Protein AF-A0A937UNE7-F1 (afdb_monomer)

Foldseek 3Di:
DQDDQDQEEELDPDPLQVVLCVVLQFRYHYDHADDDLDDDLPDQPQVSFQVQQQNSQVRVLVVDPDLWHKYKGKGKWKDAPSDTFAQDPDLVSLLVLVQRQAVGKIKIKMKMWIATSNVRDIDIDMWIKIWHWHDDDPVRSVVLSVVVQQGPDGSRHAADPVGDPGTPDMGTAPSSRSTDRSVCVCVRDPCSSHCQCVVADSVLCVVQVLAEDDLSCQQDQQSVLVSAPHSPAAEEEEECCDQWCQQVVVCVVCVRYAYEYEDADRVSSSNNSVVNVVSVRRRHHYYHHQVVCCLVGHAAFQRHQEYEYEAWDCLPPPVCNVVTCQDLVNLVSRLRRHHAFGKYKYKHLDVVVVQVNLVSNVVDPFKDWPQDRSDWDQDDPPDDQIPVNVVCVVVVTGMTMTMMTGHHDDPDDPDDDD

Secondary structure (DSSP, 8-state):
--PPTTSEEEE---HHHHHHHHHTTB--EEE---------TTS-HHHHHHHHHHHHHHHHHTT---SS-EEEEEEEEEEETTEEE-B-SSHHHHHHHHHHHHHS-EEEEEEEEEEETTT--EEEEEEEEEEEEPPPPHHHHHHHHHTTTTTT-BTT----TT--TTEEEEES-HHHHHT--HHHHHHHS-GGGBTTTTTS-HHHHHHTTTTEE-GGGTSSTTHHHHTSS-TTS-EEEEE--TTS-HHHHHHHH-TTSEEEEEE--HHHHHHHHHHHHHHT--SEEEEES-HHHHHHHT--TT-EEEEEEES-----SGGGGGGSS--HHHHHHHHHHEEEEEEEEEEES-HHHHHHHHHHHHT-TTEEETT-TT--BS--TT----HHHHHHHHTTPPPEEEEEEEPPPPPPPTT---

Structure (mmCIF, N/CA/C/O backbone):
data_AF-A0A937UNE7-F1
#
_entry.id   AF-A0A937UNE7-F1
#
loop_
_atom_site.group_PDB
_atom_site.id
_atom_site.type_symbol
_atom_site.label_atom_id
_atom_site.label_alt_id
_atom_site.label_comp_id
_atom_site.label_asym_id
_atom_site.label_entity_id
_atom_site.label_seq_id
_atom_site.pdbx_PDB_ins_code
_atom_site.Cartn_x
_atom_site.Cartn_y
_atom_site.Cartn_z
_atom_site.occupancy
_atom_site.B_iso_or_equiv
_atom_site.auth_seq_id
_atom_site.auth_comp_id
_atom_site.auth_asym_id
_atom_site.auth_atom_id
_atom_site.pdbx_PDB_model_num
ATOM 1 N N . MET A 1 1 ? 12.039 -2.369 8.389 1.00 29.81 1 MET A N 1
ATOM 2 C CA . MET A 1 1 ? 13.045 -1.443 7.839 1.00 29.81 1 MET A CA 1
ATOM 3 C C . MET A 1 1 ? 12.295 -0.178 7.434 1.00 29.81 1 MET A C 1
ATOM 5 O O . MET A 1 1 ? 11.198 -0.324 6.913 1.00 29.81 1 MET A O 1
ATOM 9 N N . ILE A 1 2 ? 12.752 1.031 7.782 1.00 35.56 2 ILE A N 1
ATOM 10 C CA . ILE A 1 2 ? 12.117 2.282 7.312 1.00 35.56 2 ILE A CA 1
ATOM 11 C C . ILE A 1 2 ? 12.977 2.788 6.168 1.00 35.56 2 ILE A C 1
ATOM 13 O O . ILE A 1 2 ? 14.070 3.269 6.439 1.00 35.56 2 ILE A O 1
ATOM 17 N N . PHE A 1 3 ? 12.465 2.709 4.945 1.00 43.41 3 PHE A N 1
ATOM 18 C CA . PHE A 1 3 ? 13.257 2.972 3.756 1.00 43.41 3 PHE A CA 1
ATOM 19 C C . PHE A 1 3 ? 13.303 4.475 3.369 1.00 43.41 3 PHE A C 1
ATOM 21 O O . PHE A 1 3 ? 12.269 5.136 3.236 1.00 43.41 3 PHE A O 1
ATOM 28 N N . ARG A 1 4 ? 14.505 5.054 3.257 1.00 42.38 4 ARG A N 1
ATOM 29 C CA . ARG A 1 4 ? 14.857 6.430 2.851 1.00 42.38 4 ARG A CA 1
ATOM 30 C C . ARG A 1 4 ? 15.192 6.482 1.347 1.00 42.38 4 ARG A C 1
ATOM 32 O O . ARG A 1 4 ? 15.432 5.461 0.719 1.00 42.38 4 ARG A O 1
ATOM 39 N N . LYS A 1 5 ? 15.302 7.692 0.776 1.00 42.69 5 LYS A N 1
ATOM 40 C CA . LYS A 1 5 ? 16.164 7.901 -0.409 1.00 42.69 5 LYS A CA 1
ATOM 41 C C . LYS A 1 5 ? 17.582 7.475 0.008 1.00 42.69 5 LYS A C 1
ATOM 43 O O . LYS A 1 5 ? 18.062 8.040 0.994 1.00 42.69 5 LYS A O 1
ATOM 48 N N . GLY A 1 6 ? 18.130 6.448 -0.639 1.00 54.03 6 GLY A N 1
ATOM 49 C CA . GLY A 1 6 ? 19.313 5.696 -0.189 1.00 54.03 6 GLY A CA 1
ATOM 50 C C . GLY A 1 6 ? 19.045 4.225 0.123 1.00 54.03 6 GLY A C 1
ATOM 51 O O . GLY A 1 6 ? 19.946 3.406 -0.013 1.00 54.03 6 GLY A O 1
ATOM 52 N N . ASP A 1 7 ? 17.801 3.860 0.439 1.00 75.50 7 ASP A N 1
ATOM 53 C CA . ASP A 1 7 ? 17.484 2.488 0.838 1.00 75.50 7 ASP A CA 1
ATOM 54 C C . ASP A 1 7 ? 16.852 1.677 -0.305 1.00 75.50 7 ASP A C 1
ATOM 56 O O . ASP A 1 7 ? 16.619 0.483 -0.159 1.00 75.50 7 ASP A O 1
ATOM 60 N N . LEU A 1 8 ? 16.581 2.317 -1.447 1.00 87.69 8 LEU A N 1
ATOM 61 C CA . LEU A 1 8 ? 16.450 1.668 -2.749 1.00 87.69 8 LEU A CA 1
ATOM 62 C C . LEU A 1 8 ? 17.533 2.250 -3.652 1.00 87.69 8 LEU A C 1
ATOM 64 O O . LEU A 1 8 ? 17.604 3.468 -3.826 1.00 87.69 8 LEU A O 1
ATOM 68 N N . THR A 1 9 ? 18.353 1.385 -4.233 1.00 93.94 9 THR A N 1
ATOM 69 C CA . THR A 1 9 ? 19.357 1.757 -5.228 1.00 93.94 9 THR A CA 1
ATOM 70 C C . THR A 1 9 ? 19.049 1.054 -6.539 1.00 93.94 9 THR A C 1
ATOM 72 O O . THR A 1 9 ? 18.993 -0.171 -6.591 1.00 93.94 9 THR A O 1
ATOM 75 N N . LEU A 1 10 ? 18.870 1.815 -7.615 1.00 96.56 10 LEU A N 1
ATOM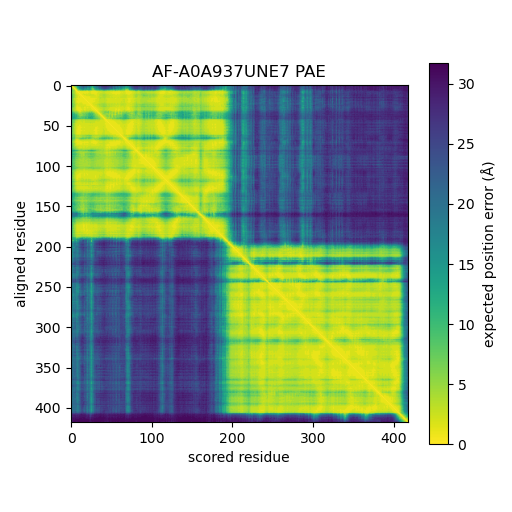 76 C CA . LEU A 1 10 ? 18.790 1.279 -8.967 1.00 96.56 10 LEU A CA 1
ATOM 77 C C . LEU A 1 10 ? 20.212 1.088 -9.511 1.00 96.56 10 LEU A C 1
ATOM 79 O O . LEU A 1 10 ? 20.910 2.061 -9.805 1.00 96.56 10 LEU A O 1
ATOM 83 N N . ALA A 1 11 ? 20.617 -0.169 -9.681 1.00 96.81 11 ALA A N 1
ATOM 84 C CA . ALA A 1 11 ? 21.884 -0.573 -10.281 1.00 96.81 11 ALA A CA 1
ATOM 85 C C . ALA A 1 11 ? 21.808 -0.503 -11.818 1.00 96.81 11 ALA A C 1
ATOM 87 O O . ALA A 1 11 ? 21.831 -1.520 -12.516 1.00 96.81 11 ALA A O 1
ATOM 88 N N . SER A 1 12 ? 21.644 0.701 -12.377 1.00 94.94 12 SER A N 1
ATOM 89 C CA . SER A 1 12 ? 21.518 0.884 -13.825 1.00 94.94 12 SER A CA 1
ATOM 90 C C . SER A 1 12 ? 21.911 2.279 -14.309 1.00 94.94 12 SER A C 1
ATOM 92 O O . SER A 1 12 ? 21.528 3.282 -13.718 1.00 94.94 12 SER A O 1
ATOM 94 N N . ALA A 1 13 ? 22.569 2.342 -15.470 1.00 91.12 13 ALA A N 1
ATOM 95 C CA . ALA A 1 13 ? 22.762 3.584 -16.223 1.00 91.12 13 ALA A CA 1
ATOM 96 C C . ALA A 1 13 ? 21.573 3.942 -17.142 1.00 91.12 13 ALA A C 1
ATOM 98 O O . ALA A 1 13 ? 21.578 5.001 -17.764 1.00 91.12 13 ALA A O 1
ATOM 99 N N . SER A 1 14 ? 20.560 3.072 -17.272 1.00 89.31 14 SER A N 1
ATOM 100 C CA . SER A 1 14 ? 19.467 3.271 -18.233 1.00 89.31 14 SER A CA 1
ATOM 101 C C . SER A 1 14 ? 18.519 4.399 -17.795 1.00 89.31 14 SER A C 1
ATOM 103 O O . SER A 1 14 ? 17.845 4.255 -16.768 1.00 89.31 14 SER A O 1
ATOM 105 N N . PRO A 1 15 ? 18.369 5.483 -18.585 1.00 89.00 15 PRO A N 1
ATOM 106 C CA . PRO A 1 15 ? 17.424 6.555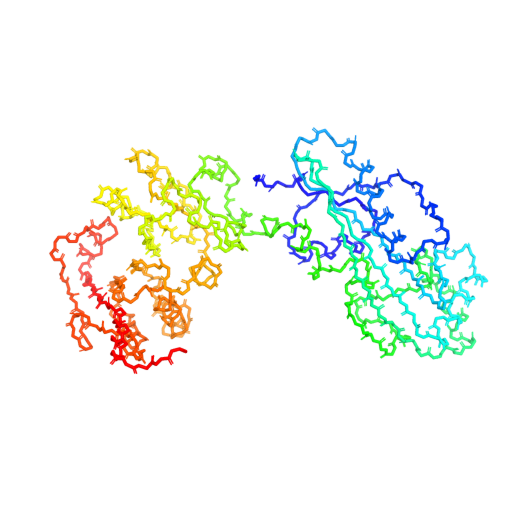 -18.267 1.00 89.00 15 PRO A CA 1
ATOM 107 C C . PRO A 1 15 ? 15.968 6.072 -18.306 1.00 89.00 15 PRO A C 1
ATOM 109 O O . PRO A 1 15 ? 15.147 6.540 -17.526 1.00 89.00 15 PRO A O 1
ATOM 112 N N . ARG A 1 16 ? 15.656 5.079 -19.152 1.00 87.88 16 ARG A N 1
ATOM 113 C CA . ARG A 1 16 ? 14.308 4.498 -19.271 1.00 87.88 16 ARG A CA 1
ATOM 114 C C . ARG A 1 16 ? 13.875 3.775 -17.997 1.00 87.88 16 ARG A C 1
ATOM 116 O O . ARG A 1 16 ? 12.760 3.960 -17.530 1.00 87.88 16 ARG A O 1
ATOM 123 N N . ARG A 1 17 ? 14.777 2.989 -17.401 1.00 93.56 17 ARG A N 1
ATOM 124 C CA . ARG A 1 17 ? 14.492 2.266 -16.149 1.00 93.56 17 ARG A CA 1
ATOM 125 C C . ARG A 1 17 ? 14.305 3.224 -14.979 1.00 93.56 17 ARG A C 1
ATOM 127 O O . ARG A 1 17 ? 13.440 2.995 -14.145 1.00 93.56 17 ARG A O 1
ATOM 134 N N . ARG A 1 18 ? 15.088 4.309 -14.946 1.00 92.81 18 ARG A N 1
ATOM 135 C CA . ARG A 1 18 ? 14.906 5.391 -13.974 1.00 92.81 18 ARG A CA 1
ATOM 136 C C . ARG A 1 18 ? 13.514 6.014 -14.103 1.00 92.81 18 ARG A C 1
ATOM 138 O O . ARG A 1 18 ? 12.806 6.057 -13.107 1.00 92.81 18 ARG A O 1
ATOM 145 N N . ALA A 1 19 ? 13.125 6.436 -15.307 1.00 86.25 19 ALA A N 1
ATOM 146 C CA . ALA A 1 19 ? 11.829 7.071 -15.546 1.00 86.25 19 ALA A CA 1
ATOM 147 C C . ALA A 1 19 ? 10.655 6.170 -15.121 1.00 86.25 19 ALA A C 1
ATOM 149 O O . ALA A 1 19 ? 9.819 6.590 -14.328 1.00 86.25 19 ALA A O 1
ATOM 150 N N . LEU A 1 20 ? 10.661 4.897 -15.535 1.00 88.12 20 LEU A N 1
ATOM 151 C CA . LEU A 1 20 ? 9.627 3.931 -15.145 1.00 88.12 20 LEU A CA 1
ATOM 152 C C . LEU A 1 20 ? 9.537 3.746 -13.623 1.00 88.12 20 LEU A C 1
ATOM 154 O O . LEU A 1 20 ? 8.448 3.684 -13.059 1.00 88.12 20 LEU A O 1
ATOM 158 N N . LEU A 1 21 ? 10.677 3.669 -12.933 1.00 87.56 21 LEU A N 1
ATOM 159 C CA . LEU A 1 21 ? 10.701 3.496 -11.481 1.00 87.56 21 LEU A CA 1
ATOM 160 C C . LEU A 1 21 ? 10.240 4.772 -10.740 1.00 87.56 21 LEU A C 1
ATOM 162 O O . LEU A 1 21 ? 9.597 4.674 -9.694 1.00 87.56 21 LEU A O 1
ATOM 166 N N . GLU A 1 22 ? 10.511 5.960 -11.289 1.00 82.62 22 GLU A N 1
ATOM 167 C CA . GLU A 1 22 ? 9.988 7.245 -10.793 1.00 82.62 22 GLU A CA 1
ATOM 168 C C . GLU A 1 22 ? 8.464 7.345 -10.978 1.00 82.62 22 GLU A C 1
ATOM 170 O O . GLU A 1 22 ? 7.757 7.697 -10.032 1.00 82.62 22 GLU A O 1
ATOM 175 N N . GLU A 1 23 ? 7.937 6.961 -12.145 1.00 77.94 23 GLU A N 1
ATOM 176 C CA . GLU A 1 23 ? 6.494 6.912 -12.437 1.00 77.94 23 GLU A CA 1
ATOM 177 C C . GLU A 1 23 ? 5.734 5.963 -11.503 1.00 77.94 23 GLU A C 1
ATOM 179 O O . GLU A 1 23 ? 4.596 6.231 -11.112 1.00 77.94 23 GLU A O 1
ATOM 184 N N . MET A 1 24 ? 6.380 4.874 -11.075 1.00 75.69 24 MET A N 1
ATOM 185 C CA . MET A 1 24 ? 5.836 3.958 -10.070 1.00 75.69 24 MET A CA 1
ATOM 186 C C . MET A 1 24 ? 5.730 4.564 -8.656 1.00 75.69 24 MET A C 1
ATOM 188 O O . MET A 1 24 ? 5.138 3.925 -7.773 1.00 75.69 24 MET A O 1
ATOM 192 N N . GLY A 1 25 ? 6.280 5.764 -8.435 1.00 67.19 25 GLY A N 1
ATOM 193 C CA . GLY A 1 25 ? 6.242 6.502 -7.171 1.00 67.19 25 GLY A CA 1
ATOM 194 C C . GLY A 1 25 ? 7.371 6.155 -6.197 1.00 67.19 25 GLY A C 1
ATOM 195 O O . GLY A 1 25 ? 7.243 6.427 -4.998 1.00 67.19 25 GLY A O 1
ATOM 196 N N . TYR A 1 26 ? 8.451 5.529 -6.673 1.00 74.44 26 TYR A N 1
ATOM 197 C CA . TYR A 1 26 ? 9.604 5.184 -5.843 1.00 74.44 26 TYR A CA 1
ATOM 198 C C . TYR A 1 26 ? 10.587 6.352 -5.706 1.00 74.44 26 TYR A C 1
ATOM 200 O O . TYR A 1 26 ? 10.819 7.119 -6.637 1.00 74.44 26 TYR A O 1
ATOM 208 N N . THR A 1 27 ? 11.241 6.441 -4.545 1.00 76.81 27 THR A N 1
ATOM 209 C CA . THR A 1 27 ? 12.416 7.302 -4.344 1.00 76.81 27 THR A CA 1
ATOM 210 C C . THR A 1 27 ? 13.654 6.442 -4.162 1.00 76.81 27 THR A C 1
ATOM 212 O O . THR A 1 27 ? 13.691 5.631 -3.239 1.00 76.81 27 THR A O 1
ATOM 215 N N . PHE A 1 28 ? 14.668 6.642 -4.998 1.00 86.44 28 PHE A N 1
ATOM 216 C CA . PHE A 1 28 ? 15.859 5.798 -5.036 1.00 86.44 28 PHE A CA 1
ATOM 217 C C . PHE A 1 28 ? 17.103 6.599 -5.422 1.00 86.44 28 PHE A C 1
ATOM 219 O O . PHE A 1 28 ? 17.001 7.709 -5.953 1.00 86.44 28 PHE A O 1
ATOM 226 N N . ASP A 1 29 ? 18.266 6.021 -5.145 1.00 91.00 29 ASP A N 1
ATOM 227 C CA . ASP A 1 29 ? 19.538 6.470 -5.704 1.00 91.00 29 ASP A CA 1
ATOM 228 C C . ASP A 1 29 ? 19.901 5.621 -6.921 1.00 91.00 29 ASP A C 1
ATOM 230 O O . ASP A 1 29 ? 19.389 4.518 -7.111 1.00 91.00 29 ASP A O 1
ATOM 234 N N . VAL A 1 30 ? 20.755 6.153 -7.790 1.00 93.62 30 VAL A N 1
ATOM 235 C CA . VAL A 1 30 ? 21.166 5.462 -9.013 1.00 93.62 30 VAL A CA 1
ATOM 236 C C . VAL A 1 30 ? 22.667 5.292 -8.996 1.00 93.62 30 VAL A C 1
ATOM 238 O O . VAL A 1 30 ? 23.399 6.275 -8.892 1.00 93.62 30 VAL A O 1
ATOM 241 N N . VAL A 1 31 ? 23.105 4.047 -9.135 1.00 94.75 31 VAL A N 1
ATOM 242 C CA . VAL A 1 31 ? 24.518 3.687 -9.217 1.00 94.75 31 VAL A CA 1
ATOM 243 C C . VAL A 1 31 ? 24.718 2.866 -10.478 1.00 94.75 31 VAL A C 1
ATOM 245 O O . VAL A 1 31 ? 24.023 1.879 -10.713 1.00 94.75 31 VAL A O 1
ATOM 248 N N . THR A 1 32 ? 25.662 3.284 -11.313 1.00 94.44 32 THR A N 1
ATOM 249 C CA . THR A 1 32 ? 26.016 2.529 -12.513 1.00 94.44 32 THR A CA 1
ATOM 250 C C . THR A 1 32 ? 26.863 1.317 -12.111 1.00 94.44 32 THR A C 1
ATOM 252 O O . THR A 1 32 ? 27.913 1.510 -11.498 1.00 94.44 32 THR A O 1
ATOM 255 N N . PRO A 1 33 ? 26.436 0.081 -12.426 1.00 91.75 33 PRO A N 1
ATOM 256 C CA . PRO A 1 33 ? 27.239 -1.108 -12.172 1.00 91.75 33 PRO A CA 1
ATOM 257 C C . PRO A 1 33 ? 28.405 -1.185 -13.163 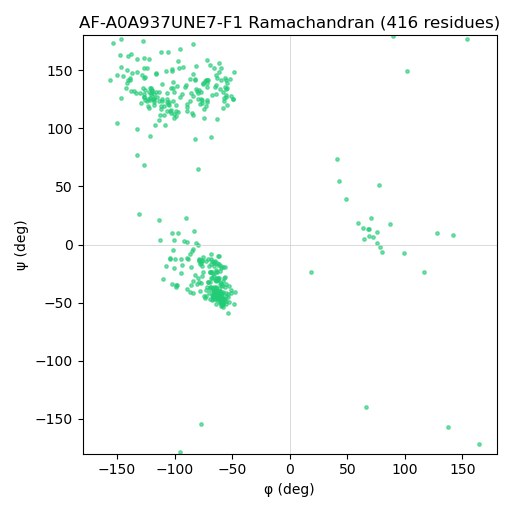1.00 91.75 33 PRO A C 1
ATOM 259 O O . PRO A 1 33 ? 28.232 -0.907 -14.349 1.00 91.75 33 PRO A O 1
ATOM 262 N N . GLU A 1 34 ? 29.567 -1.629 -12.694 1.00 88.12 34 GLU A N 1
ATOM 263 C CA . GLU A 1 34 ? 30.685 -2.033 -13.553 1.00 88.12 34 GLU A CA 1
ATOM 264 C C . GLU A 1 34 ? 30.797 -3.556 -13.473 1.00 88.12 34 GLU A C 1
ATOM 266 O O . GLU A 1 34 ? 31.245 -4.098 -12.460 1.00 88.12 34 GLU A O 1
ATOM 271 N N . VAL A 1 35 ? 30.318 -4.245 -14.508 1.00 87.25 35 VAL A N 1
ATOM 272 C CA . VAL A 1 35 ? 30.278 -5.711 -14.572 1.00 87.25 35 VAL A CA 1
ATOM 273 C C . VAL A 1 35 ? 30.604 -6.200 -15.973 1.00 87.25 35 VAL A C 1
ATOM 275 O O . VAL A 1 35 ? 30.290 -5.528 -16.952 1.00 87.25 35 VAL A O 1
ATOM 278 N N . GLU A 1 36 ? 31.192 -7.391 -16.060 1.00 81.25 36 GLU A N 1
ATOM 279 C CA . GLU A 1 36 ? 31.337 -8.110 -17.324 1.00 81.25 36 GLU A CA 1
ATOM 280 C C . GLU A 1 36 ? 29.973 -8.637 -17.786 1.00 81.25 36 GLU A C 1
ATOM 282 O O . GLU A 1 36 ? 29.281 -9.368 -17.060 1.00 81.25 36 GLU A O 1
ATOM 287 N N . GLU A 1 37 ? 29.593 -8.254 -19.005 1.00 80.38 37 GLU A N 1
ATOM 288 C CA . GLU A 1 37 ? 28.325 -8.649 -19.628 1.00 80.38 37 GLU A CA 1
ATOM 289 C C . GLU A 1 37 ? 28.437 -9.959 -20.431 1.00 80.38 37 GLU A C 1
ATOM 291 O O . GLU A 1 37 ? 27.443 -10.424 -20.982 1.00 80.38 37 GLU A O 1
ATOM 296 N N . ASP A 1 38 ? 29.609 -10.603 -20.442 1.00 80.75 38 ASP A N 1
ATOM 297 C CA . ASP A 1 38 ? 29.804 -11.885 -21.119 1.00 80.75 38 ASP A CA 1
ATOM 298 C C . ASP A 1 38 ? 29.111 -13.024 -20.363 1.00 80.75 38 ASP A C 1
ATOM 300 O O . ASP A 1 38 ? 29.368 -13.299 -19.181 1.00 80.75 38 ASP A O 1
ATOM 304 N N . VAL A 1 39 ? 28.220 -13.717 -21.068 1.00 80.56 39 VAL A N 1
ATOM 305 C CA . VAL A 1 39 ? 27.474 -14.870 -20.564 1.00 80.56 39 VAL A CA 1
ATOM 306 C C . VAL A 1 39 ? 27.661 -16.040 -21.520 1.00 80.56 39 VAL A C 1
ATOM 308 O O . VAL A 1 39 ? 27.725 -15.858 -22.733 1.00 80.56 39 VAL A O 1
ATOM 311 N N . ALA A 1 40 ? 27.753 -17.256 -20.975 1.00 79.75 40 ALA A N 1
ATOM 312 C CA . ALA A 1 40 ? 27.827 -18.466 -21.783 1.00 79.75 40 ALA A CA 1
ATOM 313 C C . ALA A 1 40 ? 26.602 -18.561 -22.707 1.00 79.75 40 ALA A C 1
ATOM 315 O O . ALA A 1 40 ? 25.464 -18.578 -22.234 1.00 79.75 40 ALA A O 1
ATOM 316 N N . ALA A 1 41 ? 26.848 -18.658 -24.015 1.00 76.31 41 ALA A N 1
ATOM 317 C CA . ALA A 1 41 ? 25.802 -18.682 -25.040 1.00 76.31 41 ALA A CA 1
ATOM 318 C C . ALA A 1 41 ? 24.846 -19.886 -24.918 1.00 76.31 41 ALA A C 1
ATOM 320 O O . ALA A 1 41 ? 23.756 -19.871 -25.479 1.00 76.31 41 ALA A O 1
ATOM 321 N N . GLU A 1 42 ? 25.253 -20.919 -24.180 1.00 82.38 42 GLU A N 1
ATOM 322 C CA . GLU A 1 42 ? 24.498 -22.153 -23.938 1.00 82.38 42 GLU A CA 1
ATOM 323 C C . GLU A 1 42 ? 23.358 -21.977 -22.924 1.00 82.38 42 GLU A C 1
ATOM 325 O O . GLU A 1 42 ? 22.450 -22.807 -22.871 1.00 82.38 42 GLU A O 1
ATOM 330 N N . LEU A 1 43 ? 23.389 -20.914 -22.111 1.00 86.69 43 LEU A N 1
ATOM 331 C CA . LEU A 1 43 ? 22.323 -20.641 -21.151 1.00 86.69 43 LEU A CA 1
ATOM 332 C C . LEU A 1 43 ? 21.050 -20.176 -21.874 1.00 86.69 43 LEU A C 1
ATOM 334 O O . LEU A 1 43 ? 21.137 -19.373 -22.806 1.00 86.69 43 LEU A O 1
ATOM 338 N N . PRO A 1 44 ? 19.850 -20.591 -21.433 1.00 91.75 44 PRO A N 1
ATOM 339 C CA . PRO A 1 44 ? 18.603 -20.044 -21.955 1.00 91.75 44 PRO A CA 1
ATOM 340 C C . PRO A 1 44 ? 18.560 -18.508 -21.827 1.00 91.75 44 PRO A C 1
ATOM 342 O O . PRO A 1 44 ? 18.963 -17.983 -20.787 1.00 91.75 44 PRO A O 1
ATOM 345 N N . PRO A 1 45 ? 18.019 -17.759 -22.810 1.00 92.69 45 PRO A N 1
ATOM 346 C CA . PRO A 1 45 ? 18.007 -16.290 -22.779 1.00 92.69 45 PRO A CA 1
ATOM 347 C C . PRO A 1 45 ? 17.420 -15.670 -21.499 1.00 92.69 45 PRO A C 1
ATOM 349 O O . PRO A 1 45 ? 17.920 -14.659 -21.012 1.00 92.69 45 PRO A O 1
ATOM 352 N N . ALA A 1 46 ? 16.395 -16.291 -20.909 1.00 93.25 46 ALA A N 1
ATOM 353 C CA . ALA A 1 46 ? 15.835 -15.853 -19.631 1.00 93.25 46 ALA A CA 1
ATOM 354 C C . ALA A 1 46 ? 16.824 -15.990 -18.466 1.00 93.25 46 ALA A C 1
ATOM 356 O O . ALA A 1 46 ? 16.932 -15.086 -17.638 1.00 93.25 46 ALA A O 1
ATOM 357 N N . GLU A 1 47 ? 17.585 -17.083 -18.423 1.00 93.31 47 GLU A N 1
ATOM 358 C CA . GLU A 1 47 ? 18.630 -17.286 -17.418 1.00 93.31 47 GLU A CA 1
ATOM 359 C C . GLU A 1 47 ? 19.799 -16.322 -17.628 1.00 93.31 47 GLU A C 1
ATOM 361 O O . GLU A 1 47 ? 20.328 -15.793 -16.651 1.00 93.31 47 GLU A O 1
ATOM 366 N N . GLN A 1 48 ? 20.150 -16.017 -18.884 1.00 93.56 48 GLN A N 1
ATOM 367 C CA . GLN A 1 48 ? 21.153 -14.996 -19.199 1.00 93.56 48 GLN A CA 1
ATOM 368 C C . GLN A 1 48 ? 20.732 -13.618 -18.667 1.00 93.56 48 GLN A C 1
ATOM 370 O O . GLN A 1 48 ? 21.503 -12.970 -17.957 1.00 93.56 48 GLN A O 1
ATOM 375 N N . ALA A 1 49 ? 19.493 -13.193 -18.942 1.00 94.25 49 ALA A N 1
ATOM 376 C CA . ALA A 1 49 ? 18.974 -11.905 -18.481 1.00 94.25 49 ALA A CA 1
ATOM 377 C C . ALA A 1 49 ? 18.952 -11.818 -16.944 1.00 94.25 49 ALA A C 1
ATOM 379 O O . ALA A 1 49 ? 19.353 -10.809 -16.361 1.00 94.25 49 ALA A O 1
ATOM 380 N N . VAL A 1 50 ? 18.529 -12.891 -16.265 1.00 95.88 50 VAL A N 1
ATOM 381 C CA . VAL A 1 50 ? 18.541 -12.968 -14.794 1.00 95.88 50 VAL A CA 1
ATOM 382 C C . VAL A 1 50 ? 19.963 -12.901 -14.244 1.00 95.88 50 VAL A C 1
ATOM 384 O O . VAL A 1 50 ? 20.217 -12.157 -13.295 1.00 95.88 50 VAL A O 1
ATOM 387 N N . LEU A 1 51 ? 20.904 -13.636 -14.839 1.00 95.12 51 LEU A N 1
ATOM 388 C CA . LEU A 1 51 ? 22.301 -13.644 -14.413 1.00 95.12 51 LEU A CA 1
ATOM 389 C C . LEU A 1 51 ? 22.935 -12.254 -14.540 1.00 95.12 51 LEU A C 1
ATOM 391 O O . LEU A 1 51 ? 23.606 -11.802 -13.613 1.00 95.12 51 LEU A O 1
ATOM 395 N N . LEU A 1 52 ? 22.692 -11.552 -15.647 1.00 94.88 52 LEU A N 1
ATOM 396 C CA . LEU A 1 52 ? 23.190 -10.191 -15.857 1.00 94.88 52 LEU A CA 1
ATOM 397 C C . LEU A 1 52 ? 22.561 -9.192 -14.885 1.00 94.88 52 LEU A C 1
ATOM 399 O O . LEU A 1 52 ? 23.278 -8.398 -14.271 1.00 94.88 52 LEU A O 1
ATOM 403 N N . ALA A 1 53 ? 21.244 -9.261 -14.677 1.00 96.75 53 ALA A N 1
ATOM 404 C CA . ALA A 1 53 ? 20.558 -8.436 -13.686 1.00 96.75 53 ALA A CA 1
ATOM 405 C C . ALA A 1 53 ? 21.128 -8.662 -12.277 1.00 96.75 53 ALA A C 1
ATOM 407 O O . ALA A 1 53 ? 21.346 -7.705 -11.528 1.00 96.75 53 ALA A O 1
ATOM 408 N N . ARG A 1 54 ? 21.425 -9.923 -11.942 1.00 96.75 54 ARG A N 1
ATOM 409 C CA . ARG A 1 54 ? 22.036 -10.318 -10.675 1.00 96.75 54 ARG A CA 1
ATOM 410 C C . ARG A 1 54 ? 23.442 -9.760 -10.508 1.00 96.75 54 ARG A C 1
ATOM 412 O O . ARG A 1 54 ? 23.685 -9.090 -9.508 1.00 96.75 54 ARG A O 1
ATOM 419 N N . ARG A 1 55 ? 24.323 -9.949 -11.496 1.00 96.44 55 ARG A N 1
ATOM 420 C CA . ARG A 1 55 ? 25.681 -9.380 -11.482 1.00 96.44 55 ARG A CA 1
ATOM 421 C C . ARG A 1 55 ? 25.641 -7.871 -11.253 1.00 96.44 55 ARG A C 1
ATOM 423 O O . ARG A 1 55 ? 26.371 -7.365 -10.408 1.00 96.44 55 ARG A O 1
ATOM 430 N N . LYS A 1 56 ? 24.750 -7.157 -11.955 1.00 96.88 56 LYS A N 1
ATOM 431 C CA . LYS A 1 56 ? 24.571 -5.700 -11.811 1.00 96.88 56 LYS A CA 1
ATOM 432 C C . LYS A 1 56 ? 24.185 -5.309 -10.383 1.00 96.88 56 LYS A C 1
ATOM 434 O O . LYS A 1 56 ? 24.805 -4.411 -9.814 1.00 96.88 56 LYS A O 1
ATOM 439 N N . ALA A 1 57 ? 23.198 -5.987 -9.800 1.00 96.81 57 ALA A N 1
ATOM 440 C CA . ALA A 1 57 ? 22.755 -5.709 -8.436 1.00 96.81 57 ALA A CA 1
ATOM 441 C C . ALA A 1 57 ? 23.842 -6.023 -7.392 1.00 96.81 57 ALA A C 1
ATOM 443 O O . ALA A 1 57 ? 24.133 -5.184 -6.544 1.00 96.81 57 ALA A O 1
ATOM 444 N N . GLU A 1 58 ? 24.489 -7.190 -7.477 1.00 95.19 58 GLU A N 1
ATOM 445 C CA . GLU A 1 58 ? 25.538 -7.623 -6.539 1.00 95.19 58 GLU A CA 1
ATOM 446 C C . GLU A 1 58 ? 26.794 -6.736 -6.619 1.00 95.19 58 GLU A C 1
ATOM 448 O 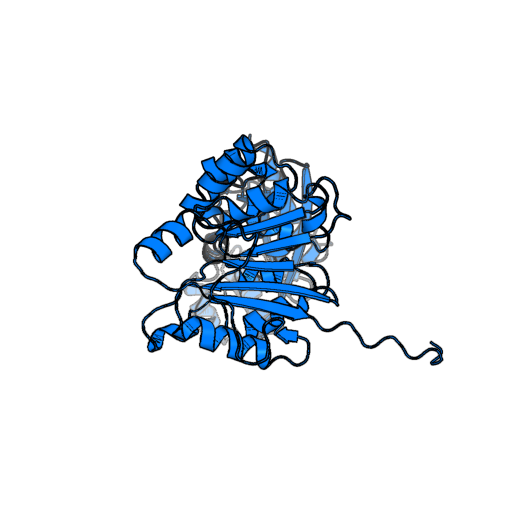O . GLU A 1 58 ? 27.384 -6.383 -5.593 1.00 95.19 58 GLU A O 1
ATOM 453 N N . ALA A 1 59 ? 27.178 -6.298 -7.822 1.00 95.50 59 ALA A N 1
ATOM 454 C CA . ALA A 1 59 ? 28.318 -5.405 -8.008 1.00 95.50 59 ALA A CA 1
ATOM 455 C C . ALA A 1 59 ? 28.102 -4.038 -7.352 1.00 95.50 59 ALA A C 1
ATOM 457 O O . ALA A 1 59 ? 29.038 -3.480 -6.786 1.00 95.50 59 ALA A O 1
ATOM 458 N N . VAL A 1 60 ? 26.877 -3.508 -7.387 1.00 95.19 60 VAL A N 1
ATOM 459 C CA . VAL A 1 60 ? 26.539 -2.281 -6.655 1.00 95.19 60 VAL A CA 1
ATOM 460 C C . VAL A 1 60 ? 26.439 -2.562 -5.158 1.00 95.19 60 VAL A C 1
ATOM 462 O O . VAL A 1 60 ? 27.049 -1.838 -4.379 1.00 95.19 60 VAL A O 1
ATOM 465 N N . ALA A 1 61 ? 25.753 -3.634 -4.752 1.00 93.12 61 ALA A N 1
ATOM 466 C CA . ALA A 1 61 ? 25.581 -3.998 -3.345 1.00 93.12 61 ALA A CA 1
ATOM 467 C C . ALA A 1 61 ? 26.916 -4.136 -2.597 1.00 93.12 61 ALA A C 1
ATOM 469 O O . ALA A 1 61 ? 27.051 -3.619 -1.495 1.00 93.12 61 ALA A O 1
ATOM 470 N N . SER A 1 62 ? 27.928 -4.749 -3.218 1.00 90.81 62 SER A N 1
ATOM 471 C CA . SER A 1 62 ? 29.261 -4.926 -2.613 1.00 90.81 62 SER A CA 1
ATOM 472 C C . SER A 1 62 ? 30.057 -3.630 -2.400 1.00 90.81 62 SER A C 1
ATOM 474 O O . SER A 1 62 ? 31.054 -3.642 -1.681 1.00 90.81 62 SER A O 1
ATOM 476 N N . ARG A 1 63 ? 29.642 -2.516 -3.017 1.00 89.06 63 ARG A N 1
ATOM 477 C CA . ARG A 1 63 ? 30.311 -1.205 -2.929 1.00 89.06 63 ARG A CA 1
ATOM 478 C C . ARG A 1 63 ? 29.589 -0.226 -2.007 1.00 89.06 63 ARG A C 1
ATOM 480 O O . ARG A 1 63 ? 30.132 0.836 -1.716 1.00 89.06 63 ARG A O 1
ATOM 487 N N . LEU A 1 64 ? 28.356 -0.535 -1.608 1.00 86.69 64 LEU A N 1
ATOM 488 C CA . LEU A 1 64 ? 27.575 0.326 -0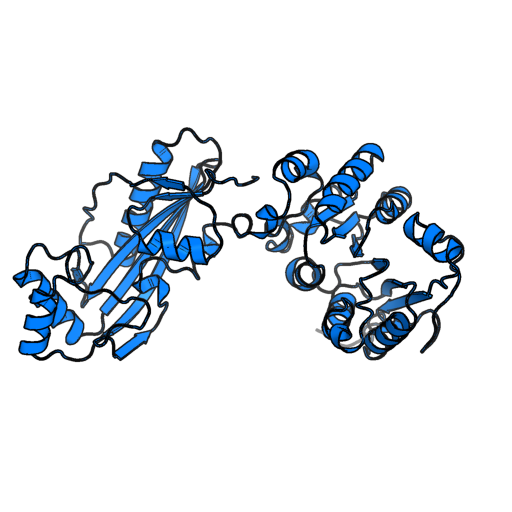.731 1.00 86.69 64 LEU A CA 1
ATOM 489 C C . LEU A 1 64 ? 27.994 0.103 0.724 1.00 86.69 64 LEU A C 1
ATOM 491 O O . LEU A 1 64 ? 28.067 -1.025 1.194 1.00 86.69 64 LEU A O 1
ATOM 495 N N . GLU A 1 65 ? 28.206 1.195 1.457 1.00 80.25 65 GLU A N 1
ATOM 496 C CA . GLU A 1 65 ? 28.468 1.167 2.906 1.00 80.25 65 GLU A CA 1
ATOM 497 C C . GLU A 1 65 ? 27.174 1.043 3.739 1.00 80.25 65 GLU A C 1
ATOM 499 O O . GLU A 1 65 ? 27.207 1.077 4.967 1.00 80.25 65 GLU A O 1
ATOM 504 N N . ALA A 1 66 ? 26.012 0.950 3.085 1.00 75.00 66 ALA A N 1
ATOM 505 C CA . ALA A 1 66 ? 24.719 0.886 3.752 1.00 75.00 66 ALA A CA 1
ATOM 506 C C . ALA A 1 66 ? 24.464 -0.510 4.347 1.00 75.00 66 ALA A C 1
ATOM 508 O O . ALA A 1 66 ? 24.454 -1.505 3.630 1.00 75.00 66 ALA A O 1
ATOM 509 N N . GLU A 1 67 ? 24.183 -0.567 5.652 1.00 70.31 67 GLU A N 1
ATOM 510 C CA . GLU A 1 67 ? 23.838 -1.808 6.372 1.00 70.31 67 GLU A CA 1
ATOM 511 C C . GLU A 1 67 ? 22.396 -2.285 6.106 1.00 70.31 67 GLU A C 1
ATOM 513 O O . GLU A 1 67 ? 22.025 -3.402 6.452 1.00 70.31 67 GLU A O 1
ATOM 518 N N . GLU A 1 68 ? 21.556 -1.432 5.514 1.00 76.75 68 GLU A N 1
ATOM 519 C CA . GLU A 1 68 ? 20.139 -1.679 5.257 1.00 76.75 68 GLU A CA 1
ATOM 520 C C . GLU A 1 68 ? 19.745 -1.081 3.887 1.00 76.75 68 GLU A C 1
ATOM 522 O O . GLU A 1 68 ? 20.087 0.062 3.592 1.00 76.75 68 GLU A O 1
ATOM 527 N N . GLY A 1 69 ? 19.002 -1.818 3.050 1.00 81.25 69 GLY A N 1
ATOM 528 C CA . GLY A 1 69 ? 18.421 -1.323 1.794 1.00 81.25 69 GLY A CA 1
ATOM 529 C C . GLY A 1 69 ? 18.181 -2.430 0.765 1.00 81.25 69 GLY A C 1
ATOM 530 O O . GLY A 1 69 ? 18.528 -3.583 1.001 1.00 81.25 69 GLY A O 1
ATOM 531 N N . ILE A 1 70 ? 17.598 -2.074 -0.379 1.00 89.81 70 ILE A N 1
ATOM 532 C CA . ILE A 1 70 ? 17.425 -2.938 -1.549 1.00 89.81 70 ILE A CA 1
ATOM 533 C C . ILE A 1 70 ? 18.228 -2.374 -2.722 1.00 89.81 70 ILE A C 1
ATOM 535 O O . ILE A 1 70 ? 18.100 -1.197 -3.066 1.00 89.81 70 ILE A O 1
ATOM 539 N N . VAL A 1 71 ? 19.008 -3.221 -3.391 1.00 95.19 71 VAL A N 1
ATOM 540 C CA . VAL A 1 71 ? 19.629 -2.900 -4.683 1.00 95.19 71 VAL A CA 1
ATOM 541 C C . VAL A 1 71 ? 18.874 -3.622 -5.790 1.00 95.19 71 VAL A C 1
ATOM 543 O O . VAL A 1 71 ? 18.878 -4.849 -5.839 1.00 95.19 71 VAL A O 1
ATOM 546 N N . LEU A 1 72 ? 18.234 -2.862 -6.679 1.00 97.19 72 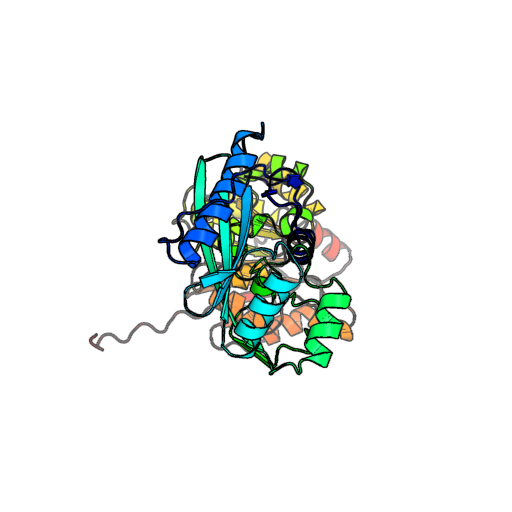LEU A N 1
ATOM 547 C CA . LEU A 1 72 ? 17.496 -3.371 -7.832 1.00 97.19 72 LEU A CA 1
ATOM 548 C C . LEU A 1 72 ? 18.378 -3.325 -9.085 1.00 97.19 72 LEU A C 1
ATOM 550 O O . LEU A 1 72 ? 18.716 -2.249 -9.580 1.00 97.19 72 LEU A O 1
ATOM 554 N N . GLY A 1 73 ? 18.721 -4.492 -9.619 1.00 97.31 73 GLY A N 1
ATOM 555 C CA . GLY A 1 73 ? 19.336 -4.670 -10.930 1.00 97.31 73 GLY A CA 1
ATOM 556 C C . GLY A 1 73 ? 18.320 -5.153 -11.960 1.00 97.31 73 GLY A C 1
ATOM 557 O O . GLY A 1 73 ? 17.374 -5.873 -11.640 1.00 97.31 73 GLY A O 1
ATOM 558 N N . ALA A 1 74 ? 18.532 -4.761 -13.212 1.00 96.75 74 ALA A N 1
ATOM 559 C CA . ALA A 1 74 ? 17.734 -5.215 -14.342 1.00 96.75 74 ALA A CA 1
ATOM 560 C C . ALA A 1 74 ? 18.612 -5.362 -15.584 1.00 96.75 74 ALA A C 1
ATOM 562 O O . ALA A 1 74 ? 19.516 -4.546 -15.811 1.00 96.75 74 ALA A O 1
ATOM 563 N N . ASP A 1 75 ? 18.309 -6.352 -16.413 1.00 94.62 75 ASP A N 1
ATOM 564 C CA . ASP A 1 75 ? 18.947 -6.545 -17.709 1.00 94.62 75 ASP A CA 1
ATOM 565 C C . ASP A 1 75 ? 17.936 -6.991 -18.759 1.00 94.62 75 ASP A C 1
ATOM 567 O O . ASP A 1 75 ? 17.022 -7.734 -18.429 1.00 94.62 75 ASP A O 1
ATOM 571 N N . THR A 1 76 ? 18.062 -6.496 -19.991 1.00 93.19 76 THR A N 1
ATOM 572 C CA . THR A 1 76 ? 17.053 -6.692 -21.039 1.00 93.19 76 THR A CA 1
ATOM 573 C C . THR A 1 76 ? 17.732 -7.212 -22.292 1.00 93.19 76 THR A C 1
ATOM 575 O O . THR A 1 76 ? 18.598 -6.536 -22.847 1.00 93.19 76 THR A O 1
ATOM 578 N N . LEU A 1 77 ? 17.291 -8.380 -22.744 1.00 92.56 77 LEU A N 1
ATOM 579 C CA . LEU A 1 77 ? 17.793 -9.077 -23.918 1.00 92.56 77 LEU A CA 1
ATOM 580 C C . LEU A 1 77 ? 16.694 -9.194 -24.973 1.00 92.56 77 LEU A C 1
ATOM 582 O O . LEU A 1 77 ? 15.514 -9.341 -24.651 1.00 92.56 77 LEU A O 1
ATOM 586 N N . VAL A 1 78 ? 17.098 -9.168 -26.239 1.00 94.19 78 VAL A N 1
ATOM 587 C CA . VAL A 1 78 ? 16.235 -9.517 -27.371 1.00 94.19 78 VAL A CA 1
ATOM 588 C C . VAL A 1 78 ? 16.680 -10.880 -27.878 1.00 94.19 78 VAL A C 1
ATOM 590 O O . VAL A 1 78 ? 17.871 -11.087 -28.089 1.00 94.19 78 VAL A O 1
ATOM 593 N N . ALA A 1 79 ? 15.753 -11.815 -28.058 1.00 93.88 79 ALA A N 1
ATOM 594 C CA . ALA A 1 79 ? 16.046 -13.145 -28.573 1.00 93.88 79 ALA A CA 1
ATOM 595 C C . ALA A 1 79 ? 15.097 -13.515 -29.716 1.00 93.88 79 ALA A C 1
ATOM 597 O O . ALA A 1 79 ? 13.879 -13.407 -29.582 1.00 93.88 79 ALA A O 1
ATOM 598 N N . CYS A 1 80 ? 15.656 -13.990 -30.825 1.00 93.94 80 CYS A N 1
ATOM 599 C CA . CYS A 1 80 ? 14.908 -14.470 -31.984 1.00 93.94 80 CYS A CA 1
ATOM 600 C C . CYS A 1 80 ? 15.520 -15.787 -32.456 1.00 93.94 80 CYS A C 1
ATOM 602 O O . CYS A 1 80 ? 16.742 -15.882 -32.561 1.00 93.94 80 CYS A O 1
ATOM 604 N N . ASP A 1 81 ? 14.693 -16.807 -32.692 1.00 87.56 81 ASP A N 1
ATOM 605 C CA . ASP A 1 81 ? 15.122 -18.141 -33.146 1.00 87.56 81 ASP A CA 1
ATOM 606 C C . ASP A 1 81 ? 16.286 -18.747 -32.338 1.00 87.56 81 ASP A C 1
ATOM 608 O O . ASP A 1 81 ? 17.210 -19.354 -32.873 1.00 87.56 81 ASP A O 1
ATOM 612 N N . GLY A 1 82 ? 16.263 -18.553 -31.015 1.00 79.56 82 GLY A N 1
ATOM 613 C CA . GLY A 1 82 ? 17.296 -19.054 -30.101 1.00 79.56 82 GLY A CA 1
ATOM 614 C C . GLY A 1 82 ? 18.591 -18.232 -30.068 1.00 79.56 82 GLY A C 1
ATOM 615 O O . GLY A 1 82 ? 19.462 -18.528 -29.254 1.00 79.56 82 GLY A O 1
ATOM 616 N N . ARG A 1 83 ? 18.718 -17.176 -30.883 1.00 86.50 83 ARG A N 1
ATOM 617 C CA . ARG A 1 83 ? 19.851 -16.240 -30.859 1.00 86.50 83 ARG A CA 1
ATOM 618 C C . ARG A 1 83 ? 19.531 -15.019 -30.004 1.00 86.50 83 ARG A C 1
ATOM 620 O O . ARG A 1 83 ? 18.547 -14.329 -30.260 1.00 86.50 83 ARG A O 1
ATOM 627 N N . VAL A 1 84 ? 20.401 -14.716 -29.041 1.00 90.25 84 VAL A N 1
ATOM 628 C CA . VAL A 1 84 ? 20.379 -13.454 -28.287 1.00 90.25 84 VAL A CA 1
ATOM 629 C C . VAL A 1 84 ? 21.050 -12.353 -29.111 1.00 90.25 84 VAL A C 1
ATOM 631 O O . VAL A 1 84 ? 22.139 -12.540 -29.648 1.00 90.25 84 VAL A O 1
ATOM 634 N N . MET A 1 85 ? 20.389 -11.205 -29.210 1.00 89.56 85 MET A N 1
ATOM 635 C CA . MET A 1 85 ? 20.851 -10.013 -29.911 1.00 89.56 85 MET A CA 1
ATOM 636 C C . MET A 1 85 ? 21.205 -8.933 -28.897 1.00 89.56 85 MET A C 1
ATOM 638 O O . MET A 1 85 ? 20.335 -8.370 -28.226 1.00 89.56 85 MET A O 1
ATOM 642 N N . GLY A 1 86 ? 22.500 -8.644 -28.800 1.00 84.69 86 GLY A N 1
ATOM 643 C CA . GLY A 1 86 ? 23.018 -7.528 -28.022 1.00 84.69 86 GLY A CA 1
ATOM 644 C C . GLY A 1 86 ? 22.830 -6.189 -28.737 1.00 84.69 86 GLY A C 1
ATOM 645 O O . GLY A 1 86 ? 21.936 -6.004 -29.569 1.00 84.69 86 GLY A O 1
ATOM 646 N N . LYS A 1 87 ? 23.695 -5.233 -28.405 1.00 86.69 87 LYS A N 1
ATOM 647 C CA . LYS A 1 87 ? 23.824 -3.982 -29.157 1.00 86.69 87 LYS A CA 1
ATOM 648 C C . LYS A 1 87 ? 24.617 -4.262 -30.430 1.00 86.69 87 LYS A C 1
ATOM 650 O O . LYS A 1 87 ? 25.681 -4.863 -30.339 1.00 86.69 87 LYS A O 1
ATOM 655 N N . ALA A 1 88 ? 24.120 -3.804 -31.574 1.00 87.94 88 ALA A N 1
ATOM 656 C CA . ALA A 1 88 ? 24.864 -3.916 -32.823 1.00 87.94 88 ALA A CA 1
ATOM 657 C C . ALA A 1 88 ? 26.167 -3.096 -32.756 1.00 87.94 88 ALA A C 1
ATOM 659 O O . ALA A 1 88 ? 26.163 -1.960 -32.269 1.00 87.94 88 ALA A O 1
ATOM 660 N N . ALA A 1 89 ? 27.267 -3.663 -33.243 1.00 89.62 89 ALA A N 1
ATOM 661 C CA . ALA A 1 89 ? 28.579 -3.028 -33.316 1.00 89.62 89 ALA A CA 1
ATOM 662 C C . ALA A 1 89 ? 28.669 -2.026 -34.477 1.00 89.62 89 ALA A C 1
ATOM 664 O O . ALA A 1 89 ? 29.341 -0.998 -34.368 1.00 89.62 89 ALA A O 1
ATOM 665 N N . ASP A 1 90 ? 27.966 -2.306 -35.575 1.00 93.06 90 ASP A N 1
ATOM 666 C CA . ASP A 1 90 ? 27.950 -1.487 -36.780 1.00 93.06 90 ASP A CA 1
ATOM 667 C C . ASP A 1 90 ? 26.588 -1.520 -37.501 1.00 93.06 90 ASP A C 1
ATOM 669 O O . ASP A 1 90 ? 25.634 -2.184 -37.089 1.00 93.06 90 ASP A O 1
ATOM 673 N N . GLU A 1 91 ? 26.482 -0.743 -38.581 1.00 93.94 91 GLU A N 1
ATOM 674 C CA . GLU A 1 91 ? 25.260 -0.638 -39.385 1.00 93.94 91 GLU A CA 1
ATOM 675 C C . GLU A 1 91 ? 24.899 -1.944 -40.107 1.00 93.94 91 GLU A C 1
ATOM 677 O O . GLU A 1 91 ? 23.720 -2.181 -40.382 1.00 93.94 91 GLU A O 1
ATOM 682 N N . ALA A 1 92 ? 25.884 -2.792 -40.419 1.00 94.25 92 ALA A N 1
ATOM 683 C CA . ALA A 1 92 ? 25.642 -4.062 -41.090 1.00 94.25 92 ALA A CA 1
ATOM 684 C C . ALA A 1 92 ? 24.996 -5.063 -40.124 1.00 94.25 92 ALA A C 1
ATOM 686 O O . ALA A 1 92 ? 23.991 -5.683 -40.475 1.00 94.25 92 ALA A O 1
ATOM 687 N N . GLU A 1 93 ? 25.495 -5.148 -38.892 1.00 93.12 93 GLU A N 1
ATOM 688 C CA . GLU A 1 93 ? 24.898 -5.976 -37.843 1.00 93.12 93 GLU A CA 1
ATOM 689 C C . GLU A 1 93 ? 23.515 -5.452 -37.427 1.00 93.12 93 GLU A C 1
ATOM 691 O O . GLU A 1 93 ? 22.572 -6.231 -37.276 1.00 93.12 93 GLU A O 1
ATOM 696 N N . ALA A 1 94 ? 23.336 -4.129 -37.333 1.00 92.12 94 ALA A N 1
ATOM 697 C CA . ALA A 1 94 ? 22.022 -3.540 -37.066 1.00 92.12 94 ALA A CA 1
ATOM 698 C C . ALA A 1 94 ? 20.998 -3.933 -38.144 1.00 92.12 94 ALA A C 1
ATOM 700 O O . ALA A 1 94 ? 19.864 -4.300 -37.830 1.00 92.12 94 ALA A O 1
ATOM 701 N N . ARG A 1 95 ? 21.408 -3.908 -39.420 1.00 93.56 95 ARG A N 1
ATOM 702 C CA . ARG A 1 95 ? 20.580 -4.356 -40.547 1.00 93.56 95 ARG A CA 1
ATOM 703 C C . ARG A 1 95 ? 20.223 -5.833 -40.451 1.00 93.56 95 ARG A C 1
ATOM 705 O O . ARG A 1 95 ? 19.082 -6.200 -40.725 1.00 93.56 95 ARG A O 1
ATOM 712 N N . GLU A 1 96 ? 21.190 -6.673 -40.097 1.00 93.50 96 GLU A N 1
ATOM 713 C CA . GLU A 1 96 ? 20.984 -8.108 -39.913 1.00 93.50 96 GLU A CA 1
ATOM 714 C C . GLU A 1 96 ? 19.946 -8.381 -38.816 1.00 93.50 96 GLU A C 1
ATOM 716 O O . GLU A 1 96 ? 18.992 -9.124 -39.056 1.00 93.50 96 GLU A O 1
ATOM 721 N N . PHE A 1 97 ? 20.076 -7.726 -37.655 1.00 93.25 97 PHE A N 1
ATOM 722 C CA . PHE A 1 97 ? 19.114 -7.848 -36.556 1.00 93.25 97 PHE A CA 1
ATOM 723 C C . PHE A 1 97 ? 17.714 -7.438 -37.002 1.00 93.25 97 PHE A C 1
ATOM 725 O O . PHE A 1 97 ? 16.775 -8.219 -36.880 1.00 93.25 97 PHE A O 1
ATOM 732 N N . LEU A 1 98 ? 17.567 -6.250 -37.590 1.00 91.06 98 LEU A N 1
ATOM 733 C CA . LEU A 1 98 ? 16.264 -5.732 -38.010 1.00 91.06 98 LEU A CA 1
ATOM 734 C C . LEU A 1 98 ? 15.589 -6.618 -39.068 1.00 91.06 98 LEU A C 1
ATOM 736 O O . LEU A 1 98 ? 14.379 -6.827 -39.006 1.00 91.06 98 LEU A O 1
ATOM 740 N N . ARG A 1 99 ? 16.342 -7.198 -40.012 1.00 92.25 99 ARG A N 1
ATOM 741 C CA . ARG A 1 99 ? 15.780 -8.152 -40.988 1.00 92.25 99 ARG A CA 1
ATOM 742 C C . ARG A 1 99 ? 15.249 -9.415 -40.322 1.00 92.25 99 ARG A C 1
ATOM 744 O O . ARG A 1 99 ? 14.193 -9.913 -40.706 1.00 92.25 99 ARG A O 1
ATOM 751 N N . LEU A 1 100 ? 15.961 -9.923 -39.322 1.00 92.56 100 LEU A N 1
ATOM 752 C CA . LEU A 1 100 ? 15.535 -11.107 -38.588 1.00 92.56 100 LEU A CA 1
ATOM 753 C C . LEU A 1 100 ? 14.270 -10.825 -37.757 1.00 92.56 100 LEU A C 1
ATOM 755 O O . LEU A 1 100 ? 13.292 -11.560 -37.883 1.00 92.56 100 LEU A O 1
ATOM 759 N N . LEU A 1 101 ? 14.255 -9.716 -37.010 1.00 92.81 101 LEU A N 1
ATOM 760 C CA . LEU A 1 101 ? 13.150 -9.300 -36.129 1.00 92.81 101 LEU A CA 1
ATOM 761 C C . LEU A 1 101 ? 11.865 -8.898 -36.875 1.00 92.81 101 LEU A C 1
ATOM 763 O O . LEU A 1 101 ? 10.775 -8.956 -36.319 1.00 92.81 101 LEU A O 1
ATOM 767 N N . THR A 1 102 ? 11.973 -8.489 -38.139 1.00 91.38 102 THR A N 1
ATOM 768 C CA . THR A 1 102 ? 10.809 -8.159 -38.987 1.00 91.38 102 THR A CA 1
ATOM 769 C C . THR A 1 102 ? 10.248 -9.358 -39.739 1.00 91.38 102 THR A C 1
ATOM 771 O O . THR A 1 102 ? 9.149 -9.288 -40.283 1.00 91.38 102 THR A O 1
ATOM 774 N N . SER A 1 103 ? 10.992 -10.465 -39.763 1.00 90.44 103 SER A N 1
ATOM 775 C CA . SER A 1 103 ? 10.579 -11.705 -40.423 1.00 90.44 103 SER A CA 1
ATOM 776 C C . SER A 1 103 ? 10.035 -12.742 -39.440 1.00 90.44 103 SER A C 1
ATOM 778 O O . SER A 1 103 ? 9.337 -13.666 -39.851 1.00 90.44 103 SER A O 1
ATOM 780 N N . HIS A 1 104 ? 10.357 -12.608 -38.152 1.00 93.25 104 HIS A N 1
ATOM 781 C CA . HIS A 1 104 ? 10.026 -13.582 -37.120 1.00 93.25 104 HIS A CA 1
ATOM 782 C C . HIS A 1 104 ? 9.520 -12.885 -35.865 1.00 93.25 104 HIS A C 1
ATOM 784 O O . HIS A 1 104 ? 9.964 -11.800 -35.504 1.00 93.25 104 HIS A O 1
ATOM 790 N N . ARG A 1 105 ? 8.612 -13.558 -35.161 1.00 94.69 105 ARG A N 1
ATOM 791 C CA . ARG A 1 105 ? 8.215 -13.160 -33.814 1.00 94.69 105 ARG A CA 1
ATOM 792 C C . ARG A 1 105 ? 9.394 -13.368 -32.866 1.00 94.69 105 ARG A C 1
ATOM 794 O O . ARG A 1 105 ? 9.924 -14.475 -32.780 1.00 94.69 105 ARG A O 1
ATOM 801 N N . HIS A 1 106 ? 9.743 -12.348 -32.094 1.00 95.56 106 HIS A N 1
ATOM 802 C CA . HIS A 1 106 ? 10.869 -12.400 -31.160 1.00 95.56 106 HIS A CA 1
ATOM 803 C C . HIS A 1 106 ? 10.452 -12.111 -29.723 1.00 95.56 106 HIS A C 1
ATOM 805 O O . HIS A 1 106 ? 9.402 -11.528 -29.451 1.00 95.56 106 HIS A O 1
ATOM 811 N N . ALA A 1 107 ? 11.289 -12.546 -28.788 1.00 95.69 107 ALA A N 1
ATOM 812 C CA . ALA A 1 107 ? 11.105 -12.342 -27.363 1.00 95.69 107 ALA A CA 1
ATOM 813 C C . ALA A 1 107 ? 11.974 -11.179 -26.876 1.00 95.69 107 ALA A C 1
ATOM 815 O O . ALA A 1 107 ? 13.178 -11.135 -27.127 1.00 95.69 107 ALA A O 1
ATOM 816 N N . VAL A 1 108 ? 11.372 -10.268 -26.121 1.00 95.19 108 VAL A N 1
ATOM 817 C CA . VAL A 1 108 ? 12.077 -9.292 -25.292 1.00 95.19 108 VAL A CA 1
ATOM 818 C C . VAL A 1 108 ? 11.965 -9.746 -23.848 1.00 95.19 108 VAL A C 1
ATOM 820 O O . VAL A 1 108 ? 10.866 -9.912 -23.313 1.00 95.19 108 VAL A O 1
ATOM 823 N N . ILE A 1 109 ? 13.111 -9.992 -23.231 1.00 95.88 109 ILE A N 1
ATOM 824 C CA . ILE A 1 109 ? 13.207 -10.657 -21.939 1.00 95.88 109 ILE A CA 1
ATOM 825 C C . ILE A 1 109 ? 13.950 -9.732 -20.990 1.00 95.88 109 ILE A C 1
ATOM 827 O O . ILE A 1 109 ? 15.107 -9.404 -21.247 1.00 95.88 109 ILE A O 1
ATOM 831 N N . THR A 1 110 ? 13.309 -9.325 -19.894 1.00 96.38 110 THR A N 1
ATOM 832 C CA . THR A 1 110 ? 13.986 -8.570 -18.834 1.00 96.38 110 THR A CA 1
ATOM 833 C C . THR A 1 110 ? 14.149 -9.437 -17.600 1.00 96.38 110 THR A C 1
ATOM 835 O O . THR A 1 110 ? 13.165 -9.861 -16.997 1.00 96.38 110 THR A O 1
ATOM 838 N N . GLY A 1 111 ? 15.397 -9.670 -17.204 1.00 96.88 111 GLY A N 1
ATOM 839 C CA . GLY A 1 111 ? 15.742 -10.218 -15.902 1.00 96.88 111 GLY A CA 1
ATOM 840 C C . GLY A 1 111 ? 15.758 -9.115 -14.852 1.00 96.88 111 GLY A C 1
ATOM 841 O O . GLY A 1 111 ? 16.192 -7.993 -15.118 1.00 96.88 111 GLY A O 1
ATOM 842 N N . LEU A 1 112 ? 15.300 -9.440 -13.649 1.00 97.88 112 LEU A N 1
ATOM 843 C CA . LEU A 1 112 ? 15.314 -8.572 -12.482 1.00 97.88 112 LEU A CA 1
ATOM 844 C C . LEU A 1 112 ? 16.015 -9.264 -11.317 1.00 97.88 112 LEU A C 1
ATOM 846 O O . LEU A 1 112 ? 15.874 -10.471 -11.116 1.00 97.88 112 LEU A O 1
ATOM 850 N N . CYS A 1 113 ? 16.739 -8.477 -10.527 1.00 97.62 113 CYS A N 1
ATOM 851 C CA . CYS A 1 113 ? 17.369 -8.920 -9.293 1.00 97.62 113 CYS A CA 1
ATOM 852 C C . CYS A 1 113 ? 17.195 -7.865 -8.201 1.00 97.62 113 CYS A C 1
ATOM 854 O O . CYS A 1 113 ? 17.494 -6.696 -8.433 1.00 97.62 113 CYS A O 1
ATOM 856 N N . ALA A 1 114 ? 16.768 -8.278 -7.012 1.00 95.50 114 ALA A N 1
ATOM 857 C CA . ALA A 1 114 ? 16.824 -7.477 -5.800 1.00 95.50 114 ALA A CA 1
ATOM 858 C C . ALA A 1 114 ? 17.767 -8.129 -4.787 1.00 95.50 114 ALA A C 1
ATOM 860 O O . ALA A 1 114 ? 17.607 -9.302 -4.448 1.00 95.50 114 ALA A O 1
ATOM 861 N N . VAL A 1 115 ? 18.731 -7.351 -4.297 1.00 92.94 115 VAL A N 1
ATOM 862 C CA . VAL A 1 115 ? 19.615 -7.733 -3.190 1.00 92.94 115 VAL A CA 1
ATOM 863 C C . VAL A 1 115 ? 19.188 -6.965 -1.948 1.00 92.94 115 VAL A C 1
ATOM 865 O O . VAL A 1 115 ? 19.194 -5.734 -1.965 1.00 92.94 115 VAL A O 1
ATOM 868 N N . ASP A 1 116 ? 18.829 -7.678 -0.884 1.00 84.00 116 ASP A N 1
ATOM 869 C CA . ASP A 1 116 ? 18.585 -7.095 0.436 1.00 84.00 116 ASP A CA 1
ATOM 870 C C . ASP A 1 116 ? 19.910 -6.969 1.191 1.00 84.00 116 ASP A C 1
ATOM 872 O O . ASP A 1 116 ? 20.530 -7.968 1.546 1.00 84.00 116 ASP A O 1
ATOM 876 N N . LEU A 1 117 ? 20.348 -5.734 1.435 1.00 82.94 117 LEU A N 1
ATOM 877 C CA . LEU A 1 117 ? 21.613 -5.436 2.110 1.00 82.94 117 LEU A CA 1
ATOM 878 C C . LEU A 1 117 ? 21.609 -5.858 3.586 1.00 82.94 117 LEU A C 1
ATOM 880 O O . LEU A 1 117 ? 22.661 -6.195 4.120 1.00 82.94 117 LEU A O 1
ATOM 884 N N . GLY A 1 118 ? 20.442 -5.872 4.238 1.00 75.06 118 GLY A N 1
ATOM 885 C CA . GLY A 1 118 ? 20.334 -6.221 5.655 1.00 75.06 118 GLY A CA 1
ATOM 886 C C . GLY A 1 118 ? 20.386 -7.727 5.908 1.00 75.06 118 GLY A C 1
ATOM 887 O O . GLY A 1 118 ? 20.875 -8.166 6.949 1.00 75.06 118 GLY A O 1
ATOM 888 N N . THR A 1 119 ? 19.881 -8.532 4.970 1.00 73.19 119 THR A N 1
ATOM 889 C CA . THR A 1 119 ? 19.844 -10.002 5.096 1.00 73.19 119 THR A CA 1
ATOM 890 C C . THR A 1 119 ? 20.844 -10.722 4.193 1.00 73.19 119 THR A C 1
ATOM 892 O O . THR A 1 119 ? 21.130 -11.898 4.418 1.00 73.19 119 THR A O 1
ATOM 895 N N . GLY A 1 120 ? 21.356 -10.050 3.161 1.00 79.00 120 GLY A N 1
ATOM 896 C CA . GLY A 1 120 ? 22.143 -10.646 2.082 1.00 79.00 120 GLY A CA 1
ATOM 897 C C . GLY A 1 120 ? 21.321 -11.506 1.116 1.00 79.00 120 GLY A C 1
ATOM 898 O O . GLY A 1 120 ? 21.899 -12.182 0.264 1.00 79.00 120 GLY A O 1
ATOM 899 N N . GLN A 1 121 ? 19.989 -11.538 1.247 1.00 80.75 121 GLN A N 1
ATOM 900 C CA . GLN A 1 121 ? 19.140 -12.348 0.377 1.00 80.75 121 GLN A CA 1
ATOM 901 C C . GLN A 1 121 ? 19.082 -11.774 -1.038 1.00 80.75 121 GLN A C 1
ATOM 903 O O . GLN A 1 121 ? 19.023 -10.561 -1.244 1.00 80.75 121 GLN A O 1
ATOM 908 N N . VAL A 1 122 ? 19.071 -12.678 -2.017 1.00 89.50 122 VAL A N 1
ATOM 909 C CA . VAL A 1 122 ? 19.002 -12.357 -3.442 1.00 89.50 122 VAL A CA 1
ATOM 910 C C . VAL A 1 122 ? 17.718 -12.942 -4.009 1.00 89.50 122 VAL A C 1
ATOM 912 O O . VAL A 1 122 ? 17.513 -14.157 -3.981 1.00 89.50 122 VAL A O 1
ATOM 915 N N . HIS A 1 123 ? 16.870 -12.077 -4.551 1.00 89.38 123 HIS A N 1
ATOM 916 C CA . HIS A 1 123 ? 15.623 -12.448 -5.206 1.00 89.38 123 HIS A CA 1
ATOM 917 C C . HIS A 1 123 ? 15.713 -12.117 -6.687 1.00 89.38 123 HIS A C 1
ATOM 919 O O . HIS A 1 123 ? 16.103 -11.014 -7.057 1.00 89.38 123 HIS A O 1
ATOM 925 N N . THR A 1 124 ? 15.344 -13.067 -7.542 1.00 93.62 124 THR A N 1
ATOM 926 C CA . THR A 1 124 ? 15.386 -12.883 -8.994 1.00 93.62 124 THR A CA 1
ATOM 927 C C . THR A 1 124 ? 14.092 -13.340 -9.636 1.00 93.62 124 THR A C 1
ATOM 929 O O . THR A 1 124 ? 13.434 -14.256 -9.147 1.00 93.62 124 THR A O 1
ATOM 932 N N . LEU A 1 125 ? 13.734 -12.688 -10.735 1.00 93.56 125 LEU A N 1
ATOM 933 C CA . LEU A 1 125 ? 12.641 -13.085 -11.615 1.00 93.56 125 LEU A CA 1
ATOM 934 C C . LEU A 1 125 ? 12.917 -12.560 -13.022 1.00 93.56 125 LEU A C 1
ATOM 936 O O . LEU A 1 125 ? 13.865 -11.805 -13.236 1.00 93.56 125 LEU A O 1
ATOM 940 N N . HIS A 1 126 ? 12.092 -12.943 -13.985 1.00 96.31 126 HIS A N 1
ATOM 941 C CA . HIS A 1 126 ? 12.124 -12.358 -15.317 1.00 96.31 126 HIS A CA 1
ATOM 942 C C . HIS A 1 126 ? 10.709 -12.175 -15.850 1.00 96.31 126 HIS A C 1
ATOM 944 O O . HIS A 1 126 ? 9.770 -12.811 -15.371 1.00 96.31 126 HIS A O 1
ATOM 950 N N . ASP A 1 127 ? 10.580 -11.330 -16.864 1.00 95.56 127 ASP A N 1
ATOM 951 C CA . ASP A 1 127 ? 9.368 -11.221 -17.664 1.00 95.56 127 ASP A CA 1
ATOM 952 C C . ASP A 1 127 ? 9.714 -11.342 -19.146 1.00 95.56 127 ASP A C 1
ATOM 954 O O . ASP A 1 127 ? 10.790 -10.928 -19.585 1.00 95.56 127 ASP A O 1
ATOM 958 N N . THR A 1 128 ? 8.809 -11.947 -19.913 1.00 95.81 128 THR A N 1
ATOM 959 C CA . THR A 1 128 ? 8.973 -12.141 -21.356 1.00 95.81 128 THR A CA 1
ATOM 960 C C . THR A 1 128 ? 7.812 -11.491 -22.076 1.00 95.81 128 THR A C 1
ATOM 962 O O . THR A 1 128 ? 6.651 -11.704 -21.737 1.00 95.81 128 THR A O 1
ATOM 965 N N . THR A 1 129 ? 8.120 -10.698 -23.091 1.00 93.94 129 THR A N 1
ATOM 966 C CA . THR A 1 129 ? 7.127 -10.084 -23.965 1.00 93.94 129 THR A CA 1
ATOM 967 C C . THR A 1 129 ? 7.468 -10.415 -25.394 1.00 93.94 129 THR A C 1
ATOM 969 O O . THR A 1 129 ? 8.592 -10.200 -25.839 1.00 93.94 129 THR A O 1
ATOM 972 N N . TRP A 1 130 ? 6.494 -10.955 -26.107 1.00 95.69 130 TRP A N 1
ATOM 973 C CA . TRP A 1 130 ? 6.663 -11.294 -27.503 1.00 95.69 130 TRP A CA 1
ATOM 974 C C . TRP A 1 130 ? 6.249 -10.126 -28.387 1.00 95.69 130 TRP A C 1
ATOM 976 O O . TRP A 1 130 ? 5.193 -9.523 -28.182 1.00 95.69 130 TRP A O 1
ATOM 986 N N . VAL A 1 131 ? 7.071 -9.844 -29.387 1.00 94.50 131 VAL A N 1
ATOM 987 C CA . VAL A 1 131 ? 6.899 -8.730 -30.315 1.00 94.50 131 VAL A CA 1
ATOM 988 C C . VAL A 1 131 ? 6.780 -9.288 -31.727 1.00 94.50 131 VAL A C 1
ATOM 990 O O . VAL A 1 131 ? 7.543 -10.168 -32.123 1.00 94.50 131 VAL A O 1
ATOM 993 N N . GLU A 1 132 ? 5.810 -8.778 -32.477 1.00 94.44 132 GLU A N 1
ATOM 994 C CA . GLU A 1 132 ? 5.700 -8.987 -33.919 1.00 94.44 132 GLU A CA 1
ATOM 995 C C . GLU A 1 132 ? 5.806 -7.632 -34.600 1.00 94.44 132 GLU A C 1
ATOM 997 O O . GLU A 1 132 ? 5.069 -6.692 -34.277 1.00 94.44 132 GLU A O 1
ATOM 1002 N N . MET A 1 133 ? 6.760 -7.533 -35.517 1.00 92.44 133 MET A N 1
ATOM 1003 C CA . MET A 1 133 ? 6.976 -6.347 -36.328 1.00 92.44 133 MET A CA 1
ATOM 1004 C C . MET A 1 133 ? 6.415 -6.567 -37.725 1.00 92.44 133 MET A C 1
ATOM 1006 O O . MET A 1 133 ? 6.411 -7.691 -38.227 1.00 92.44 133 MET A O 1
ATOM 1010 N N . ARG A 1 134 ? 5.987 -5.484 -38.372 1.00 90.94 134 ARG A N 1
ATOM 1011 C CA . ARG A 1 134 ? 5.682 -5.537 -39.799 1.00 90.94 134 ARG A CA 1
ATOM 1012 C C . ARG A 1 134 ? 6.971 -5.722 -40.599 1.00 90.94 134 ARG A C 1
ATOM 1014 O O . ARG A 1 134 ? 8.024 -5.230 -40.178 1.00 90.94 134 ARG A O 1
ATOM 1021 N N . PRO A 1 135 ? 6.892 -6.300 -41.803 1.00 87.62 135 PRO A N 1
ATOM 1022 C CA . PRO A 1 135 ? 7.985 -6.227 -42.760 1.00 87.62 135 PRO A CA 1
ATOM 1023 C C . PRO A 1 135 ? 8.368 -4.764 -43.044 1.00 87.62 135 PRO A C 1
ATOM 1025 O O . PRO A 1 135 ? 7.495 -3.919 -43.279 1.00 87.62 135 PRO A O 1
ATOM 1028 N N . LEU A 1 136 ? 9.671 -4.472 -43.035 1.00 86.44 136 LEU A N 1
ATOM 1029 C CA . LEU A 1 136 ? 10.221 -3.214 -43.546 1.00 86.44 136 LEU A CA 1
ATOM 1030 C C . LEU A 1 136 ? 10.739 -3.421 -44.969 1.00 86.44 136 LEU A C 1
ATOM 1032 O O . LEU A 1 136 ? 11.426 -4.408 -45.246 1.00 86.44 136 LEU A O 1
ATOM 1036 N N . ALA A 1 137 ? 10.446 -2.472 -45.856 1.00 89.62 137 ALA A N 1
ATOM 1037 C CA . ALA A 1 137 ? 11.112 -2.400 -47.151 1.00 89.62 137 ALA A CA 1
ATOM 1038 C C . ALA A 1 137 ? 12.577 -1.938 -46.992 1.00 89.62 137 ALA A C 1
ATOM 1040 O O . ALA A 1 137 ? 12.950 -1.348 -45.974 1.00 89.62 137 ALA A O 1
ATOM 1041 N N . ASP A 1 138 ? 13.430 -2.223 -47.982 1.00 89.94 138 ASP A N 1
ATOM 1042 C CA . ASP A 1 138 ? 14.868 -1.913 -47.898 1.00 89.94 138 ASP A CA 1
ATOM 1043 C C . ASP A 1 138 ? 15.137 -0.404 -47.727 1.00 89.94 138 ASP A C 1
ATOM 1045 O O . ASP A 1 138 ? 16.049 -0.027 -46.994 1.00 89.94 138 ASP A O 1
ATOM 1049 N N . ASP A 1 139 ? 14.315 0.458 -48.328 1.00 91.88 139 ASP A N 1
ATOM 1050 C CA . ASP A 1 139 ? 14.398 1.916 -48.195 1.00 91.88 139 ASP A CA 1
ATOM 1051 C C . ASP A 1 139 ? 14.005 2.411 -46.792 1.00 91.88 139 ASP A C 1
ATOM 1053 O O . ASP A 1 139 ? 14.654 3.304 -46.243 1.00 91.88 139 ASP A O 1
ATOM 1057 N N . GLU A 1 140 ? 12.988 1.806 -46.172 1.00 90.31 140 GLU A N 1
ATOM 1058 C CA . GLU A 1 140 ? 12.609 2.087 -44.780 1.00 90.31 140 GLU A CA 1
ATOM 1059 C C . GLU A 1 140 ? 13.708 1.654 -43.802 1.00 90.31 140 GLU A C 1
ATOM 1061 O O . GLU A 1 140 ? 14.022 2.365 -42.843 1.00 90.31 140 GLU A O 1
ATOM 1066 N N . LEU A 1 141 ? 14.325 0.499 -44.066 1.00 88.94 141 LEU A N 1
ATOM 1067 C CA . LEU A 1 141 ? 15.429 -0.030 -43.274 1.00 88.94 141 LEU A CA 1
ATOM 1068 C C . LEU A 1 141 ? 16.676 0.860 -43.383 1.00 88.94 141 LEU A C 1
ATOM 1070 O O . LEU A 1 141 ? 17.296 1.173 -42.364 1.00 88.94 141 LEU A O 1
ATOM 1074 N N . ASP A 1 142 ? 17.010 1.317 -44.593 1.00 90.25 142 ASP A N 1
ATOM 1075 C CA . ASP A 1 142 ? 18.084 2.284 -44.847 1.00 90.25 142 ASP A CA 1
ATOM 1076 C C . ASP A 1 142 ? 17.851 3.592 -44.086 1.00 90.25 142 ASP A C 1
ATOM 1078 O O . ASP A 1 142 ? 18.744 4.082 -43.388 1.00 90.25 142 ASP A O 1
ATOM 1082 N N . ALA A 1 143 ? 16.633 4.133 -44.174 1.00 89.62 143 ALA A N 1
ATOM 1083 C CA . ALA A 1 143 ? 16.255 5.362 -43.489 1.00 89.62 143 ALA A CA 1
ATOM 1084 C C . ALA A 1 143 ? 16.345 5.217 -41.961 1.00 89.62 143 ALA A C 1
ATOM 1086 O O . ALA A 1 143 ? 16.860 6.107 -41.275 1.00 89.62 143 ALA A O 1
ATOM 1087 N N . TYR A 1 144 ? 15.893 4.085 -41.413 1.00 88.75 144 TYR A N 1
ATOM 1088 C CA . TYR A 1 144 ? 15.971 3.820 -39.981 1.00 88.75 144 TYR A CA 1
ATOM 1089 C C . TYR A 1 144 ? 17.421 3.667 -39.497 1.00 88.75 144 TYR A C 1
ATOM 1091 O O . TYR A 1 144 ? 17.789 4.264 -38.481 1.00 88.75 144 TYR A O 1
ATOM 1099 N N . ILE A 1 145 ? 18.278 2.951 -40.231 1.00 89.50 145 ILE A N 1
ATOM 1100 C CA . ILE A 1 145 ? 19.705 2.820 -39.894 1.00 89.50 145 ILE A CA 1
ATOM 1101 C C . ILE A 1 145 ? 20.396 4.192 -39.915 1.00 89.50 145 ILE A C 1
ATOM 1103 O O . ILE A 1 145 ? 21.099 4.540 -38.960 1.00 89.50 145 ILE A O 1
ATOM 1107 N N . ALA A 1 146 ? 20.118 5.006 -40.939 1.00 89.62 146 ALA A N 1
ATOM 1108 C CA . ALA A 1 146 ? 20.645 6.363 -41.070 1.00 89.62 146 ALA A CA 1
ATOM 1109 C C . ALA A 1 146 ? 20.181 7.303 -39.942 1.00 89.62 146 ALA A C 1
ATOM 1111 O O . ALA A 1 146 ? 20.920 8.208 -39.552 1.00 89.62 146 ALA A O 1
ATOM 1112 N N . SER A 1 147 ? 18.997 7.071 -39.359 1.00 87.06 147 SER A N 1
ATOM 1113 C CA . SER A 1 147 ? 18.495 7.846 -38.213 1.00 87.06 147 SER A CA 1
ATOM 1114 C C . SER A 1 147 ? 19.330 7.674 -36.942 1.00 87.06 147 SER A C 1
ATOM 1116 O O . SER A 1 147 ? 19.173 8.442 -35.994 1.00 87.06 147 SER A O 1
ATOM 1118 N N . THR A 1 148 ? 20.211 6.665 -36.897 1.00 83.44 148 THR A N 1
ATOM 1119 C CA . THR A 1 148 ? 21.029 6.288 -35.732 1.00 83.44 148 THR A CA 1
ATOM 1120 C C . THR A 1 148 ? 20.225 5.787 -34.529 1.00 83.44 148 THR A C 1
ATOM 1122 O O . THR A 1 148 ? 20.795 5.468 -33.486 1.00 83.44 148 THR A O 1
ATOM 1125 N N . GLY A 1 149 ? 18.905 5.644 -34.692 1.00 79.88 149 GLY A N 1
ATOM 1126 C CA . GLY A 1 149 ? 17.972 5.203 -33.664 1.00 79.88 149 GLY A CA 1
ATOM 1127 C C . GLY A 1 149 ? 18.218 3.786 -33.150 1.00 79.88 149 GLY A C 1
ATOM 1128 O O . GLY A 1 149 ? 17.630 3.430 -32.140 1.00 79.88 149 GLY A O 1
ATOM 1129 N N . TRP A 1 150 ? 19.091 3.002 -33.778 1.00 84.94 150 TRP A N 1
ATOM 1130 C CA . TRP A 1 150 ? 19.478 1.655 -33.357 1.00 84.94 150 TRP A CA 1
ATOM 1131 C C . TRP A 1 150 ? 20.611 1.614 -32.323 1.00 84.94 150 TRP A C 1
ATOM 1133 O O . TRP A 1 150 ? 20.786 0.601 -31.643 1.00 84.94 150 TRP A O 1
ATOM 1143 N N . ARG A 1 151 ? 21.391 2.696 -32.194 1.00 84.38 151 ARG A N 1
ATOM 1144 C CA . ARG A 1 151 ? 22.567 2.720 -31.317 1.00 84.38 151 ARG A CA 1
ATOM 1145 C C . ARG A 1 151 ? 22.171 2.523 -29.855 1.00 84.38 151 ARG A C 1
ATOM 1147 O O . ARG A 1 151 ? 21.123 2.987 -29.406 1.00 84.38 151 ARG A O 1
ATOM 1154 N N . ASP A 1 152 ? 23.026 1.809 -29.125 1.00 78.62 152 ASP A N 1
ATOM 1155 C CA . ASP A 1 152 ? 22.869 1.492 -27.700 1.00 78.62 152 ASP A CA 1
ATOM 1156 C C . ASP A 1 152 ? 21.599 0.714 -27.310 1.00 78.62 152 ASP A C 1
ATOM 1158 O O . ASP A 1 152 ? 21.241 0.656 -26.128 1.00 78.62 152 ASP A O 1
ATOM 1162 N N . LYS A 1 153 ? 20.935 0.063 -28.272 1.00 81.62 153 LYS A N 1
ATOM 1163 C CA . LYS A 1 153 ? 19.711 -0.716 -28.050 1.00 81.62 153 LYS A CA 1
ATOM 1164 C C . LYS A 1 153 ? 19.907 -2.179 -28.435 1.00 81.62 153 LYS A C 1
ATOM 1166 O O . LYS A 1 153 ? 20.406 -2.482 -29.517 1.00 81.62 153 LYS A O 1
ATOM 1171 N N . ALA A 1 154 ? 19.490 -3.077 -27.545 1.00 84.50 154 ALA A N 1
ATOM 1172 C CA . ALA A 1 154 ? 19.453 -4.505 -27.833 1.00 84.50 154 ALA A CA 1
ATOM 1173 C C . ALA A 1 154 ? 18.510 -4.776 -29.016 1.00 84.50 154 ALA A C 1
ATOM 1175 O O . ALA A 1 154 ? 17.424 -4.197 -29.080 1.00 84.50 154 ALA A O 1
ATOM 1176 N N . GLY A 1 155 ? 18.944 -5.597 -29.973 1.00 85.94 155 GLY A N 1
ATOM 1177 C CA . GLY A 1 155 ? 18.172 -5.874 -31.190 1.00 85.94 155 GLY A CA 1
ATOM 1178 C C . GLY A 1 155 ? 18.025 -4.680 -32.146 1.00 85.94 155 GLY A C 1
ATOM 1179 O O . GLY A 1 155 ? 17.206 -4.741 -33.054 1.00 85.94 155 GLY A O 1
ATOM 1180 N N . ALA A 1 156 ? 18.792 -3.596 -31.965 1.00 85.19 156 ALA A N 1
ATOM 1181 C CA . ALA A 1 156 ? 18.808 -2.424 -32.850 1.00 85.19 156 ALA A CA 1
ATOM 1182 C C . ALA A 1 156 ? 17.482 -1.624 -32.946 1.00 85.19 156 ALA A C 1
ATOM 1184 O O . ALA A 1 156 ? 17.353 -0.746 -33.803 1.00 85.19 156 ALA A O 1
ATOM 1185 N N . TYR A 1 157 ? 16.513 -1.829 -32.045 1.00 85.38 157 TYR A N 1
ATOM 1186 C CA . TYR A 1 157 ? 15.269 -1.043 -32.010 1.00 85.38 157 TYR A CA 1
ATOM 1187 C C . TYR A 1 157 ? 14.832 -0.644 -30.594 1.00 85.38 157 TYR A C 1
ATOM 1189 O O . TYR A 1 157 ? 15.355 -1.143 -29.598 1.00 85.38 157 TYR A O 1
ATOM 1197 N N . ALA A 1 158 ? 13.914 0.323 -30.474 1.00 74.56 158 ALA A N 1
ATOM 1198 C CA . ALA A 1 158 ? 13.322 0.663 -29.182 1.00 74.56 158 ALA A CA 1
ATOM 1199 C C . ALA A 1 158 ? 11.868 1.103 -29.300 1.00 74.56 158 ALA A C 1
ATOM 1201 O O . ALA A 1 158 ? 11.563 2.107 -29.933 1.00 74.56 158 ALA A O 1
ATOM 1202 N N . LEU A 1 159 ? 11.026 0.428 -28.527 1.00 70.69 159 LEU A N 1
ATOM 1203 C CA . LEU A 1 159 ? 9.665 0.845 -28.237 1.00 70.69 159 LEU A CA 1
ATOM 1204 C C . LEU A 1 159 ? 9.689 1.981 -27.189 1.00 70.69 159 LEU A C 1
ATOM 1206 O O . LEU A 1 159 ? 10.308 1.829 -26.131 1.00 70.69 159 LEU A O 1
ATOM 1210 N N . GLN A 1 160 ? 9.075 3.130 -27.488 1.00 65.19 160 GLN A N 1
ATOM 1211 C CA . GLN A 1 160 ? 8.976 4.305 -26.598 1.00 65.19 160 GLN A CA 1
ATOM 1212 C C . GLN A 1 160 ? 7.513 4.766 -26.440 1.00 65.19 160 GLN A C 1
ATOM 1214 O O . GLN A 1 160 ? 6.612 4.210 -27.072 1.00 65.19 160 GLN A O 1
ATOM 1219 N N . GLU A 1 161 ? 7.256 5.758 -25.575 1.00 48.59 161 GLU A N 1
ATOM 1220 C CA . GLU A 1 161 ? 5.925 6.368 -25.430 1.00 48.59 161 GLU A CA 1
ATOM 1221 C C . GLU A 1 161 ? 5.412 6.890 -26.783 1.00 48.59 161 GLU A C 1
ATOM 1223 O O . GLU A 1 161 ? 6.100 7.641 -27.470 1.00 48.59 161 GLU A O 1
ATOM 1228 N N . GLY A 1 162 ? 4.201 6.473 -27.166 1.00 48.88 162 GLY A N 1
ATOM 1229 C CA . GLY A 1 162 ? 3.627 6.723 -28.495 1.00 48.88 162 GLY A CA 1
ATOM 1230 C C . GLY A 1 162 ? 3.738 5.543 -29.472 1.00 48.88 162 GLY A C 1
ATOM 1231 O O . GLY A 1 162 ? 3.099 5.582 -30.521 1.00 48.88 162 GLY A O 1
ATOM 1232 N N . GLY A 1 163 ? 4.461 4.479 -29.100 1.00 60.97 163 GLY A N 1
ATOM 1233 C CA . GLY A 1 163 ? 4.637 3.264 -29.898 1.00 60.97 163 GLY A CA 1
ATOM 1234 C C . GLY A 1 163 ? 5.846 3.315 -30.835 1.00 60.97 163 GLY A C 1
ATOM 1235 O O . GLY A 1 163 ? 6.583 4.296 -30.883 1.00 60.97 163 GLY A O 1
ATOM 1236 N N . ASP A 1 164 ? 6.052 2.227 -31.570 1.00 72.19 164 ASP A N 1
ATOM 1237 C CA . ASP A 1 164 ? 7.025 2.122 -32.658 1.00 72.19 164 ASP A CA 1
ATOM 1238 C C . ASP A 1 164 ? 6.219 1.831 -33.938 1.00 72.19 164 ASP A C 1
ATOM 1240 O O . ASP A 1 164 ? 5.418 0.891 -33.925 1.00 72.19 164 ASP A O 1
ATOM 1244 N N . PRO A 1 165 ? 6.369 2.621 -35.022 1.00 75.69 165 PRO A N 1
ATOM 1245 C CA . PRO A 1 165 ? 5.600 2.442 -36.260 1.00 75.69 165 PRO A CA 1
ATOM 1246 C C . PRO A 1 165 ? 5.831 1.085 -36.943 1.00 75.69 165 PRO A C 1
ATOM 1248 O O . PRO A 1 165 ? 5.133 0.754 -37.906 1.00 75.69 165 PRO A O 1
ATOM 1251 N N . TYR A 1 166 ? 6.817 0.317 -36.482 1.00 84.00 166 TYR A N 1
ATOM 1252 C CA . TYR A 1 166 ? 7.156 -0.992 -37.014 1.00 84.00 166 TYR A CA 1
ATOM 1253 C C . TYR A 1 166 ? 6.602 -2.152 -36.182 1.00 84.00 166 TYR A C 1
ATOM 1255 O O . TYR A 1 166 ? 6.609 -3.278 -36.667 1.00 84.00 166 TYR A O 1
ATOM 1263 N N . VAL A 1 167 ? 6.111 -1.918 -34.960 1.00 87.19 167 VAL A N 1
ATOM 1264 C CA . VAL A 1 167 ? 5.543 -2.972 -34.103 1.00 87.19 167 VAL A CA 1
ATOM 1265 C C . VAL A 1 167 ? 4.048 -3.125 -34.385 1.00 87.19 167 VAL A C 1
ATOM 1267 O O . VAL A 1 167 ? 3.264 -2.221 -34.109 1.00 87.19 167 VAL A O 1
ATOM 1270 N N . GLU A 1 168 ? 3.641 -4.285 -34.906 1.00 88.56 168 GLU A N 1
ATOM 1271 C CA . GLU A 1 168 ? 2.232 -4.602 -35.190 1.00 88.56 168 GLU A CA 1
ATOM 1272 C C . GLU A 1 168 ? 1.518 -5.192 -33.980 1.00 88.56 168 GLU A C 1
ATOM 1274 O O . GLU A 1 168 ? 0.355 -4.872 -33.719 1.00 88.56 168 GLU A O 1
ATOM 1279 N N . ARG A 1 169 ? 2.201 -6.072 -33.239 1.00 89.88 169 ARG A N 1
ATOM 1280 C CA . ARG A 1 169 ? 1.601 -6.781 -32.110 1.00 89.88 169 ARG A CA 1
ATOM 1281 C C . ARG A 1 169 ? 2.572 -6.923 -30.953 1.00 89.88 169 ARG A C 1
ATOM 1283 O O . ARG A 1 169 ? 3.746 -7.245 -31.122 1.00 89.88 169 ARG A O 1
ATOM 1290 N N . LEU A 1 170 ? 2.026 -6.723 -29.760 1.00 90.38 170 LEU A N 1
ATOM 1291 C CA . LEU A 1 170 ? 2.705 -6.903 -28.489 1.00 90.38 170 LEU A CA 1
ATOM 1292 C C . LEU A 1 170 ? 1.898 -7.889 -27.639 1.00 90.38 170 LEU A C 1
ATOM 1294 O O . LEU A 1 170 ? 0.716 -7.660 -27.391 1.00 90.38 170 LEU A O 1
ATOM 1298 N N . ASP A 1 171 ? 2.530 -8.975 -27.205 1.00 90.25 171 ASP A N 1
ATOM 1299 C CA . ASP A 1 171 ? 1.940 -9.985 -26.321 1.00 90.25 171 ASP A CA 1
ATOM 1300 C C . ASP A 1 171 ? 2.791 -10.091 -25.049 1.00 90.25 171 ASP A C 1
ATOM 1302 O O . ASP A 1 171 ? 3.829 -10.760 -25.020 1.00 90.25 171 ASP A O 1
ATOM 1306 N N . GLY A 1 172 ? 2.392 -9.325 -24.031 1.00 89.12 172 GLY A N 1
ATOM 1307 C CA . GLY A 1 172 ? 3.100 -9.166 -22.762 1.00 89.12 172 GLY A CA 1
ATOM 1308 C C . GLY A 1 172 ? 3.133 -7.710 -22.282 1.00 89.12 172 GLY A C 1
ATOM 1309 O O . GLY A 1 172 ? 2.277 -6.902 -22.645 1.00 89.12 172 GLY A O 1
ATOM 1310 N N . SER A 1 173 ? 4.115 -7.379 -21.444 1.00 87.69 173 SER A N 1
ATOM 1311 C CA . SER A 1 173 ? 4.261 -6.063 -20.819 1.00 87.69 173 SER A CA 1
ATOM 1312 C C . SER A 1 173 ? 4.989 -5.064 -21.728 1.00 87.69 173 SER A C 1
ATOM 1314 O O . SER A 1 173 ? 6.104 -5.286 -22.198 1.00 87.69 173 SER A O 1
ATOM 1316 N N . PHE A 1 174 ? 4.381 -3.895 -21.933 1.00 87.19 174 PHE A N 1
ATOM 1317 C CA . PHE A 1 174 ? 5.033 -2.772 -22.613 1.00 87.19 174 PHE A CA 1
ATOM 1318 C C . PHE A 1 174 ? 6.263 -2.281 -21.842 1.00 87.19 174 PHE A C 1
ATOM 1320 O O . PHE A 1 174 ? 7.320 -2.044 -22.429 1.00 87.19 174 PHE A O 1
ATOM 1327 N N . THR A 1 175 ? 6.151 -2.168 -20.518 1.00 87.69 175 THR A N 1
ATOM 1328 C CA . THR A 1 175 ? 7.238 -1.665 -19.672 1.00 87.69 175 THR A CA 1
ATOM 1329 C C . THR A 1 175 ? 8.410 -2.649 -19.620 1.00 87.69 175 THR A C 1
ATOM 1331 O O . THR A 1 175 ? 9.567 -2.221 -19.584 1.00 87.69 175 THR A O 1
ATOM 1334 N N . ASN A 1 176 ? 8.143 -3.955 -19.770 1.00 91.19 176 ASN A N 1
ATOM 1335 C CA . ASN A 1 176 ? 9.174 -4.966 -20.005 1.00 91.19 176 ASN A CA 1
ATOM 1336 C C . ASN A 1 176 ? 10.009 -4.661 -21.258 1.00 91.19 176 ASN A C 1
ATOM 1338 O O . ASN A 1 176 ? 11.236 -4.657 -21.181 1.00 91.19 176 ASN A O 1
ATOM 1342 N N . VAL A 1 177 ? 9.370 -4.342 -22.392 1.00 89.94 177 VAL A N 1
ATOM 1343 C CA . VAL A 1 177 ? 10.087 -4.009 -23.639 1.00 89.94 177 VAL A CA 1
ATOM 1344 C C . VAL A 1 177 ? 10.883 -2.712 -23.517 1.00 89.94 177 VAL A C 1
ATOM 1346 O O . VAL A 1 177 ? 11.995 -2.605 -24.036 1.00 89.94 177 VAL A O 1
ATOM 1349 N N . VAL A 1 178 ? 10.350 -1.727 -22.791 1.00 87.62 178 VAL A N 1
ATOM 1350 C CA . VAL A 1 178 ? 11.073 -0.482 -22.482 1.00 87.62 178 VAL A CA 1
ATOM 1351 C C . VAL A 1 178 ? 12.315 -0.758 -21.616 1.00 87.62 178 VAL A C 1
ATOM 1353 O O . VAL A 1 178 ? 13.323 -0.049 -21.731 1.00 87.62 178 VAL A O 1
ATOM 1356 N N . GLY A 1 179 ? 12.267 -1.812 -20.795 1.00 89.50 179 GLY A N 1
ATOM 1357 C CA . GLY A 1 179 ? 13.411 -2.397 -20.097 1.00 89.50 179 GLY A CA 1
ATOM 1358 C C . GLY A 1 179 ? 13.235 -2.575 -18.588 1.00 89.50 179 GLY A C 1
ATOM 1359 O O . GLY A 1 179 ? 14.230 -2.819 -17.903 1.00 89.50 179 GLY A O 1
ATOM 1360 N N . LEU A 1 180 ? 12.026 -2.396 -18.047 1.00 93.50 180 LEU A N 1
ATOM 1361 C CA . LEU A 1 180 ? 11.701 -2.657 -16.643 1.00 93.50 180 LEU A CA 1
ATOM 1362 C C . LEU A 1 180 ? 10.222 -3.076 -16.520 1.00 93.50 180 LEU A C 1
ATOM 1364 O O . LEU A 1 180 ? 9.367 -2.197 -16.593 1.00 93.50 180 LEU A O 1
ATOM 1368 N N . PRO A 1 181 ? 9.899 -4.368 -16.312 1.00 91.38 181 PRO A N 1
ATOM 1369 C CA . PRO A 1 181 ? 8.521 -4.832 -16.133 1.00 91.38 181 PRO A CA 1
ATOM 1370 C C . PRO A 1 181 ? 7.959 -4.324 -14.800 1.00 91.38 181 PRO A C 1
ATOM 1372 O O . PRO A 1 181 ? 8.148 -4.939 -13.746 1.00 91.38 181 PRO A O 1
ATOM 1375 N N . THR A 1 182 ? 7.300 -3.167 -14.822 1.00 86.50 182 THR A N 1
ATOM 1376 C CA . THR A 1 182 ? 6.836 -2.462 -13.614 1.00 86.50 182 THR A CA 1
ATOM 1377 C C . THR A 1 182 ? 5.832 -3.290 -12.817 1.00 86.50 182 THR A C 1
ATOM 1379 O O . THR A 1 182 ? 5.787 -3.204 -11.589 1.00 86.50 182 THR A O 1
ATOM 1382 N N . GLU A 1 183 ? 5.084 -4.158 -13.494 1.00 82.12 183 GLU A N 1
ATOM 1383 C CA . GLU A 1 183 ? 4.130 -5.087 -12.895 1.00 82.12 183 GLU A CA 1
ATOM 1384 C C . GLU A 1 183 ? 4.826 -6.101 -11.974 1.00 82.12 183 GLU A C 1
ATOM 1386 O O . GLU A 1 183 ? 4.252 -6.518 -10.971 1.00 82.12 183 GLU A O 1
ATOM 1391 N N . ARG A 1 184 ? 6.083 -6.443 -12.284 1.00 85.44 184 ARG A N 1
ATOM 1392 C CA . ARG A 1 184 ? 6.899 -7.421 -11.553 1.00 85.44 184 ARG A CA 1
ATOM 1393 C C . ARG A 1 184 ? 7.803 -6.798 -10.499 1.00 85.44 184 ARG A C 1
ATOM 1395 O O . ARG A 1 184 ? 8.164 -7.457 -9.530 1.00 85.44 184 ARG A O 1
ATOM 1402 N N . VAL A 1 185 ? 8.165 -5.522 -10.647 1.00 85.19 185 VAL A N 1
ATOM 1403 C CA . VAL A 1 185 ? 9.035 -4.820 -9.684 1.00 85.19 185 VAL A CA 1
ATOM 1404 C C . VAL A 1 185 ? 8.457 -4.866 -8.265 1.00 85.19 185 VAL A C 1
ATOM 1406 O O . VAL A 1 185 ? 9.213 -5.044 -7.314 1.00 85.19 185 VAL A O 1
ATOM 1409 N N . GLY A 1 186 ? 7.130 -4.781 -8.114 1.00 72.44 186 GLY A N 1
ATOM 1410 C CA . GLY A 1 186 ? 6.461 -4.862 -6.809 1.00 72.44 186 GLY A CA 1
ATOM 1411 C C . GLY A 1 186 ? 6.573 -6.222 -6.104 1.00 72.44 186 GLY A C 1
ATOM 1412 O O . GLY A 1 186 ? 6.311 -6.291 -4.905 1.00 72.44 186 GLY A O 1
ATOM 1413 N N . GLU A 1 187 ? 6.962 -7.284 -6.820 1.00 77.44 187 GLU A N 1
ATOM 1414 C CA . GLU A 1 187 ? 7.238 -8.611 -6.248 1.00 77.44 187 GLU A CA 1
ATOM 1415 C C . GLU A 1 187 ? 8.629 -8.673 -5.593 1.00 77.44 187 GLU A C 1
ATOM 1417 O O . GLU A 1 187 ? 8.832 -9.419 -4.638 1.00 77.44 187 GLU A O 1
ATOM 1422 N N . LEU A 1 188 ? 9.584 -7.873 -6.086 1.00 79.75 188 LEU A N 1
ATOM 1423 C CA . LEU A 1 188 ? 10.964 -7.824 -5.587 1.00 79.75 188 LEU A CA 1
ATOM 1424 C C . LEU A 1 188 ? 11.221 -6.671 -4.619 1.00 79.75 188 LEU A C 1
ATOM 1426 O O . LEU A 1 188 ? 12.034 -6.786 -3.705 1.00 79.75 188 LEU A O 1
ATOM 1430 N N . VAL A 1 189 ? 10.569 -5.535 -4.853 1.00 71.81 189 VAL A N 1
ATOM 1431 C CA . VAL A 1 189 ? 10.742 -4.308 -4.081 1.00 71.81 189 VAL A CA 1
ATOM 1432 C C . VAL A 1 189 ? 9.431 -4.039 -3.342 1.00 71.81 189 VAL A C 1
ATOM 1434 O O . VAL A 1 189 ? 8.451 -3.637 -3.981 1.00 71.81 189 VAL A O 1
ATOM 1437 N N . PRO A 1 190 ? 9.391 -4.253 -2.011 1.00 58.66 190 PRO A N 1
ATOM 1438 C CA . PRO A 1 190 ? 8.184 -4.100 -1.209 1.00 58.66 190 PRO A CA 1
ATOM 1439 C C . PRO A 1 190 ? 7.431 -2.786 -1.451 1.00 58.66 190 PRO A C 1
ATOM 1441 O O . PRO A 1 190 ? 8.004 -1.726 -1.715 1.00 58.66 190 PRO A O 1
ATOM 1444 N N . HIS A 1 191 ? 6.110 -2.834 -1.308 1.00 51.53 191 HIS A N 1
ATOM 1445 C CA . HIS A 1 191 ? 5.249 -1.675 -1.524 1.00 51.53 191 HIS A CA 1
ATOM 1446 C C . HIS A 1 191 ? 5.479 -0.552 -0.497 1.00 51.53 191 HIS A C 1
ATOM 1448 O O . HIS A 1 191 ? 5.100 0.586 -0.768 1.00 51.53 191 HIS A O 1
ATOM 1454 N N . SER A 1 192 ? 6.154 -0.809 0.631 1.00 45.78 192 SER A N 1
ATOM 1455 C CA . SER A 1 192 ? 6.639 0.221 1.566 1.00 45.78 192 SER A CA 1
ATOM 1456 C C . SER A 1 192 ? 7.551 1.276 0.947 1.00 45.78 192 SER A C 1
ATOM 1458 O O . SER A 1 192 ? 7.670 2.365 1.513 1.00 45.78 192 SER A O 1
ATOM 1460 N N . PHE A 1 193 ? 8.146 1.002 -0.216 1.00 48.47 193 PHE A N 1
ATOM 1461 C CA . PHE A 1 193 ? 8.896 1.987 -0.991 1.00 48.47 193 PHE A CA 1
ATOM 1462 C C . PHE A 1 193 ? 7.990 2.940 -1.806 1.00 48.47 193 PHE A C 1
ATOM 1464 O O . PHE A 1 193 ? 8.466 3.974 -2.276 1.00 48.47 193 PHE A O 1
ATOM 1471 N N . ARG A 1 194 ? 6.688 2.645 -1.958 1.00 51.06 194 ARG A N 1
ATOM 1472 C CA . ARG A 1 194 ? 5.711 3.495 -2.664 1.00 51.06 194 ARG A CA 1
ATOM 1473 C C . ARG A 1 194 ? 5.094 4.487 -1.678 1.00 51.06 194 ARG A C 1
ATOM 1475 O O . ARG A 1 194 ? 4.463 4.068 -0.716 1.00 51.06 194 ARG A O 1
ATOM 1482 N N . GLU A 1 195 ? 5.306 5.782 -1.930 1.00 43.41 195 GLU A N 1
ATOM 1483 C CA . GLU A 1 195 ? 4.711 7.053 -1.439 1.00 43.41 195 GLU A CA 1
ATOM 1484 C C . GLU A 1 195 ? 3.882 7.166 -0.122 1.00 43.41 195 GLU A C 1
ATOM 1486 O O . GLU A 1 195 ? 3.794 8.250 0.463 1.00 43.41 195 GLU A O 1
ATOM 1491 N N . TYR A 1 196 ? 3.260 6.112 0.402 1.00 45.91 196 TYR A N 1
ATOM 1492 C CA . TYR A 1 196 ? 2.326 6.157 1.528 1.00 45.91 196 TYR A CA 1
ATOM 1493 C C . TYR A 1 196 ? 3.013 6.428 2.877 1.00 45.91 196 TYR A C 1
ATOM 1495 O O . TYR A 1 196 ? 2.501 7.209 3.683 1.00 45.91 196 TYR A O 1
ATOM 1503 N N . LEU A 1 197 ? 4.223 5.894 3.094 1.00 46.72 197 LEU A N 1
ATOM 1504 C CA . LEU A 1 197 ? 5.080 6.286 4.224 1.00 46.72 197 LEU A CA 1
ATOM 1505 C C . LEU A 1 197 ? 5.751 7.651 4.011 1.00 46.72 197 LEU A C 1
ATOM 1507 O O . LEU A 1 197 ? 6.054 8.331 4.989 1.00 46.72 197 LEU A O 1
ATOM 1511 N N . GLY A 1 198 ? 5.907 8.094 2.758 1.00 44.72 198 GLY A N 1
ATOM 1512 C CA . GLY A 1 198 ? 6.450 9.413 2.410 1.00 44.72 198 GLY A CA 1
ATOM 1513 C C . GLY A 1 198 ? 5.587 10.579 2.902 1.00 44.72 198 GLY A C 1
ATOM 1514 O O . GLY A 1 198 ? 6.097 11.672 3.154 1.00 44.72 198 GLY A O 1
ATOM 1515 N N . LYS A 1 199 ? 4.286 10.342 3.120 1.00 52.28 199 LYS A N 1
ATOM 1516 C CA . LYS A 1 199 ? 3.372 11.336 3.697 1.00 52.28 199 LYS A CA 1
ATOM 1517 C C . LYS A 1 199 ? 3.549 11.497 5.207 1.00 52.28 199 LYS A C 1
ATOM 1519 O O . LYS A 1 199 ? 3.287 12.589 5.695 1.00 52.28 199 LYS A O 1
ATOM 1524 N N . LEU A 1 200 ? 4.014 10.493 5.957 1.00 57.91 200 LEU A N 1
ATOM 1525 C CA . LEU A 1 200 ? 4.380 10.635 7.376 1.00 57.91 200 LEU A CA 1
ATOM 1526 C C . LEU A 1 200 ? 5.797 11.214 7.507 1.00 57.91 200 LEU A C 1
ATOM 1528 O O . LEU A 1 200 ? 6.697 10.868 6.750 1.00 57.91 200 LEU A O 1
ATOM 1532 N N . HIS A 1 201 ? 6.042 12.092 8.486 1.00 60.94 201 HIS A N 1
ATOM 1533 C CA . HIS A 1 201 ? 7.403 12.596 8.703 1.00 60.94 201 HIS A CA 1
ATOM 1534 C C . HIS A 1 201 ? 8.321 11.434 9.123 1.00 60.94 201 HIS A C 1
ATOM 1536 O O . HIS A 1 201 ? 7.992 10.721 10.072 1.00 60.94 201 HIS A O 1
ATOM 1542 N N . ARG A 1 202 ? 9.489 11.25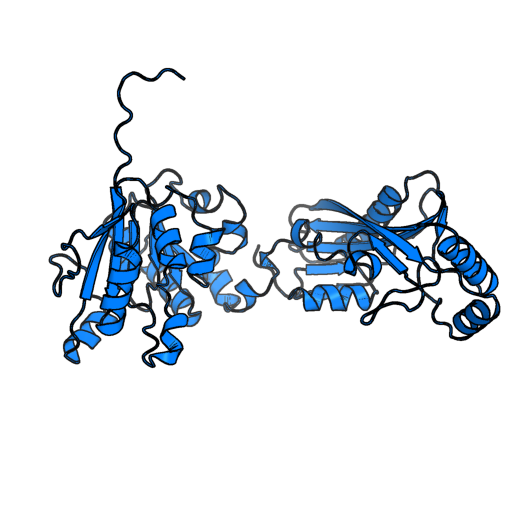7 8.482 1.00 56.19 202 ARG A N 1
ATOM 1543 C CA . ARG A 1 202 ? 10.423 10.142 8.779 1.00 56.19 202 ARG A CA 1
ATOM 1544 C C . ARG A 1 202 ? 10.746 10.017 10.272 1.00 56.19 202 ARG A C 1
ATOM 1546 O O . ARG A 1 202 ? 10.781 8.919 10.816 1.00 56.19 202 ARG A O 1
ATOM 1553 N N . GLY A 1 203 ? 10.902 11.153 10.956 1.00 63.44 203 GLY A N 1
ATOM 1554 C CA . GLY A 1 203 ? 11.120 11.187 12.405 1.00 63.44 203 GLY A CA 1
ATOM 1555 C C . GLY A 1 203 ? 9.947 10.644 13.233 1.00 63.44 203 GLY A C 1
ATOM 1556 O O . GLY A 1 203 ? 10.182 10.069 14.287 1.00 63.44 203 GLY A O 1
ATOM 1557 N N . THR A 1 204 ? 8.701 10.778 12.770 1.00 68.50 204 THR A N 1
ATOM 1558 C CA . THR A 1 204 ? 7.518 10.190 13.425 1.00 68.50 204 THR A CA 1
ATOM 1559 C C . THR A 1 204 ? 7.535 8.674 13.306 1.00 68.50 204 THR A C 1
ATOM 1561 O O . THR A 1 204 ? 7.363 7.988 14.310 1.00 68.50 204 THR A O 1
ATOM 1564 N N . VAL A 1 205 ? 7.801 8.148 12.106 1.00 68.19 205 VAL A N 1
ATOM 1565 C CA . VAL A 1 205 ? 7.863 6.695 11.883 1.00 68.19 205 VAL A CA 1
ATOM 1566 C C . VAL A 1 205 ? 8.989 6.077 12.709 1.00 68.19 205 VAL A C 1
ATOM 1568 O O . VAL A 1 205 ? 8.756 5.114 13.429 1.00 68.19 205 VAL A O 1
ATOM 1571 N N . ALA A 1 206 ? 10.182 6.682 12.701 1.00 67.50 206 ALA A N 1
ATOM 1572 C CA . ALA A 1 206 ? 11.310 6.216 13.508 1.00 67.50 206 ALA A CA 1
ATOM 1573 C C . ALA A 1 206 ? 11.003 6.241 15.015 1.00 67.50 206 ALA A C 1
ATOM 1575 O O . ALA A 1 206 ? 11.307 5.289 15.729 1.00 67.50 206 ALA A O 1
ATOM 1576 N N . ARG A 1 207 ? 10.354 7.307 15.502 1.00 80.19 207 ARG A N 1
ATOM 1577 C CA . ARG A 1 207 ? 10.012 7.461 16.923 1.00 80.19 207 ARG A CA 1
ATOM 1578 C C . ARG A 1 207 ? 8.934 6.487 17.389 1.00 80.19 207 ARG A C 1
ATOM 1580 O O . ARG A 1 207 ? 8.851 6.257 18.590 1.00 80.19 207 ARG A O 1
ATOM 1587 N N . HIS A 1 208 ? 8.087 5.972 16.500 1.00 84.62 208 HIS A N 1
ATOM 1588 C CA . HIS A 1 208 ? 6.891 5.192 16.848 1.00 84.62 208 HIS A CA 1
ATOM 1589 C C . HIS A 1 208 ? 6.775 3.874 16.063 1.00 84.62 208 HIS A C 1
ATOM 1591 O O . HIS A 1 208 ? 5.669 3.370 15.862 1.00 84.62 208 HIS A O 1
ATOM 1597 N N . ARG A 1 209 ? 7.904 3.316 15.610 1.00 77.81 209 ARG A N 1
ATOM 1598 C CA . ARG A 1 209 ? 7.977 2.135 14.730 1.00 77.81 209 ARG A CA 1
ATOM 1599 C C . ARG A 1 209 ? 7.249 0.910 15.287 1.00 77.81 209 ARG A C 1
ATOM 1601 O O . ARG A 1 209 ? 6.711 0.114 14.531 1.00 77.81 209 ARG A O 1
ATOM 1608 N N . GLU A 1 210 ? 7.248 0.740 16.600 1.00 82.81 210 GLU A N 1
ATOM 1609 C CA . GLU A 1 210 ? 6.597 -0.376 17.288 1.00 82.81 210 GLU A CA 1
ATOM 1610 C C . GLU A 1 210 ? 5.070 -0.230 17.395 1.00 82.81 210 GLU A C 1
ATOM 1612 O O . GLU A 1 210 ? 4.378 -1.205 17.676 1.00 82.81 210 GLU A O 1
ATOM 1617 N N . LEU A 1 211 ? 4.547 0.978 17.164 1.00 88.56 211 LEU A N 1
ATOM 1618 C CA . LEU A 1 211 ? 3.114 1.270 17.181 1.00 88.56 211 LEU A CA 1
ATOM 1619 C C . LEU A 1 211 ? 2.522 1.380 15.778 1.00 88.56 211 LEU A C 1
ATOM 1621 O O . LEU A 1 211 ? 1.357 1.037 15.600 1.00 88.56 211 LEU A O 1
ATOM 1625 N N . ILE A 1 212 ? 3.284 1.891 14.809 1.00 86.81 212 ILE A N 1
ATOM 1626 C CA . ILE A 1 212 ? 2.773 2.186 13.470 1.00 86.81 212 ILE A CA 1
ATOM 1627 C C . ILE A 1 212 ? 2.695 0.910 12.624 1.00 86.81 212 ILE A C 1
ATOM 1629 O O . ILE A 1 212 ? 3.671 0.172 12.510 1.00 86.81 212 ILE A O 1
ATOM 1633 N N . LEU A 1 213 ? 1.533 0.697 12.008 1.00 82.31 213 LEU A N 1
ATOM 1634 C CA . LEU A 1 213 ? 1.302 -0.280 10.949 1.00 82.31 213 LEU A CA 1
ATOM 1635 C C . LEU A 1 213 ? 1.566 0.373 9.594 1.00 82.31 213 LEU A C 1
ATOM 1637 O O . LEU A 1 213 ? 1.146 1.505 9.335 1.00 82.31 213 LEU A O 1
ATOM 1641 N N . THR A 1 214 ? 2.243 -0.364 8.732 1.00 67.25 214 THR A N 1
ATOM 1642 C CA . THR A 1 214 ? 2.614 0.007 7.368 1.00 67.25 214 THR A CA 1
ATOM 1643 C C . THR A 1 214 ? 1.855 -0.855 6.365 1.00 67.25 214 THR A C 1
ATOM 1645 O O . THR A 1 214 ? 1.305 -1.879 6.749 1.00 67.25 214 THR A O 1
ATOM 1648 N N . VAL A 1 215 ? 1.833 -0.468 5.083 1.00 54.72 215 VAL A N 1
ATOM 1649 C CA . VAL A 1 215 ? 1.190 -1.267 4.016 1.00 54.72 215 VAL A CA 1
ATOM 1650 C C . VAL A 1 215 ? 1.794 -2.679 3.911 1.00 54.72 215 VAL A C 1
ATOM 1652 O O . VAL A 1 215 ? 1.065 -3.635 3.678 1.00 54.72 215 VAL A O 1
ATOM 1655 N N . ASP A 1 216 ? 3.083 -2.843 4.218 1.00 52.81 216 ASP A N 1
ATOM 1656 C CA . ASP A 1 216 ? 3.747 -4.156 4.262 1.00 52.81 216 ASP A CA 1
ATOM 1657 C C . ASP A 1 216 ? 3.280 -5.046 5.424 1.00 52.81 216 ASP A C 1
ATOM 1659 O O . ASP A 1 216 ? 3.410 -6.272 5.355 1.00 52.81 216 ASP A O 1
ATOM 1663 N N . ASP A 1 217 ? 2.759 -4.445 6.501 1.00 60.16 217 ASP A N 1
ATOM 1664 C CA . ASP A 1 217 ? 2.073 -5.181 7.566 1.00 60.16 217 ASP A CA 1
ATOM 1665 C C . ASP A 1 217 ? 0.660 -5.623 7.121 1.00 60.16 217 ASP A C 1
ATOM 1667 O O . ASP A 1 217 ? 0.031 -6.407 7.828 1.00 60.16 217 ASP A O 1
ATOM 1671 N N . LEU A 1 218 ? 0.152 -5.122 5.981 1.00 55.72 218 LEU A N 1
ATOM 1672 C CA . LEU A 1 218 ? -1.195 -5.400 5.458 1.00 55.72 218 LEU A CA 1
ATOM 1673 C C . LEU A 1 218 ? -1.204 -6.480 4.373 1.00 55.72 218 LEU A C 1
ATOM 1675 O O . LEU A 1 218 ? -2.127 -7.281 4.336 1.00 55.72 218 LEU A O 1
ATOM 1679 N N . ASP A 1 219 ? -0.185 -6.527 3.511 1.00 51.66 219 ASP A N 1
ATOM 1680 C CA . ASP A 1 219 ? -0.148 -7.451 2.361 1.00 51.66 219 ASP A CA 1
ATOM 1681 C C . ASP A 1 219 ? 0.265 -8.893 2.738 1.00 51.66 219 ASP A C 1
ATOM 1683 O O . ASP A 1 219 ? 0.308 -9.787 1.894 1.00 51.66 219 ASP A O 1
ATOM 1687 N N . ARG A 1 220 ? 0.546 -9.156 4.018 1.00 58.00 220 ARG A N 1
ATOM 1688 C CA . ARG A 1 220 ? 0.796 -10.497 4.561 1.00 58.00 220 ARG A CA 1
ATOM 1689 C C . ARG A 1 220 ? -0.420 -10.917 5.387 1.00 58.00 220 ARG A C 1
ATOM 1691 O O . ARG A 1 220 ? -0.691 -10.308 6.416 1.00 58.00 220 ARG A O 1
ATOM 1698 N N . SER A 1 221 ? -1.133 -11.961 4.962 1.00 48.03 221 SER A N 1
ATOM 1699 C CA . SER A 1 221 ? -2.438 -12.375 5.520 1.00 48.03 221 SER A CA 1
ATOM 1700 C C . SER A 1 221 ? -2.447 -12.687 7.028 1.00 48.03 221 SER A C 1
ATOM 1702 O O . SER A 1 221 ? -3.492 -12.605 7.663 1.00 48.03 221 SER A O 1
ATOM 1704 N N . ASP A 1 222 ? -1.283 -12.946 7.635 1.00 54.72 222 ASP A N 1
ATOM 1705 C CA . ASP A 1 222 ? -1.126 -13.154 9.087 1.00 54.72 222 ASP A CA 1
ATOM 1706 C C . ASP A 1 222 ? -0.323 -12.033 9.789 1.00 54.72 222 ASP A C 1
ATOM 1708 O O . ASP A 1 222 ? -0.038 -12.089 10.992 1.00 54.72 222 ASP A O 1
ATOM 1712 N N . ALA A 1 223 ? 0.068 -10.978 9.065 1.00 63.72 223 ALA A N 1
ATOM 1713 C CA . ALA A 1 223 ? 0.955 -9.949 9.598 1.00 63.72 223 ALA A CA 1
ATOM 1714 C C . ALA A 1 223 ? 0.269 -9.039 10.614 1.00 63.72 223 ALA A C 1
ATOM 1716 O O . ALA A 1 223 ? 0.886 -8.744 11.631 1.00 63.72 223 ALA A O 1
ATOM 1717 N N . LEU A 1 224 ? -0.994 -8.644 10.419 1.00 78.94 224 LEU A N 1
ATOM 1718 C CA . LEU A 1 224 ? -1.637 -7.677 11.317 1.00 78.94 224 LEU A CA 1
ATOM 1719 C C . LEU A 1 224 ? -1.659 -8.155 12.775 1.00 78.94 224 LEU A C 1
ATOM 1721 O O . LEU A 1 224 ? -1.207 -7.442 13.674 1.00 78.94 224 LEU A O 1
ATOM 1725 N N . VAL A 1 225 ? -2.181 -9.361 13.015 1.00 82.19 225 VAL A N 1
ATOM 1726 C CA . VAL A 1 225 ? -2.310 -9.911 14.371 1.00 82.19 225 VAL A CA 1
ATOM 1727 C C . VAL A 1 225 ? -0.948 -10.245 14.978 1.00 82.19 225 VAL A C 1
ATOM 1729 O O . VAL A 1 225 ? -0.752 -10.028 16.172 1.00 82.19 225 VAL A O 1
ATOM 1732 N N . SER A 1 226 ? 0.037 -10.644 14.163 1.00 82.94 226 SER A N 1
ATOM 1733 C CA . SER A 1 226 ? 1.412 -10.882 14.632 1.00 82.94 226 SER A CA 1
ATOM 1734 C C . SER A 1 226 ? 2.151 -9.606 15.062 1.00 82.94 226 SER A C 1
ATOM 1736 O O . SER A 1 226 ? 3.172 -9.685 15.747 1.00 82.94 226 SER A O 1
ATOM 1738 N N . ARG A 1 227 ? 1.630 -8.406 14.749 1.00 86.00 227 ARG A N 1
ATOM 1739 C CA . ARG A 1 227 ? 2.146 -7.148 15.321 1.00 86.00 227 ARG A CA 1
ATOM 1740 C C . ARG A 1 227 ? 1.770 -6.960 16.785 1.00 86.00 227 ARG A C 1
ATOM 1742 O O . ARG A 1 227 ? 2.355 -6.087 17.431 1.00 86.00 227 ARG A O 1
ATOM 1749 N N . PHE A 1 228 ? 0.824 -7.730 17.317 1.00 89.19 228 PHE A N 1
ATOM 1750 C CA . PHE A 1 228 ? 0.436 -7.701 18.723 1.00 89.19 228 PHE A CA 1
ATOM 1751 C C . PHE A 1 228 ? 1.147 -8.799 19.515 1.00 89.19 228 PHE A C 1
ATOM 1753 O O . PHE A 1 228 ? 1.475 -9.857 18.994 1.00 89.19 228 PHE A O 1
ATOM 1760 N N . SER A 1 229 ? 1.353 -8.567 20.813 1.00 87.69 229 SER A N 1
ATOM 1761 C CA . SER A 1 229 ? 1.951 -9.573 21.706 1.00 87.69 229 SER A CA 1
ATOM 1762 C C . SER A 1 229 ? 1.025 -10.761 21.997 1.00 87.69 229 SER A C 1
ATOM 1764 O O . SER A 1 229 ? 1.481 -11.746 22.564 1.00 87.69 229 SER A O 1
ATOM 1766 N N . ARG A 1 230 ? -0.264 -10.649 21.651 1.00 90.06 230 ARG A N 1
ATOM 1767 C CA . ARG A 1 230 ? -1.295 -11.690 21.783 1.00 90.06 230 ARG A CA 1
ATOM 1768 C C . ARG A 1 230 ? -2.090 -11.784 20.479 1.00 90.06 230 ARG A C 1
ATOM 1770 O O . ARG A 1 230 ? -3.161 -11.183 20.398 1.00 90.06 230 ARG A O 1
ATOM 1777 N N . PRO A 1 231 ? -1.555 -12.410 19.422 1.00 88.44 231 PRO A N 1
ATOM 1778 C CA . PRO A 1 231 ? -2.208 -12.459 18.111 1.00 88.44 231 PRO A CA 1
ATOM 1779 C C . PRO A 1 231 ? -3.617 -13.077 18.131 1.00 88.44 231 PRO A C 1
ATOM 1781 O O . PRO A 1 231 ? -4.470 -12.706 17.333 1.00 88.44 231 PRO A O 1
ATOM 1784 N N . GLU A 1 232 ? -3.871 -13.985 19.069 1.00 90.50 232 GLU A N 1
ATOM 1785 C CA . GLU A 1 232 ? -5.137 -14.691 19.279 1.00 90.50 232 GLU A CA 1
ATOM 1786 C C . GLU A 1 232 ? -6.216 -13.869 20.003 1.00 90.50 232 GLU A C 1
ATOM 1788 O O . GLU A 1 232 ? -7.381 -14.272 20.045 1.00 90.50 232 GLU A O 1
ATOM 1793 N N . ALA A 1 233 ? -5.846 -12.731 20.596 1.00 94.19 233 ALA A N 1
ATOM 1794 C CA . ALA A 1 233 ? -6.788 -11.878 21.307 1.00 94.19 233 ALA A CA 1
ATOM 1795 C C . ALA A 1 233 ? -7.830 -11.259 20.353 1.00 94.19 233 ALA A C 1
ATOM 1797 O O . ALA A 1 233 ? -7.526 -11.007 19.181 1.00 94.19 233 ALA A O 1
ATOM 1798 N N . PRO A 1 234 ? -9.050 -10.950 20.842 1.00 96.19 234 PRO A N 1
ATOM 1799 C CA . PRO A 1 234 ? -10.052 -10.239 20.056 1.00 96.19 234 PRO A CA 1
ATOM 1800 C C . PRO A 1 234 ? -9.484 -8.953 19.456 1.00 96.19 234 PRO A C 1
ATOM 1802 O O . PRO A 1 234 ? -8.696 -8.260 20.098 1.00 96.19 234 PRO A O 1
ATOM 1805 N N . LEU A 1 235 ? -9.893 -8.632 18.231 1.00 95.94 235 LEU A N 1
ATOM 1806 C CA . LEU A 1 235 ? -9.435 -7.450 17.511 1.00 95.94 235 LEU A CA 1
ATOM 1807 C C . LEU A 1 235 ? -10.580 -6.450 17.371 1.00 95.94 235 LEU A C 1
ATOM 1809 O O . LEU A 1 235 ? -11.625 -6.781 16.814 1.00 95.94 235 LEU A O 1
ATOM 1813 N N . GLU A 1 236 ? -10.369 -5.219 17.816 1.00 97.44 236 GLU A N 1
ATOM 1814 C CA . GLU A 1 236 ? -11.268 -4.094 17.578 1.00 97.44 236 GLU A CA 1
ATOM 1815 C C . GLU A 1 236 ? -10.585 -3.014 16.736 1.00 97.44 236 GLU A C 1
ATOM 1817 O O . GLU A 1 236 ? -9.375 -2.786 16.813 1.00 97.44 236 GLU A O 1
ATOM 1822 N N . VAL A 1 237 ? -11.371 -2.335 15.906 1.00 96.81 237 VAL A N 1
ATOM 1823 C CA . VAL A 1 237 ? -10.884 -1.309 14.984 1.00 96.81 237 VAL A CA 1
ATOM 1824 C C . VAL A 1 237 ? -11.565 0.013 15.289 1.00 96.81 237 VAL A C 1
ATOM 1826 O O . VAL A 1 237 ? -12.790 0.105 15.361 1.00 96.81 237 VAL A O 1
ATOM 1829 N N . GLU A 1 238 ? -10.766 1.065 15.411 1.00 96.62 238 GLU A N 1
ATOM 1830 C CA . GLU A 1 238 ? -11.245 2.432 15.533 1.00 96.62 238 GLU A CA 1
ATOM 1831 C C . GLU A 1 238 ? -10.856 3.245 14.299 1.00 96.62 238 GLU A C 1
ATOM 1833 O O . GLU A 1 238 ? -9.677 3.374 13.974 1.00 96.62 238 GLU A O 1
ATOM 1838 N N . ILE A 1 239 ? -11.841 3.838 13.626 1.00 95.44 239 ILE A N 1
ATOM 1839 C CA . ILE A 1 239 ? -11.634 4.736 12.491 1.00 95.44 239 ILE A CA 1
ATOM 1840 C C . ILE A 1 239 ? -11.869 6.176 12.938 1.00 95.44 239 ILE A C 1
ATOM 1842 O O . ILE A 1 239 ? -12.962 6.535 13.380 1.00 95.44 239 ILE A O 1
ATOM 1846 N N . GLY A 1 240 ? -10.850 7.014 12.753 1.00 89.44 240 GLY A N 1
ATOM 1847 C CA . GLY A 1 240 ? -10.896 8.426 13.119 1.00 89.44 240 GLY A CA 1
ATOM 1848 C C . GLY A 1 240 ? -10.727 8.691 14.621 1.00 89.44 240 GLY A C 1
ATOM 1849 O O . GLY A 1 240 ? -11.517 9.457 15.170 1.00 89.44 240 GLY A O 1
ATOM 1850 N N . PRO A 1 241 ? -9.685 8.153 15.291 1.00 84.56 241 PRO A N 1
ATOM 1851 C CA . PRO A 1 241 ? -9.417 8.443 16.707 1.00 84.56 241 PRO A CA 1
ATOM 1852 C C . PRO A 1 241 ? -9.168 9.940 16.967 1.00 84.56 241 PRO A C 1
ATOM 1854 O O . PRO A 1 241 ? -9.349 10.449 18.078 1.00 84.56 241 PRO A O 1
ATOM 1857 N N . GLY A 1 242 ? -8.766 10.685 15.931 1.00 75.19 242 GLY A N 1
ATOM 1858 C CA . GLY A 1 242 ? -8.662 12.130 15.973 1.00 75.19 242 GLY A CA 1
ATOM 1859 C C . GLY A 1 242 ? -7.573 12.611 16.929 1.00 75.19 242 GLY A C 1
ATOM 1860 O O . GLY A 1 242 ? -6.462 12.091 16.976 1.00 75.19 242 GLY A O 1
ATOM 1861 N N . LYS A 1 243 ? -7.868 13.686 17.666 1.00 69.00 243 LYS A N 1
ATOM 1862 C CA . LYS A 1 243 ? -6.972 14.213 18.712 1.00 69.00 243 LYS A CA 1
ATOM 1863 C C . LYS A 1 243 ? -7.287 13.626 20.088 1.00 69.00 243 LYS A C 1
ATOM 1865 O O . LYS A 1 243 ? -6.692 14.082 21.064 1.00 69.00 243 LYS A O 1
ATOM 1870 N N . ASP A 1 244 ? -8.234 12.705 20.178 1.00 72.88 244 ASP A N 1
ATOM 1871 C CA . ASP A 1 244 ? -8.821 12.253 21.432 1.00 72.88 244 ASP A CA 1
ATOM 1872 C C . ASP A 1 244 ? -8.143 10.980 21.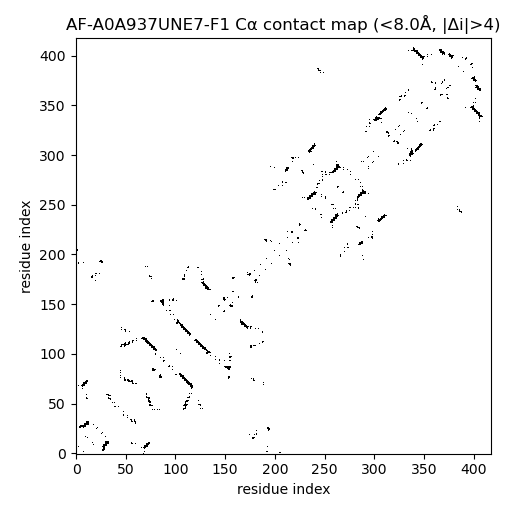957 1.00 72.88 244 ASP A C 1
ATOM 1874 O O . ASP A 1 244 ? -7.144 10.521 21.404 1.00 72.88 244 ASP A O 1
ATOM 1878 N N . ASP A 1 245 ? -8.641 10.475 23.085 1.00 80.81 245 ASP A N 1
ATOM 1879 C CA . ASP A 1 245 ? -8.055 9.354 23.827 1.00 80.81 245 ASP A CA 1
ATOM 1880 C C . ASP A 1 245 ? -8.967 8.112 23.801 1.00 80.81 245 ASP A C 1
ATOM 1882 O O . ASP A 1 245 ? -8.833 7.243 24.658 1.00 80.81 245 ASP A O 1
ATOM 1886 N N . PHE A 1 246 ? -9.892 8.017 22.836 1.00 89.25 246 PHE A N 1
ATOM 1887 C CA . PHE A 1 246 ? -10.863 6.920 22.715 1.00 89.25 246 PHE A CA 1
ATOM 1888 C C . PHE A 1 246 ? -10.195 5.545 22.703 1.00 89.25 246 PHE A C 1
ATOM 1890 O O . PHE A 1 246 ? -10.420 4.762 23.627 1.00 89.25 246 PHE A O 1
ATOM 1897 N N . VAL A 1 247 ? -9.305 5.296 21.736 1.00 93.00 247 VAL A N 1
ATOM 1898 C CA . VAL A 1 247 ? -8.590 4.016 21.633 1.00 93.00 247 VAL A CA 1
ATOM 1899 C C . VAL A 1 247 ? -7.784 3.708 22.893 1.00 93.00 247 VAL A C 1
ATOM 1901 O O . VAL A 1 247 ? -7.709 2.566 23.326 1.00 93.00 247 VAL A O 1
ATOM 1904 N N . ILE A 1 248 ? -7.219 4.731 23.540 1.00 93.56 248 ILE A N 1
ATOM 1905 C CA . ILE A 1 248 ? -6.436 4.574 24.771 1.00 93.56 248 ILE A CA 1
ATOM 1906 C C . ILE A 1 248 ? -7.350 4.184 25.936 1.00 93.56 248 ILE A C 1
ATOM 1908 O O . ILE A 1 248 ? -6.993 3.336 26.753 1.00 93.56 248 ILE A O 1
ATOM 1912 N N . HIS A 1 249 ? -8.529 4.798 26.028 1.00 92.06 249 HIS A N 1
ATOM 1913 C CA . HIS A 1 249 ? -9.524 4.471 27.039 1.00 92.06 249 HIS A CA 1
ATOM 1914 C C . HIS A 1 249 ? -10.067 3.052 26.848 1.00 92.06 249 HIS A C 1
ATOM 1916 O O . HIS A 1 249 ? -10.142 2.303 27.822 1.00 92.06 249 HIS A O 1
ATOM 1922 N N . ALA A 1 250 ? -10.389 2.670 25.609 1.00 92.50 250 ALA A N 1
ATOM 1923 C CA . ALA A 1 250 ? -10.830 1.321 25.267 1.00 92.50 250 ALA A CA 1
ATOM 1924 C C . ALA A 1 250 ? -9.752 0.282 25.615 1.00 92.50 250 ALA A C 1
ATOM 1926 O O . ALA A 1 250 ? -10.013 -0.643 26.383 1.00 92.50 250 ALA A O 1
ATOM 1927 N N . ALA A 1 251 ? -8.511 0.519 25.182 1.00 95.12 251 ALA A N 1
ATOM 1928 C CA . ALA A 1 251 ? -7.371 -0.355 25.438 1.00 95.12 251 ALA A CA 1
ATOM 1929 C C . ALA A 1 251 ? -7.070 -0.568 26.928 1.00 95.12 251 ALA A C 1
ATOM 1931 O O . ALA A 1 251 ? -6.698 -1.668 27.327 1.00 95.12 251 ALA A O 1
ATOM 1932 N N . ARG A 1 252 ? -7.263 0.460 27.768 1.00 94.69 252 ARG A N 1
ATOM 1933 C CA . ARG A 1 252 ? -7.112 0.345 29.230 1.00 94.69 252 ARG A CA 1
ATOM 1934 C C . ARG A 1 252 ? -8.213 -0.473 29.893 1.00 94.69 252 ARG A C 1
ATOM 1936 O O . ARG A 1 252 ? -7.964 -1.081 30.928 1.00 94.69 252 ARG A O 1
ATOM 1943 N N . ARG A 1 253 ? -9.432 -0.429 29.353 1.00 93.81 253 ARG A N 1
ATOM 1944 C CA . ARG A 1 253 ? -10.586 -1.148 29.910 1.00 93.81 253 ARG A CA 1
ATOM 1945 C C . ARG A 1 253 ? -10.635 -2.610 29.486 1.00 93.81 253 ARG A C 1
ATOM 1947 O O . ARG A 1 253 ? -11.207 -3.399 30.226 1.00 93.81 253 ARG A O 1
ATOM 1954 N N . ALA A 1 254 ? -10.055 -2.927 28.333 1.00 95.12 254 ALA A N 1
ATOM 1955 C CA . ALA A 1 254 ? -9.985 -4.269 27.771 1.00 95.12 254 ALA A CA 1
ATOM 1956 C C . ALA A 1 254 ? -8.522 -4.626 27.432 1.00 95.12 254 ALA A C 1
ATOM 1958 O O . ALA A 1 254 ? -8.158 -4.692 26.254 1.00 95.12 254 ALA A O 1
ATOM 1959 N N . PRO A 1 255 ? -7.641 -4.801 28.440 1.00 95.19 255 PRO A N 1
ATOM 1960 C CA . PRO A 1 255 ? -6.232 -5.155 28.223 1.00 95.19 255 PRO A CA 1
ATOM 1961 C C . PRO A 1 255 ? -6.038 -6.507 27.512 1.00 95.19 255 PRO A C 1
ATOM 1963 O O . PRO A 1 255 ? -4.957 -6.796 27.001 1.00 95.19 255 PRO A O 1
ATOM 1966 N N . GLU A 1 256 ? -7.070 -7.346 27.488 1.00 95.31 256 GLU A N 1
ATOM 1967 C CA . GLU A 1 256 ? -7.150 -8.614 26.767 1.00 95.31 256 GLU A CA 1
ATOM 1968 C C . GLU A 1 256 ? -7.572 -8.485 25.297 1.00 95.31 256 GLU A C 1
ATOM 1970 O O . GLU A 1 256 ? -7.594 -9.495 24.606 1.00 95.31 256 GLU A O 1
ATOM 1975 N N . THR A 1 257 ? -7.894 -7.281 24.819 1.00 96.94 257 THR A N 1
ATOM 1976 C CA . THR A 1 257 ? -8.324 -7.007 23.438 1.00 96.94 257 THR A CA 1
ATOM 1977 C C . THR A 1 257 ? -7.255 -6.204 22.699 1.00 96.94 257 THR A C 1
ATOM 1979 O O . THR A 1 257 ? -6.683 -5.270 23.258 1.00 96.94 257 THR A O 1
ATOM 1982 N N . ASN A 1 258 ? -6.989 -6.540 21.440 1.00 97.00 258 ASN A N 1
ATOM 1983 C CA . ASN A 1 258 ? -6.128 -5.781 20.537 1.00 97.00 258 ASN A CA 1
ATOM 1984 C C . ASN A 1 258 ? -6.919 -4.682 19.824 1.00 97.00 258 ASN A C 1
ATOM 1986 O O . ASN A 1 258 ? -8.051 -4.896 19.398 1.00 97.00 258 ASN A O 1
ATOM 1990 N N . PHE A 1 259 ? -6.295 -3.524 19.623 1.00 96.88 259 PHE A N 1
ATOM 1991 C CA . PHE A 1 259 ? -6.912 -2.373 18.971 1.00 96.88 259 PHE A CA 1
ATOM 1992 C C . PHE A 1 259 ? -6.077 -1.869 17.798 1.00 96.88 259 PHE A C 1
ATOM 1994 O O . PHE A 1 259 ? -4.877 -1.620 17.941 1.00 96.88 259 PHE A O 1
ATOM 2001 N N . VAL A 1 260 ? -6.726 -1.628 16.659 1.00 95.06 260 VAL A N 1
ATOM 2002 C CA . VAL A 1 260 ? -6.133 -0.918 15.519 1.00 95.06 260 VAL A CA 1
ATOM 2003 C C . VAL A 1 260 ? -6.811 0.433 15.345 1.00 95.06 260 VAL A C 1
ATOM 2005 O O . VAL A 1 260 ? -8.008 0.511 15.086 1.00 95.06 260 VAL A O 1
ATOM 2008 N N . ALA A 1 261 ? -6.034 1.506 15.460 1.00 95.56 261 ALA A N 1
ATOM 2009 C CA . ALA A 1 261 ? -6.487 2.871 15.244 1.00 95.56 261 ALA A CA 1
ATOM 2010 C C . ALA A 1 261 ? -6.108 3.343 13.833 1.00 95.56 261 ALA A C 1
ATOM 2012 O O . ALA A 1 261 ? -4.927 3.405 13.501 1.00 95.56 261 ALA A O 1
ATOM 2013 N N . ILE A 1 262 ? -7.090 3.709 13.015 1.00 92.94 262 ILE A N 1
ATOM 2014 C CA . ILE A 1 262 ? -6.906 4.174 11.638 1.00 92.94 262 ILE A CA 1
ATOM 2015 C C . ILE A 1 262 ? -7.065 5.695 11.586 1.00 92.94 262 ILE A C 1
ATOM 2017 O O . ILE A 1 262 ? -8.151 6.228 11.830 1.00 92.94 262 ILE A O 1
ATOM 2021 N N . GLU A 1 263 ? -5.993 6.403 11.232 1.00 90.31 263 GLU A N 1
ATOM 2022 C CA . GLU A 1 263 ? -5.975 7.864 11.138 1.00 90.31 263 GLU A CA 1
ATOM 2023 C C . GLU A 1 263 ? -5.308 8.323 9.837 1.00 90.31 263 GLU A C 1
ATOM 2025 O O . GLU A 1 263 ? -4.202 7.913 9.500 1.00 90.31 263 GLU A O 1
ATOM 2030 N N . ARG A 1 264 ? -5.972 9.222 9.107 1.00 83.62 264 ARG A N 1
ATOM 2031 C CA . ARG A 1 264 ? -5.505 9.720 7.802 1.00 83.62 264 ARG A CA 1
ATOM 2032 C C . ARG A 1 264 ? -4.717 11.026 7.896 1.00 83.62 264 ARG A C 1
ATOM 2034 O O . ARG A 1 264 ? -4.134 11.464 6.909 1.00 83.62 264 ARG A O 1
ATOM 2041 N N . ILE A 1 265 ? -4.745 11.699 9.048 1.00 80.75 265 ILE A N 1
ATOM 2042 C CA . ILE A 1 265 ? -4.091 12.993 9.264 1.00 80.75 265 ILE A CA 1
ATOM 2043 C C . ILE A 1 265 ? -2.773 12.787 10.004 1.00 80.75 265 ILE A C 1
ATOM 2045 O O . ILE A 1 265 ? -2.731 12.478 11.196 1.00 80.75 265 ILE A O 1
ATOM 2049 N N . ARG A 1 266 ? -1.683 13.062 9.293 1.00 78.06 266 ARG A N 1
ATOM 2050 C CA . ARG A 1 266 ? -0.300 12.887 9.741 1.00 78.06 266 ARG A CA 1
ATOM 2051 C C . ARG A 1 266 ? -0.010 13.476 11.119 1.00 78.06 266 ARG A C 1
ATOM 2053 O O . ARG A 1 266 ? 0.526 12.794 11.986 1.00 78.06 266 ARG A O 1
ATOM 2060 N N . GLU A 1 267 ? -0.366 14.740 11.343 1.00 80.38 267 GLU A N 1
ATOM 2061 C CA . GLU A 1 267 ? -0.061 15.455 12.590 1.00 80.38 267 GLU A CA 1
ATOM 2062 C C . GLU A 1 267 ? -0.801 14.863 13.798 1.00 80.38 267 GLU A C 1
ATOM 2064 O O . GLU A 1 267 ? -0.447 15.144 14.946 1.00 80.38 267 GLU A O 1
ATOM 2069 N N . ARG A 1 268 ? -1.864 14.085 13.556 1.00 87.38 268 ARG A N 1
ATOM 2070 C CA . ARG A 1 268 ? -2.622 13.394 14.602 1.00 87.38 268 ARG A CA 1
ATOM 2071 C C . ARG A 1 268 ? -1.996 12.050 14.944 1.00 87.38 268 ARG A C 1
ATOM 2073 O O . ARG A 1 268 ? -1.962 11.726 16.124 1.00 87.38 268 ARG A O 1
ATOM 2080 N N . VAL A 1 269 ? -1.426 11.341 13.969 1.00 88.19 269 VAL A N 1
ATOM 2081 C CA . VAL A 1 269 ? -0.738 10.056 14.189 1.00 88.19 269 VAL A CA 1
ATOM 2082 C C . VAL A 1 269 ? 0.423 10.195 15.171 1.00 88.19 269 VAL A C 1
ATOM 2084 O O . VAL A 1 269 ? 0.466 9.461 16.154 1.00 88.19 269 VAL A O 1
ATOM 2087 N N . ASP A 1 270 ? 1.322 11.166 14.970 1.00 85.88 270 ASP A N 1
ATOM 2088 C CA . ASP A 1 270 ? 2.465 11.396 15.877 1.00 85.88 270 ASP A CA 1
ATOM 2089 C C . ASP A 1 270 ? 1.990 11.682 17.315 1.00 85.88 270 ASP A C 1
ATOM 2091 O O . ASP A 1 270 ? 2.432 11.059 18.283 1.00 85.88 270 ASP A O 1
ATOM 2095 N N . LYS A 1 271 ? 0.982 12.552 17.454 1.00 89.06 271 LYS A N 1
ATOM 2096 C CA . LYS A 1 271 ? 0.386 12.898 18.753 1.00 89.06 271 LYS A CA 1
ATOM 2097 C C . LYS A 1 271 ? -0.299 11.707 19.416 1.00 89.06 271 LYS A C 1
ATOM 2099 O O . LYS A 1 271 ? -0.158 11.539 20.628 1.00 89.06 271 LYS A O 1
ATOM 2104 N N . LEU A 1 272 ? -1.036 10.906 18.650 1.00 91.94 272 LEU A N 1
ATOM 2105 C CA . LEU A 1 272 ? -1.711 9.706 19.133 1.00 91.94 272 LEU A CA 1
ATOM 2106 C C . LEU A 1 272 ? -0.691 8.678 19.626 1.00 91.94 272 LEU A C 1
ATOM 2108 O O . LEU A 1 272 ? -0.805 8.209 20.755 1.00 91.94 272 LEU A O 1
ATOM 2112 N N . CYS A 1 273 ? 0.359 8.408 18.850 1.00 91.94 273 CYS A N 1
ATOM 2113 C CA . CYS A 1 273 ? 1.430 7.502 19.257 1.00 91.94 273 CYS A CA 1
ATOM 2114 C C . CYS A 1 273 ? 2.122 7.991 20.541 1.00 91.94 273 CYS A C 1
ATOM 2116 O O . CYS A 1 273 ? 2.320 7.221 21.480 1.00 91.94 273 CYS A O 1
ATOM 2118 N N . GLY A 1 274 ? 2.421 9.290 20.644 1.00 91.94 274 GLY A N 1
ATOM 2119 C CA . GLY A 1 274 ? 2.969 9.882 21.867 1.00 91.94 274 GLY A CA 1
ATOM 2120 C C . GLY A 1 274 ? 2.033 9.786 23.081 1.00 91.94 274 GLY A C 1
ATOM 2121 O O . GLY A 1 274 ? 2.499 9.703 24.219 1.00 91.94 274 GLY A O 1
ATOM 2122 N N . LYS A 1 275 ? 0.711 9.794 22.878 1.00 92.94 275 LYS A N 1
ATOM 2123 C CA . LYS A 1 275 ? -0.278 9.560 23.943 1.00 92.94 275 LYS A CA 1
ATOM 2124 C C . LYS A 1 275 ? -0.344 8.088 24.347 1.00 92.94 275 LYS A C 1
ATOM 2126 O O . LYS A 1 275 ? -0.314 7.816 25.541 1.00 92.94 275 LYS A O 1
ATOM 2131 N N . ILE A 1 276 ? -0.361 7.165 23.384 1.00 94.69 276 ILE A N 1
ATOM 2132 C CA . ILE A 1 276 ? -0.337 5.712 23.614 1.00 94.69 276 ILE A CA 1
ATOM 2133 C C . ILE A 1 276 ? 0.872 5.327 24.475 1.00 94.69 276 ILE A C 1
ATOM 2135 O O . ILE A 1 276 ? 0.706 4.685 25.512 1.00 94.69 276 ILE A O 1
ATOM 2139 N N . LYS A 1 277 ? 2.068 5.821 24.123 1.00 93.38 277 LYS A N 1
ATOM 2140 C CA . LYS A 1 277 ? 3.301 5.600 24.899 1.00 93.38 277 LYS A CA 1
ATOM 2141 C C . LYS A 1 277 ? 3.192 6.087 26.336 1.00 93.38 277 LYS A C 1
ATOM 2143 O O . LYS A 1 277 ? 3.458 5.333 27.263 1.00 93.38 277 LYS A O 1
ATOM 2148 N N . ARG A 1 278 ? 2.768 7.341 26.527 1.00 94.44 278 ARG A N 1
ATOM 2149 C CA . ARG A 1 278 ? 2.574 7.920 27.868 1.00 94.44 278 ARG A CA 1
ATOM 2150 C C . ARG A 1 278 ? 1.507 7.185 28.669 1.00 94.44 278 ARG A C 1
ATOM 2152 O O . ARG A 1 278 ? 1.573 7.163 29.892 1.00 94.44 278 ARG A O 1
ATOM 2159 N N . ALA A 1 279 ? 0.516 6.617 27.991 1.00 93.75 279 ALA A N 1
ATOM 2160 C CA . ALA A 1 279 ? -0.542 5.858 28.626 1.00 93.75 279 ALA A CA 1
ATOM 2161 C C . ALA A 1 279 ? -0.124 4.434 29.021 1.00 93.75 279 ALA A C 1
ATOM 2163 O O . ALA A 1 279 ? -0.832 3.843 29.838 1.00 93.75 279 ALA A O 1
ATOM 2164 N N . GLY A 1 280 ? 0.980 3.918 28.465 1.00 93.88 280 GLY A N 1
ATOM 2165 C CA . GLY A 1 280 ? 1.518 2.588 28.751 1.00 93.88 280 GLY A CA 1
ATOM 2166 C C . GLY A 1 280 ? 0.682 1.434 28.191 1.00 93.88 280 GLY A C 1
ATOM 2167 O O . GLY A 1 280 ? 0.752 0.333 28.724 1.00 93.88 280 GLY A O 1
ATOM 2168 N N . VAL A 1 281 ? -0.140 1.671 27.160 1.00 93.88 281 VAL A N 1
ATOM 2169 C CA . VAL A 1 281 ? -0.988 0.622 26.565 1.00 93.88 281 VAL A CA 1
ATOM 2170 C C . VAL A 1 281 ? -0.244 -0.099 25.440 1.00 93.88 281 VAL A C 1
ATOM 2172 O O . VAL A 1 281 ? 0.184 0.524 24.471 1.00 93.88 281 VAL A O 1
ATOM 2175 N N . ALA A 1 282 ? -0.069 -1.414 25.580 1.00 93.19 282 ALA A N 1
ATOM 2176 C CA . ALA A 1 282 ? 0.705 -2.239 24.645 1.00 93.19 282 ALA A CA 1
ATOM 2177 C C . ALA A 1 282 ? -0.151 -2.891 23.542 1.00 93.19 282 ALA A C 1
ATOM 2179 O O . ALA A 1 282 ? 0.371 -3.303 22.505 1.00 93.19 282 ALA A O 1
ATOM 2180 N N . ASN A 1 283 ? -1.464 -2.952 23.753 1.00 95.94 283 ASN A N 1
ATOM 2181 C CA . ASN A 1 283 ? -2.468 -3.594 22.907 1.00 95.94 283 ASN A CA 1
ATOM 2182 C C . ASN A 1 283 ? -3.064 -2.656 21.840 1.00 95.94 283 ASN A C 1
ATOM 2184 O O . ASN A 1 283 ? -4.160 -2.904 21.351 1.00 95.94 283 ASN A O 1
ATOM 2188 N N . VAL A 1 284 ? -2.362 -1.579 21.464 1.00 96.25 284 VAL A N 1
ATOM 2189 C CA . VAL A 1 284 ? -2.795 -0.645 20.410 1.00 96.25 284 VAL A CA 1
ATOM 2190 C C . VAL A 1 284 ? -1.758 -0.576 19.295 1.00 96.25 284 VAL A C 1
ATOM 2192 O O . VAL A 1 284 ? -0.562 -0.430 19.558 1.00 96.25 284 VAL A O 1
ATOM 2195 N N . ARG A 1 285 ? -2.215 -0.629 18.046 1.00 93.88 285 ARG A N 1
ATOM 2196 C CA . ARG A 1 285 ? -1.431 -0.312 16.848 1.00 93.88 285 ARG A CA 1
ATOM 2197 C C . ARG A 1 285 ? -2.129 0.778 16.040 1.00 93.88 285 ARG A C 1
ATOM 2199 O O . ARG A 1 285 ? -3.343 0.936 16.124 1.00 93.88 285 ARG A O 1
ATOM 2206 N N . VAL A 1 286 ? -1.362 1.568 15.298 1.00 92.88 286 VAL A N 1
ATOM 2207 C CA . VAL A 1 286 ? -1.850 2.750 14.579 1.00 92.88 286 VAL A CA 1
ATOM 2208 C C . VAL A 1 286 ? -1.541 2.612 13.098 1.00 92.88 286 VAL A C 1
ATOM 2210 O O . VAL A 1 286 ? -0.380 2.602 12.711 1.00 92.88 286 VAL A O 1
ATOM 2213 N N . TYR A 1 287 ? -2.566 2.560 12.260 1.00 88.75 287 TYR A N 1
ATOM 2214 C CA . TYR A 1 287 ? -2.411 2.635 10.815 1.00 88.75 287 TYR A CA 1
ATOM 2215 C C . TYR A 1 287 ? -2.576 4.080 10.336 1.00 88.75 287 TYR A C 1
ATOM 2217 O O . TYR A 1 287 ? -3.559 4.753 10.668 1.00 88.75 287 TYR A O 1
ATOM 2225 N N . PHE A 1 288 ? -1.615 4.550 9.539 1.00 85.19 288 PHE A N 1
ATOM 2226 C CA . PHE A 1 288 ? -1.720 5.827 8.845 1.00 85.19 288 PHE A CA 1
ATOM 2227 C C . PHE A 1 288 ? -2.167 5.624 7.403 1.00 85.19 288 PHE A C 1
ATOM 2229 O O . PHE A 1 288 ? -1.397 5.145 6.570 1.00 85.19 288 PHE A O 1
ATOM 2236 N N . GLY A 1 289 ? -3.390 6.051 7.101 1.00 78.94 289 GLY A N 1
ATOM 2237 C CA . GLY A 1 289 ? -3.906 5.994 5.743 1.00 78.94 289 GLY A CA 1
ATOM 2238 C C . GLY A 1 289 ? -5.408 6.170 5.629 1.00 78.94 289 GLY A C 1
ATOM 2239 O O . GLY A 1 289 ? -6.083 6.534 6.596 1.00 78.94 289 GLY A O 1
ATOM 2240 N N . ASP A 1 290 ? -5.932 5.957 4.421 1.00 81.38 290 ASP A N 1
ATOM 2241 C CA . ASP A 1 290 ? -7.376 5.942 4.212 1.00 81.38 290 ASP A CA 1
ATOM 2242 C C . ASP A 1 290 ? -7.978 4.672 4.827 1.00 81.38 290 ASP A C 1
ATOM 2244 O O . ASP A 1 290 ? -7.459 3.566 4.681 1.00 81.38 290 ASP A O 1
ATOM 2248 N N . ALA A 1 291 ? -9.096 4.829 5.530 1.00 87.81 291 ALA A N 1
ATOM 2249 C CA . ALA A 1 291 ? -9.769 3.700 6.151 1.00 87.81 291 ALA A CA 1
ATOM 2250 C C . ALA A 1 291 ? -10.348 2.719 5.131 1.00 87.81 291 ALA A C 1
ATOM 2252 O O . ALA A 1 291 ? -10.472 1.542 5.448 1.00 87.81 291 ALA A O 1
ATOM 2253 N N . ARG A 1 292 ? -10.668 3.172 3.912 1.00 84.62 292 ARG A N 1
ATOM 2254 C CA . ARG A 1 292 ? -11.114 2.287 2.827 1.00 84.62 292 ARG A CA 1
ATOM 2255 C C . ARG A 1 292 ? -10.005 1.312 2.445 1.00 84.62 292 ARG A C 1
ATOM 2257 O O . ARG A 1 292 ? -10.257 0.116 2.374 1.00 84.62 292 ARG A O 1
ATOM 2264 N N . ASP A 1 293 ? -8.779 1.808 2.302 1.00 79.75 293 ASP A N 1
ATOM 2265 C CA . ASP A 1 293 ? -7.617 0.982 1.965 1.00 79.75 293 ASP A CA 1
ATOM 2266 C C . ASP A 1 293 ? -7.370 -0.070 3.052 1.00 79.75 293 ASP A C 1
ATOM 2268 O O . ASP A 1 293 ? -7.228 -1.253 2.753 1.00 79.75 293 ASP A O 1
ATOM 2272 N N . ALA A 1 294 ? -7.412 0.338 4.324 1.00 83.12 294 ALA A N 1
ATOM 2273 C CA . ALA A 1 294 ? -7.300 -0.585 5.452 1.00 83.12 294 ALA A CA 1
ATOM 2274 C C . ALA A 1 294 ? -8.420 -1.643 5.448 1.00 83.12 294 ALA A C 1
ATOM 2276 O O . ALA A 1 294 ? -8.161 -2.833 5.591 1.00 83.12 294 ALA A O 1
ATOM 2277 N N . LEU A 1 295 ? -9.671 -1.242 5.234 1.00 86.06 295 LEU A N 1
ATOM 2278 C CA . LEU A 1 295 ? -10.795 -2.177 5.183 1.00 86.06 295 LEU A CA 1
ATOM 2279 C C . LEU A 1 295 ? -10.636 -3.213 4.057 1.00 86.06 295 LEU A C 1
ATOM 2281 O O . LEU A 1 295 ? -10.941 -4.383 4.269 1.00 86.06 295 LEU A O 1
ATOM 2285 N N . HIS A 1 296 ? -10.141 -2.815 2.883 1.00 81.44 296 HIS A N 1
ATOM 2286 C CA . HIS A 1 296 ? -9.969 -3.724 1.745 1.00 81.44 296 HIS A CA 1
ATOM 2287 C C . HIS A 1 296 ? -8.709 -4.592 1.825 1.00 81.44 296 HIS A C 1
ATOM 2289 O O . HIS A 1 296 ? -8.746 -5.727 1.361 1.00 81.44 296 HIS A O 1
ATOM 2295 N N . ARG A 1 297 ? -7.610 -4.078 2.390 1.00 75.06 297 ARG A N 1
ATOM 2296 C CA . ARG A 1 297 ? -6.287 -4.723 2.304 1.00 75.06 297 ARG A CA 1
ATOM 2297 C C . ARG A 1 297 ? -5.792 -5.302 3.630 1.00 75.06 297 ARG A C 1
ATOM 2299 O O . ARG A 1 297 ? -5.063 -6.275 3.609 1.00 75.06 297 ARG A O 1
ATOM 2306 N N . MET A 1 298 ? -6.188 -4.724 4.768 1.00 79.00 298 MET A N 1
ATOM 2307 C CA . MET A 1 298 ? -5.689 -5.110 6.100 1.00 79.00 298 MET A CA 1
ATOM 2308 C C . MET A 1 298 ? -6.611 -6.072 6.852 1.00 79.00 298 MET A C 1
ATOM 2310 O O . MET A 1 298 ? -6.131 -6.883 7.637 1.00 79.00 298 MET A O 1
ATOM 2314 N N . LEU A 1 299 ? -7.931 -5.938 6.698 1.00 85.81 299 LEU A N 1
ATOM 2315 C CA . LEU A 1 299 ? -8.902 -6.644 7.537 1.00 85.81 299 LEU A CA 1
ATOM 2316 C C . LEU A 1 299 ? -9.580 -7.771 6.762 1.00 85.81 299 LEU A C 1
ATOM 2318 O O . LEU A 1 299 ? -10.222 -7.520 5.742 1.00 85.81 299 LEU A O 1
ATOM 2322 N N . HIS A 1 300 ? -9.489 -8.999 7.264 1.00 86.06 300 HIS A N 1
ATOM 2323 C CA . HIS A 1 300 ? -10.135 -10.166 6.665 1.00 86.06 300 HIS A CA 1
ATOM 2324 C C . HIS A 1 300 ? -11.618 -10.275 7.064 1.00 86.06 300 HIS A C 1
ATOM 2326 O O . HIS A 1 300 ? -12.015 -9.781 8.127 1.00 86.06 300 HIS A O 1
ATOM 2332 N N . PRO A 1 301 ? -12.465 -10.918 6.234 1.00 90.31 301 PRO A N 1
ATOM 2333 C CA . PRO A 1 301 ? -13.843 -11.217 6.612 1.00 90.31 301 PRO A CA 1
ATOM 2334 C C . PRO A 1 301 ? -13.908 -11.997 7.932 1.00 90.31 301 PRO A C 1
ATOM 2336 O O . PRO A 1 301 ? -13.151 -12.941 8.131 1.00 90.31 301 PRO A O 1
ATOM 2339 N N . GLY A 1 302 ? -14.800 -11.602 8.843 1.00 92.56 302 GLY A N 1
ATOM 2340 C CA . GLY A 1 302 ? -14.976 -12.291 10.127 1.00 92.56 302 GLY A CA 1
ATOM 2341 C C . GLY A 1 302 ? -13.812 -12.164 11.121 1.00 92.56 302 GLY A C 1
ATOM 2342 O O . GLY A 1 302 ? -13.779 -12.897 12.103 1.00 92.56 302 GLY A O 1
ATOM 2343 N N . GLN A 1 303 ? -12.855 -11.260 10.904 1.00 91.31 303 GLN A N 1
ATOM 2344 C CA . GLN A 1 303 ? -11.682 -11.117 11.775 1.00 91.31 303 GLN A CA 1
ATOM 2345 C C . GLN A 1 303 ? -11.949 -10.239 13.013 1.00 91.31 303 GLN A C 1
ATOM 2347 O O . GLN A 1 303 ? -11.359 -10.451 14.073 1.00 91.31 303 GLN A O 1
ATOM 2352 N N . VAL A 1 304 ? -12.831 -9.244 12.889 1.00 95.00 304 VAL A N 1
ATOM 2353 C CA . VAL A 1 304 ? -12.956 -8.123 13.834 1.00 95.00 304 VAL A CA 1
ATOM 2354 C C . VAL A 1 304 ? -14.164 -8.299 14.761 1.00 95.00 304 VAL A C 1
ATOM 2356 O O . VAL A 1 304 ? -15.270 -8.606 14.323 1.00 95.00 304 VAL A O 1
ATOM 2359 N N . GLU A 1 305 ? -13.972 -8.066 16.057 1.00 96.88 305 GLU A N 1
ATOM 2360 C CA . GLU A 1 305 ? -15.015 -8.133 17.089 1.00 96.88 305 GLU A CA 1
ATOM 2361 C C . GLU A 1 305 ? -15.906 -6.884 17.079 1.00 96.88 305 GLU A C 1
ATOM 2363 O O . GLU A 1 305 ? -17.131 -6.954 17.225 1.00 96.88 305 GLU A O 1
ATOM 2368 N N . ALA A 1 306 ? -15.284 -5.718 16.887 1.00 97.62 306 ALA A N 1
ATOM 2369 C CA . ALA A 1 306 ? -15.995 -4.460 16.774 1.00 97.62 306 ALA A CA 1
ATOM 2370 C C . ALA A 1 306 ? -15.289 -3.435 15.883 1.00 97.62 306 ALA A C 1
ATOM 2372 O O . ALA A 1 306 ? -14.064 -3.321 15.888 1.00 97.62 306 ALA A O 1
ATOM 2373 N N . VAL A 1 307 ? -16.083 -2.631 15.178 1.00 98.19 307 VAL A N 1
ATOM 2374 C CA . VAL A 1 307 ? -15.625 -1.434 14.465 1.00 98.19 307 VAL A CA 1
ATOM 2375 C C . VAL A 1 307 ? -16.310 -0.214 15.068 1.00 98.19 307 VAL A C 1
ATOM 2377 O O . VAL A 1 307 ? -17.533 -0.177 15.199 1.00 98.19 307 VAL A O 1
ATOM 2380 N N . THR A 1 308 ? -15.537 0.811 15.416 1.00 97.06 308 THR A N 1
ATOM 2381 C CA . THR A 1 308 ? -16.076 2.099 15.862 1.00 97.06 308 THR A CA 1
ATOM 2382 C C . THR A 1 308 ? -15.602 3.223 14.950 1.00 97.06 308 THR A C 1
ATOM 2384 O O . THR A 1 308 ? -14.410 3.360 14.695 1.00 97.06 308 THR A O 1
ATOM 2387 N N . ILE A 1 309 ? -16.534 4.037 14.451 1.00 97.00 309 ILE A N 1
ATOM 2388 C CA . ILE A 1 309 ? -16.256 5.188 13.585 1.00 97.00 309 ILE A CA 1
ATOM 2389 C C . ILE A 1 309 ? -16.609 6.466 14.347 1.00 97.00 309 ILE A C 1
ATOM 2391 O O . ILE A 1 309 ? -17.786 6.744 14.596 1.00 97.00 309 ILE A O 1
ATOM 2395 N N . HIS A 1 310 ? -15.597 7.260 14.694 1.00 94.19 310 HIS A N 1
ATOM 2396 C CA . HIS A 1 310 ? -15.773 8.498 15.450 1.00 94.19 310 HIS A CA 1
ATOM 2397 C C . HIS A 1 310 ? -15.716 9.721 14.534 1.00 94.19 310 HIS A C 1
ATOM 2399 O O . HIS A 1 310 ? -14.730 9.952 13.838 1.00 94.19 310 HIS A O 1
ATOM 2405 N N . PHE A 1 311 ? -16.781 10.524 14.564 1.00 93.25 311 PHE A N 1
ATOM 2406 C CA . PHE A 1 311 ? -16.883 11.841 13.928 1.00 93.25 311 PHE A CA 1
ATOM 2407 C C . PHE A 1 311 ? -16.287 11.903 12.506 1.00 93.25 311 PHE A C 1
ATOM 2409 O O . PHE A 1 311 ? -15.414 12.739 12.239 1.00 93.25 311 PHE A O 1
ATOM 2416 N N . PRO A 1 312 ? -16.727 11.021 11.582 1.00 91.94 312 PRO A N 1
ATOM 2417 C CA . PRO A 1 312 ? -16.196 11.001 10.224 1.00 91.94 312 PRO A CA 1
ATOM 2418 C C . PRO A 1 312 ? -16.476 12.332 9.514 1.00 91.94 312 PRO A C 1
ATOM 2420 O O . PRO A 1 312 ? -17.505 12.962 9.764 1.00 91.94 312 PRO A O 1
ATOM 2423 N N . ASP A 1 313 ? -15.586 12.743 8.602 1.00 86.56 313 ASP A N 1
ATOM 2424 C CA . ASP A 1 313 ? -15.722 14.022 7.889 1.00 86.56 313 ASP A CA 1
ATOM 2425 C C . ASP A 1 313 ? -17.096 14.119 7.195 1.00 86.56 313 ASP A C 1
ATOM 2427 O O . ASP A 1 313 ? -17.424 13.268 6.353 1.00 86.56 313 ASP A O 1
ATOM 2431 N N . PRO A 1 314 ? -17.916 15.127 7.545 1.00 85.31 314 PRO A N 1
ATOM 2432 C CA . PRO A 1 314 ? -19.291 15.202 7.087 1.00 85.31 314 PRO A CA 1
ATOM 2433 C C . PRO A 1 314 ? -19.447 15.714 5.659 1.00 85.31 314 PRO A C 1
ATOM 2435 O O . PRO A 1 314 ? -20.553 15.598 5.127 1.00 85.31 314 PRO A O 1
ATOM 2438 N N . TRP A 1 315 ? -18.412 16.313 5.049 1.00 83.50 315 TRP A N 1
ATOM 2439 C CA . TRP A 1 315 ? -18.497 16.963 3.733 1.00 83.50 315 TRP A CA 1
ATOM 2440 C C . TRP A 1 315 ? -19.798 17.778 3.568 1.00 83.50 315 TRP A C 1
ATOM 2442 O O . TRP A 1 315 ? -20.722 17.359 2.867 1.00 83.50 315 TRP A O 1
ATOM 2452 N N . PRO A 1 316 ? -19.916 18.946 4.227 1.00 74.44 316 PRO A N 1
ATOM 2453 C CA . PRO A 1 316 ? -21.206 19.587 4.516 1.00 74.44 316 PRO A CA 1
ATOM 2454 C C . PRO A 1 316 ? -21.986 20.029 3.271 1.00 74.44 316 PRO A C 1
ATOM 2456 O O . PRO A 1 316 ? -23.203 20.192 3.314 1.00 74.44 316 PRO A O 1
ATOM 2459 N N . LYS A 1 317 ? -21.305 20.218 2.137 1.00 70.81 317 LYS A N 1
ATOM 2460 C CA . LYS A 1 317 ? -21.953 20.533 0.862 1.00 70.81 317 LYS A CA 1
ATOM 2461 C C . LYS A 1 317 ? -22.538 19.248 0.281 1.00 70.81 317 LYS A C 1
ATOM 2463 O O . LYS A 1 317 ? -21.780 18.344 -0.046 1.00 70.81 317 LYS A O 1
ATOM 2468 N N . ARG A 1 318 ? -23.854 19.206 0.040 1.00 76.12 318 ARG A N 1
ATOM 2469 C CA . ARG A 1 318 ? -24.565 18.028 -0.506 1.00 76.12 318 ARG A CA 1
ATOM 2470 C C . ARG A 1 318 ? -23.884 17.409 -1.736 1.00 76.12 318 ARG A C 1
ATOM 2472 O O . ARG A 1 318 ? -23.739 16.198 -1.813 1.00 76.12 318 ARG A O 1
ATOM 2479 N N . ARG A 1 319 ? -23.374 18.235 -2.659 1.00 74.38 319 ARG A N 1
ATOM 2480 C CA . ARG A 1 319 ? -22.612 17.784 -3.845 1.00 74.38 319 ARG A CA 1
ATOM 2481 C C . ARG A 1 319 ? -21.329 16.990 -3.537 1.00 74.38 319 ARG A C 1
ATOM 2483 O O . ARG A 1 319 ? -20.805 16.315 -4.413 1.00 74.38 319 ARG A O 1
ATOM 2490 N N . HIS A 1 320 ? -20.803 17.091 -2.319 1.00 77.00 320 HIS A N 1
ATOM 2491 C CA . HIS A 1 320 ? -19.602 16.395 -1.859 1.00 77.00 320 HIS A CA 1
ATOM 2492 C C . HIS A 1 320 ? -19.930 15.159 -1.006 1.00 77.00 320 HIS A C 1
ATOM 2494 O O . HIS A 1 320 ? -19.009 14.509 -0.522 1.00 77.00 320 HIS A O 1
ATOM 2500 N N . ALA A 1 321 ? -21.208 14.795 -0.839 1.00 74.56 321 ALA A N 1
ATOM 2501 C CA . ALA A 1 321 ? -21.610 13.642 -0.030 1.00 74.56 321 ALA A CA 1
ATOM 2502 C C . ALA A 1 321 ? -20.955 12.324 -0.486 1.00 74.56 321 ALA A C 1
ATOM 2504 O O . ALA A 1 321 ? -20.660 11.478 0.351 1.00 74.56 321 ALA A O 1
ATOM 2505 N N . LYS A 1 322 ? -20.613 12.189 -1.776 1.00 77.19 322 LYS A N 1
ATOM 2506 C CA . LYS A 1 322 ? -19.838 11.059 -2.328 1.00 77.19 322 LYS A CA 1
ATOM 2507 C C . LYS A 1 322 ? -18.438 10.877 -1.717 1.00 77.19 322 LYS A C 1
ATOM 2509 O O . LYS A 1 322 ? -17.849 9.807 -1.822 1.00 77.19 322 LYS A O 1
ATOM 2514 N N . HIS A 1 323 ? -17.884 11.916 -1.089 1.00 79.38 323 HIS A N 1
ATOM 2515 C CA . HIS A 1 323 ? -16.576 11.868 -0.430 1.00 79.38 323 HIS A CA 1
ATOM 2516 C C . HIS A 1 323 ? -16.660 11.444 1.041 1.00 79.38 323 HIS A C 1
ATOM 2518 O O . HIS A 1 323 ? -15.629 11.120 1.634 1.00 79.38 323 HIS A O 1
ATOM 2524 N N . ARG A 1 324 ? -17.866 11.393 1.624 1.00 88.31 324 ARG A N 1
ATOM 2525 C CA . ARG A 1 324 ? -18.088 10.864 2.977 1.00 88.31 324 ARG A CA 1
ATOM 2526 C C . ARG A 1 324 ? -17.570 9.434 3.070 1.00 88.31 324 ARG A C 1
ATOM 2528 O O . ARG A 1 324 ? -17.686 8.676 2.111 1.00 88.31 324 ARG A O 1
ATOM 2535 N N . LEU A 1 325 ? -17.002 9.081 4.220 1.00 90.88 325 LEU A N 1
ATOM 2536 C CA . LEU A 1 325 ? -16.435 7.755 4.469 1.00 90.88 325 LEU A CA 1
ATOM 2537 C C . LEU A 1 325 ? -17.480 6.642 4.315 1.00 90.88 325 LEU A C 1
ATOM 2539 O O . LEU A 1 325 ? -17.215 5.657 3.629 1.00 90.88 325 LEU A O 1
ATOM 2543 N N . VAL A 1 326 ? -18.649 6.808 4.939 1.00 95.75 326 VAL A N 1
ATOM 2544 C CA . VAL A 1 326 ? -19.716 5.802 4.924 1.00 95.75 326 VAL A CA 1
ATOM 2545 C C . VAL A 1 326 ? -20.514 5.936 3.628 1.00 95.75 326 VAL A C 1
ATOM 2547 O O . VAL A 1 326 ? -21.456 6.721 3.530 1.00 95.75 326 VAL A O 1
ATOM 2550 N N . GLN A 1 327 ? -20.072 5.188 2.621 1.00 94.00 327 GLN A N 1
ATOM 2551 C CA . GLN A 1 327 ? -20.800 4.878 1.388 1.00 94.00 327 GLN A CA 1
ATOM 2552 C C . GLN A 1 327 ? -21.291 3.423 1.452 1.00 94.00 327 GLN A C 1
ATOM 2554 O O . GLN A 1 327 ? -20.758 2.668 2.269 1.00 94.00 327 GLN A O 1
ATOM 2559 N N . PRO A 1 328 ? -22.228 2.993 0.585 1.00 92.44 328 PRO A N 1
ATOM 2560 C CA . PRO A 1 328 ? -22.714 1.611 0.570 1.00 92.44 328 PRO A CA 1
ATOM 2561 C C . PRO A 1 328 ? -21.597 0.557 0.516 1.00 92.44 328 PRO A C 1
ATOM 2563 O O . PRO A 1 328 ? -21.638 -0.418 1.258 1.00 92.44 328 PRO A O 1
ATOM 2566 N N . GLU A 1 329 ? -20.557 0.790 -0.292 1.00 90.62 329 GLU A N 1
ATOM 2567 C CA . GLU A 1 329 ? -19.415 -0.128 -0.398 1.00 90.62 329 GLU A CA 1
ATOM 2568 C C . GLU A 1 329 ? -18.593 -0.195 0.896 1.00 90.62 329 GLU A C 1
ATOM 2570 O O . GLU A 1 329 ? -18.327 -1.276 1.414 1.00 90.62 329 GLU A O 1
ATOM 2575 N N . THR A 1 330 ? -18.262 0.957 1.489 1.00 93.12 330 THR A N 1
ATOM 2576 C CA . THR A 1 330 ? -17.566 0.996 2.783 1.00 93.12 330 THR A CA 1
ATOM 2577 C C . THR A 1 330 ? -18.396 0.324 3.879 1.00 93.12 330 THR A C 1
ATOM 2579 O O . THR A 1 330 ? -17.846 -0.383 4.718 1.00 93.12 330 THR A O 1
ATOM 2582 N N . ALA A 1 331 ? -19.717 0.539 3.888 1.00 97.25 331 ALA A N 1
ATOM 2583 C CA . ALA A 1 331 ? -20.625 -0.065 4.858 1.00 97.25 331 ALA A CA 1
ATOM 2584 C C . ALA A 1 331 ? -20.631 -1.595 4.736 1.00 97.25 331 ALA A C 1
ATOM 2586 O O . ALA A 1 331 ? -20.455 -2.284 5.743 1.00 97.25 331 ALA A O 1
ATOM 2587 N N . ARG A 1 332 ? -20.743 -2.119 3.506 1.00 96.25 332 ARG A N 1
ATOM 2588 C CA . ARG A 1 332 ? -20.621 -3.553 3.216 1.00 96.25 332 ARG A CA 1
ATOM 2589 C C . ARG A 1 332 ? -19.296 -4.097 3.737 1.00 96.25 332 ARG A C 1
ATOM 2591 O O . ARG A 1 332 ? -19.299 -5.047 4.515 1.00 96.25 332 ARG A O 1
ATOM 2598 N N . ARG A 1 333 ? -18.180 -3.446 3.394 1.00 95.06 333 ARG A N 1
ATOM 2599 C CA . ARG A 1 333 ? -16.853 -3.923 3.786 1.00 95.06 333 ARG A CA 1
ATOM 2600 C C . ARG A 1 333 ? -16.649 -3.946 5.302 1.00 95.06 333 ARG A C 1
ATOM 2602 O O . ARG A 1 333 ? -16.106 -4.908 5.832 1.00 95.06 333 ARG A O 1
ATOM 2609 N N . VAL A 1 334 ? -17.142 -2.934 6.018 1.00 96.75 334 VAL A N 1
ATOM 2610 C CA . VAL A 1 334 ? -17.139 -2.922 7.491 1.00 96.75 334 VAL A CA 1
ATOM 2611 C C . VAL A 1 334 ? -17.893 -4.129 8.057 1.00 96.75 334 VAL A C 1
ATOM 2613 O O . VAL A 1 334 ? -17.387 -4.785 8.964 1.00 96.75 334 VAL A O 1
ATOM 2616 N N . VAL A 1 335 ? -19.079 -4.446 7.527 1.00 97.12 335 VAL A N 1
ATOM 2617 C CA . VAL A 1 335 ? -19.885 -5.591 7.992 1.00 97.12 335 VAL A CA 1
ATOM 2618 C C . VAL A 1 335 ? -19.235 -6.932 7.637 1.00 97.12 335 VAL A C 1
ATOM 2620 O O . VAL A 1 335 ? -19.276 -7.865 8.440 1.00 97.12 335 VAL A O 1
ATOM 2623 N N . GLU A 1 336 ? -18.587 -7.051 6.481 1.00 95.38 336 GLU A N 1
ATOM 2624 C CA . GLU A 1 336 ? -17.833 -8.252 6.101 1.00 95.38 336 GLU A CA 1
ATOM 2625 C C . GLU A 1 336 ? -16.716 -8.563 7.101 1.00 95.38 336 GLU A C 1
ATOM 2627 O O . GLU A 1 336 ? -16.616 -9.702 7.561 1.00 95.38 336 GLU A O 1
ATOM 2632 N N . CYS A 1 337 ? -15.933 -7.554 7.496 1.00 94.81 337 CYS A N 1
ATOM 2633 C CA . CYS A 1 337 ? -14.831 -7.707 8.448 1.00 94.81 337 CYS A CA 1
ATOM 2634 C C . CYS A 1 337 ? -15.284 -8.137 9.854 1.00 94.81 337 CYS A C 1
ATOM 2636 O O . CYS A 1 337 ? -14.489 -8.711 10.595 1.00 94.81 337 CYS A O 1
ATOM 2638 N N . LEU A 1 338 ? -16.539 -7.879 10.238 1.00 97.31 338 LEU A N 1
ATOM 2639 C CA . LEU A 1 338 ? -17.061 -8.254 11.554 1.00 97.31 338 LEU A CA 1
ATOM 2640 C C . LEU A 1 338 ? -17.304 -9.764 11.675 1.00 97.31 338 LEU A C 1
ATOM 2642 O O . LEU A 1 338 ? -17.845 -10.399 10.765 1.00 97.31 338 LEU A O 1
ATOM 2646 N N . LYS A 1 339 ? -16.996 -10.325 12.846 1.00 96.00 339 LYS A N 1
ATOM 2647 C CA . LYS A 1 339 ? -17.461 -11.655 13.266 1.00 96.00 339 LYS A CA 1
ATOM 2648 C C . LYS A 1 339 ? -18.991 -11.716 13.350 1.00 96.00 339 LYS A C 1
ATOM 2650 O O . LYS A 1 339 ? -19.627 -10.677 13.564 1.00 96.00 339 LYS A O 1
ATOM 2655 N N . PRO A 1 340 ? -19.609 -12.907 13.248 1.00 95.81 340 PRO A N 1
ATOM 2656 C CA . PRO A 1 340 ? -21.011 -13.091 13.618 1.00 95.81 340 PRO A CA 1
ATOM 2657 C C . PRO A 1 340 ? -21.283 -12.539 15.028 1.00 95.81 340 PRO A C 1
ATOM 2659 O O . PRO A 1 340 ? -20.561 -12.849 15.970 1.00 95.81 340 PRO A O 1
ATOM 2662 N N . GLY A 1 341 ? -22.292 -11.675 15.176 1.00 95.44 341 GLY A N 1
ATOM 2663 C CA . GLY A 1 341 ? -22.572 -10.977 16.441 1.00 95.44 341 GLY A CA 1
ATOM 2664 C C . GLY A 1 341 ? -21.689 -9.754 16.736 1.00 95.44 341 GLY A C 1
ATOM 2665 O O . GLY A 1 341 ? -21.975 -9.025 17.690 1.00 95.44 341 GLY A O 1
ATOM 2666 N N . GLY A 1 342 ? -20.672 -9.489 15.909 1.00 97.19 342 GLY A N 1
ATOM 2667 C CA . GLY A 1 342 ? -19.745 -8.369 16.046 1.00 97.19 342 GLY A CA 1
ATOM 2668 C C . GLY A 1 342 ? -20.438 -7.007 16.011 1.00 97.19 342 GLY A C 1
ATOM 2669 O O . GLY A 1 342 ? -21.515 -6.838 15.428 1.00 97.19 342 GLY A O 1
ATOM 2670 N N . ARG A 1 343 ? -19.827 -6.020 16.670 1.00 97.38 343 ARG A N 1
ATOM 2671 C CA . ARG A 1 343 ? -20.447 -4.720 16.968 1.00 97.38 343 ARG A CA 1
ATOM 2672 C C . ARG A 1 343 ? -19.963 -3.637 16.014 1.00 97.38 343 ARG A C 1
ATOM 2674 O O . ARG A 1 343 ? -18.775 -3.523 15.743 1.00 97.38 343 ARG A O 1
ATOM 2681 N N . LEU A 1 344 ? -20.863 -2.765 15.585 1.00 97.88 344 LEU A N 1
ATOM 2682 C CA . LEU A 1 344 ? -20.502 -1.555 14.856 1.00 97.88 344 LEU A CA 1
ATOM 2683 C C . LEU A 1 344 ? -21.106 -0.341 15.552 1.00 97.88 344 LEU A C 1
ATOM 2685 O O . LEU A 1 344 ? -22.318 -0.269 15.733 1.00 97.88 344 LEU A O 1
ATOM 2689 N N . ASN A 1 345 ? -20.272 0.629 15.911 1.00 97.31 345 ASN A N 1
ATOM 2690 C CA . ASN A 1 345 ? -20.727 1.895 16.473 1.00 97.31 345 ASN A CA 1
ATOM 2691 C C . ASN A 1 345 ? -20.288 3.045 15.569 1.00 97.31 345 ASN A C 1
ATOM 2693 O O . ASN A 1 345 ? -19.127 3.127 15.174 1.00 97.31 345 ASN A O 1
ATOM 2697 N N . VAL A 1 346 ? -21.202 3.958 15.263 1.00 97.69 346 VAL A N 1
ATOM 2698 C CA . VAL A 1 346 ? -20.888 5.175 14.513 1.00 97.69 346 VAL A CA 1
ATOM 2699 C C . VAL A 1 346 ? -21.390 6.377 15.294 1.00 97.69 346 VAL A C 1
ATOM 2701 O O . VAL A 1 346 ? -22.543 6.409 15.727 1.00 97.69 346 VAL A O 1
ATOM 2704 N N . VAL A 1 347 ? -20.514 7.362 15.480 1.00 96.25 347 VAL A N 1
ATOM 2705 C CA . VAL A 1 347 ? -20.804 8.583 16.237 1.00 96.25 347 VAL A CA 1
ATOM 2706 C C . VAL A 1 347 ? -20.603 9.792 15.334 1.00 96.25 347 VAL A C 1
ATOM 2708 O O . VAL A 1 347 ? -19.543 9.957 14.733 1.00 96.25 347 VAL A O 1
ATOM 2711 N N . THR A 1 348 ? -21.612 10.654 15.222 1.00 95.88 348 THR A N 1
ATOM 2712 C CA . THR A 1 348 ? -21.526 11.902 14.448 1.00 95.88 348 THR A CA 1
ATOM 2713 C C . THR A 1 348 ? -22.361 13.003 15.089 1.00 95.88 348 THR A C 1
ATOM 2715 O O . THR A 1 348 ? -23.355 12.737 15.750 1.00 95.88 348 THR A O 1
ATOM 2718 N N . ASP A 1 349 ? -21.977 14.253 14.881 1.00 95.44 349 ASP A N 1
ATOM 2719 C CA . ASP A 1 349 ? -22.715 15.450 15.288 1.00 95.44 349 ASP A CA 1
ATOM 2720 C C . ASP A 1 349 ? -23.472 16.103 14.114 1.00 95.44 349 ASP A C 1
ATOM 2722 O O . ASP A 1 349 ? -23.970 17.223 14.223 1.00 95.44 349 ASP A O 1
ATOM 2726 N N . VAL A 1 350 ? -23.535 15.423 12.962 1.00 95.19 350 VAL A N 1
ATOM 2727 C CA . VAL A 1 350 ? -24.145 15.937 11.732 1.00 95.19 350 VAL A CA 1
ATOM 2728 C C . VAL A 1 350 ? -25.337 15.076 11.335 1.00 95.19 350 VAL A C 1
ATOM 2730 O O . VAL A 1 350 ? -25.181 14.012 10.739 1.00 95.19 350 VAL A O 1
ATOM 2733 N N . ARG A 1 351 ? -26.548 15.573 11.603 1.00 94.88 351 ARG A N 1
ATOM 2734 C CA . ARG A 1 351 ? -27.801 14.852 11.332 1.00 94.88 351 ARG A CA 1
ATOM 2735 C C . ARG A 1 351 ? -27.951 14.342 9.885 1.00 94.88 351 ARG A C 1
ATOM 2737 O O . ARG A 1 351 ? -28.180 13.147 9.736 1.00 94.88 351 ARG A O 1
ATOM 2744 N N . PRO A 1 352 ? -27.732 15.142 8.817 1.00 94.25 352 PRO A N 1
ATOM 2745 C CA . PRO A 1 352 ? -27.824 14.626 7.445 1.00 94.25 352 PRO A CA 1
ATOM 2746 C C . PRO A 1 352 ? -26.792 13.546 7.107 1.00 94.25 352 PRO A C 1
ATOM 2748 O O . PRO A 1 352 ? -26.885 12.901 6.065 1.00 94.25 352 PRO A O 1
ATOM 2751 N N . TYR A 1 353 ? -25.738 13.407 7.915 1.00 95.50 353 TYR A N 1
ATOM 2752 C CA . TYR A 1 353 ? -24.804 12.301 7.773 1.00 95.50 353 TYR A CA 1
ATOM 2753 C C . TYR A 1 353 ? -25.260 11.091 8.595 1.00 95.50 353 TYR A C 1
ATOM 2755 O O . TYR A 1 353 ? -25.180 9.982 8.087 1.00 95.50 353 TYR A O 1
ATOM 2763 N N . ALA A 1 354 ? -25.816 11.290 9.796 1.00 97.12 354 ALA A N 1
ATOM 2764 C CA . ALA A 1 354 ? -26.454 10.221 10.571 1.00 97.12 354 ALA A CA 1
ATOM 2765 C C . ALA A 1 354 ? -27.558 9.508 9.767 1.00 97.12 354 ALA A C 1
ATOM 2767 O O . ALA A 1 354 ? -27.585 8.285 9.717 1.00 97.12 354 ALA A O 1
ATOM 2768 N N . GLU A 1 355 ? -28.404 10.267 9.066 1.00 96.25 355 GLU A N 1
ATOM 2769 C CA . GLU A 1 355 ? -29.454 9.729 8.187 1.00 96.25 355 GLU A CA 1
ATOM 2770 C C . GLU A 1 355 ? -28.863 8.865 7.054 1.00 96.25 355 GLU A C 1
ATOM 2772 O O . GLU A 1 355 ? -29.293 7.732 6.859 1.00 96.25 355 GLU A O 1
ATOM 2777 N N . GLN A 1 356 ? -27.808 9.341 6.379 1.00 95.88 356 GLN A N 1
ATOM 2778 C CA . GLN A 1 356 ? -27.099 8.562 5.351 1.00 95.88 356 GLN A CA 1
ATOM 2779 C C . GLN A 1 356 ? -26.427 7.301 5.927 1.00 95.88 356 GLN A C 1
ATOM 2781 O O . GLN A 1 356 ? -26.350 6.275 5.257 1.00 95.88 356 GLN A O 1
ATOM 2786 N N . ILE A 1 357 ? -25.895 7.373 7.149 1.00 98.00 357 ILE A N 1
ATOM 2787 C CA . ILE A 1 357 ? -25.252 6.234 7.816 1.00 98.00 357 ILE A CA 1
ATOM 2788 C C . ILE A 1 357 ? -26.291 5.154 8.128 1.00 98.00 357 ILE A C 1
ATOM 2790 O O . ILE A 1 357 ? -26.028 3.983 7.861 1.00 98.00 357 ILE A O 1
ATOM 2794 N N . LEU A 1 358 ? -27.462 5.538 8.650 1.00 97.81 358 LEU A N 1
ATOM 2795 C CA . LEU A 1 358 ? -28.579 4.614 8.847 1.00 97.81 358 LEU A CA 1
ATOM 2796 C C . LEU A 1 358 ? -28.984 3.956 7.529 1.00 97.81 358 LEU A C 1
ATOM 2798 O O . LEU A 1 358 ? -29.019 2.734 7.467 1.00 97.81 358 LEU A O 1
ATOM 2802 N N . GLU A 1 359 ? -29.209 4.743 6.475 1.00 97.12 359 GLU A N 1
ATOM 2803 C CA . GLU A 1 359 ? -29.578 4.226 5.151 1.00 97.12 359 GLU A CA 1
ATOM 2804 C C . GLU A 1 359 ? -28.549 3.212 4.626 1.00 97.12 359 GLU A C 1
ATOM 2806 O O . GLU A 1 359 ? -28.913 2.120 4.193 1.00 97.12 359 GLU A O 1
ATOM 2811 N N . ALA A 1 360 ? -27.255 3.535 4.719 1.00 97.38 360 ALA A N 1
ATOM 2812 C CA . ALA A 1 360 ? -26.188 2.675 4.218 1.00 97.38 360 ALA A CA 1
ATOM 2813 C C . ALA A 1 360 ? -26.086 1.337 4.967 1.00 97.38 360 ALA A C 1
ATOM 2815 O O . ALA A 1 360 ? -25.840 0.312 4.333 1.00 97.38 360 ALA A O 1
ATOM 2816 N N . PHE A 1 361 ? -26.249 1.330 6.294 1.00 98.00 361 PHE A N 1
ATOM 2817 C CA . PHE A 1 361 ? -26.158 0.097 7.080 1.00 98.00 361 PHE A CA 1
ATOM 2818 C C . PHE A 1 361 ? -27.471 -0.687 7.099 1.00 98.00 361 PHE A C 1
ATOM 2820 O O . PHE A 1 361 ? -27.437 -1.900 6.947 1.00 98.00 361 PHE A O 1
ATOM 2827 N N . GLU A 1 362 ? -28.630 -0.042 7.231 1.00 97.31 362 GLU A N 1
ATOM 2828 C CA . GLU A 1 362 ? -29.927 -0.737 7.271 1.00 97.31 362 GLU A CA 1
ATOM 2829 C C . GLU A 1 362 ? -30.327 -1.349 5.921 1.00 97.31 362 GLU A C 1
ATOM 2831 O O . GLU A 1 362 ? -31.132 -2.277 5.890 1.00 97.31 362 GLU A O 1
ATOM 2836 N N . ALA A 1 363 ? -29.723 -0.901 4.815 1.00 97.12 363 ALA A N 1
ATOM 2837 C CA . ALA A 1 363 ? -29.845 -1.560 3.516 1.00 97.12 363 ALA A CA 1
ATOM 2838 C C . ALA A 1 363 ? -29.146 -2.934 3.451 1.00 97.12 363 ALA A C 1
ATOM 2840 O O . ALA A 1 363 ? -29.408 -3.708 2.529 1.00 97.12 363 ALA A O 1
ATOM 2841 N N . LEU A 1 364 ? -28.243 -3.249 4.389 1.00 96.94 364 LEU A N 1
ATOM 2842 C CA . LEU A 1 364 ? -27.506 -4.512 4.393 1.00 96.94 364 LEU A CA 1
ATOM 2843 C C . LEU A 1 364 ? -28.311 -5.611 5.107 1.00 96.94 364 LEU A C 1
ATOM 2845 O O . LEU A 1 364 ? -28.732 -5.424 6.251 1.00 96.94 364 LEU A O 1
ATOM 2849 N N . PRO A 1 365 ? -28.477 -6.799 4.495 1.00 94.31 365 PRO A N 1
ATOM 2850 C CA . PRO A 1 365 ? -29.289 -7.869 5.072 1.00 94.31 365 PRO A CA 1
ATOM 2851 C C . PRO A 1 365 ? -28.670 -8.479 6.334 1.00 94.31 365 PRO A C 1
ATOM 2853 O O . PRO A 1 365 ? -29.404 -9.004 7.170 1.00 94.31 365 PRO A O 1
ATOM 2856 N N . ASP A 1 366 ? -27.353 -8.378 6.509 1.00 93.50 366 ASP A N 1
ATOM 2857 C CA . ASP A 1 366 ? -26.605 -9.100 7.547 1.00 93.50 366 ASP A CA 1
ATOM 2858 C C . ASP A 1 366 ? -26.337 -8.267 8.800 1.00 93.50 366 ASP A C 1
ATOM 2860 O O . ASP A 1 366 ? -25.585 -8.683 9.679 1.00 93.50 366 ASP A O 1
ATOM 2864 N N . VAL A 1 367 ? -26.949 -7.089 8.918 1.00 95.75 367 VAL A N 1
ATOM 2865 C CA . VAL A 1 367 ? -26.772 -6.203 10.069 1.00 95.75 367 VAL A CA 1
ATOM 2866 C C . VAL A 1 367 ? -28.123 -5.826 10.673 1.00 95.75 367 VAL A C 1
ATOM 2868 O O . VAL A 1 367 ? -29.153 -5.825 10.002 1.00 95.75 367 VAL A O 1
ATOM 2871 N N . VAL A 1 368 ? -28.144 -5.547 11.974 1.00 97.06 368 VAL A N 1
ATOM 2872 C CA . VAL A 1 368 ? -29.329 -5.041 12.674 1.00 97.06 368 VAL A CA 1
ATOM 2873 C C . VAL A 1 368 ? -28.984 -3.774 13.442 1.00 97.06 368 VAL A C 1
ATOM 2875 O O . VAL A 1 368 ? -27.969 -3.729 14.143 1.00 97.06 368 VAL A O 1
ATOM 2878 N N . ASN A 1 369 ? -29.836 -2.753 13.343 1.00 97.88 369 ASN A N 1
ATOM 2879 C CA . ASN A 1 369 ? -29.742 -1.567 14.186 1.00 97.88 369 ASN A CA 1
ATOM 2880 C C . ASN A 1 369 ? -30.237 -1.904 15.601 1.00 97.88 369 ASN A C 1
ATOM 2882 O O . ASN A 1 369 ? -31.402 -2.239 15.819 1.00 97.88 369 ASN A O 1
ATOM 2886 N N . ARG A 1 370 ? -29.337 -1.816 16.579 1.00 97.06 370 ARG A N 1
ATOM 2887 C CA . ARG A 1 370 ? -29.599 -2.115 17.994 1.00 97.06 370 ARG A CA 1
ATOM 2888 C C . ARG A 1 370 ? -30.372 -1.011 18.706 1.00 97.06 370 ARG A C 1
ATOM 2890 O O . ARG A 1 370 ? -30.883 -1.258 19.792 1.00 97.06 370 ARG A O 1
ATOM 2897 N N . ASN A 1 371 ? -30.473 0.170 18.106 1.00 96.75 371 ASN A N 1
ATOM 2898 C CA . ASN A 1 371 ? -31.299 1.261 18.612 1.00 96.75 371 ASN A CA 1
ATOM 2899 C C . ASN A 1 371 ? -32.755 1.174 18.112 1.00 96.75 371 ASN A C 1
ATOM 2901 O O . ASN A 1 371 ? -33.595 1.936 18.580 1.00 96.75 371 ASN A O 1
ATOM 2905 N N . GLY A 1 372 ? -33.052 0.263 17.175 1.00 95.88 372 GLY A N 1
ATOM 2906 C CA . GLY A 1 372 ? -34.312 0.200 16.429 1.00 95.88 372 GLY A CA 1
ATOM 2907 C C . GLY A 1 372 ? -34.166 0.765 15.013 1.00 95.88 372 GLY A C 1
ATOM 2908 O O . GLY A 1 372 ? -33.342 1.644 14.779 1.00 95.88 372 GLY A O 1
ATOM 2909 N N . ALA A 1 373 ? -34.946 0.249 14.059 1.00 94.62 373 ALA A N 1
ATOM 2910 C CA . ALA A 1 373 ? -34.871 0.671 12.657 1.00 94.62 373 ALA A CA 1
ATOM 2911 C C . ALA A 1 373 ? -35.128 2.181 12.505 1.00 94.62 373 ALA A C 1
ATOM 2913 O O . ALA A 1 373 ? -36.077 2.722 13.082 1.00 94.62 373 ALA A O 1
ATOM 2914 N N . GLY A 1 374 ? -34.266 2.868 11.759 1.00 95.56 374 GLY A N 1
ATOM 2915 C CA . GLY A 1 374 ? -34.308 4.315 11.584 1.00 95.56 374 GLY A CA 1
ATOM 2916 C C . GLY A 1 374 ? -33.948 5.129 12.837 1.00 95.56 374 GLY A C 1
ATOM 2917 O O . GLY A 1 374 ? -34.125 6.346 12.824 1.00 95.56 374 GLY A O 1
ATOM 2918 N N . GLN A 1 375 ? -33.483 4.501 13.927 1.00 97.62 375 GLN A N 1
ATOM 2919 C CA . GLN A 1 375 ? -33.236 5.176 15.207 1.00 97.62 375 GLN A CA 1
ATOM 2920 C C . GLN A 1 375 ? -31.745 5.361 15.519 1.00 97.62 375 GLN A C 1
ATOM 2922 O O . GLN A 1 375 ? -30.889 4.523 15.221 1.00 97.62 375 GLN A O 1
ATOM 2927 N N . TRP A 1 376 ? -31.449 6.442 16.238 1.00 97.56 376 TRP A N 1
ATOM 2928 C CA . TRP A 1 376 ? -30.180 6.689 16.923 1.00 97.56 376 TRP A CA 1
ATOM 2929 C C . TRP A 1 376 ? -30.450 7.154 18.354 1.00 97.56 376 TRP A C 1
ATOM 2931 O O . TRP A 1 376 ? -31.523 7.670 18.663 1.00 97.56 376 TRP A O 1
ATOM 2941 N N . LEU A 1 377 ? -29.452 7.028 19.223 1.00 97.50 377 LEU A N 1
ATOM 2942 C CA . LEU A 1 377 ? -29.493 7.637 20.552 1.00 97.50 377 LEU A CA 1
ATOM 2943 C C . LEU A 1 377 ? -28.843 9.023 20.513 1.00 97.50 377 LEU A C 1
ATOM 2945 O O . LEU A 1 377 ? -27.955 9.273 19.696 1.00 97.50 377 LEU A O 1
ATOM 2949 N N . THR A 1 378 ? -29.253 9.914 21.414 1.00 96.25 378 THR A N 1
ATOM 2950 C CA . THR A 1 378 ? -28.602 11.223 21.631 1.00 96.25 378 THR A CA 1
ATOM 2951 C C . THR A 1 378 ? -27.736 11.269 22.891 1.00 96.25 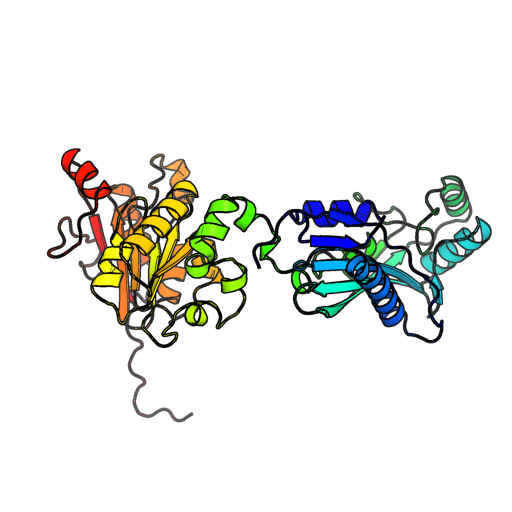378 THR A C 1
ATOM 2953 O O . THR A 1 378 ? -26.924 12.179 23.091 1.00 96.25 378 THR A O 1
ATOM 2956 N N . GLU A 1 379 ? -27.874 10.240 23.724 1.00 93.12 379 GLU A N 1
ATOM 2957 C CA . GLU A 1 379 ? -27.108 9.999 24.938 1.00 93.12 379 GLU A CA 1
ATOM 2958 C C . GLU A 1 379 ? -26.771 8.512 25.027 1.00 93.12 379 GLU A C 1
ATOM 2960 O O . GLU A 1 379 ? -27.583 7.659 24.669 1.00 93.12 379 GLU A O 1
ATOM 2965 N N . LEU A 1 380 ? -25.566 8.198 25.498 1.00 91.94 380 LEU A N 1
ATOM 2966 C CA . LEU A 1 380 ? -25.113 6.824 25.670 1.00 91.94 380 LEU A CA 1
ATOM 2967 C C . LEU A 1 380 ? -24.489 6.678 27.067 1.00 91.94 380 LEU A C 1
ATOM 2969 O O . LEU A 1 380 ? -23.346 7.091 27.272 1.00 91.94 380 LEU A O 1
ATOM 2973 N N . PRO A 1 381 ? -25.226 6.138 28.056 1.00 87.88 381 PRO A N 1
ATOM 2974 C CA . PRO A 1 381 ? -24.709 5.963 29.409 1.00 87.88 381 PRO A CA 1
ATOM 2975 C C . PRO A 1 381 ? -23.417 5.137 29.430 1.00 87.88 381 PRO A C 1
ATOM 2977 O O . PRO A 1 381 ? -23.309 4.116 28.753 1.00 87.88 381 PRO A O 1
ATOM 2980 N N . GLY A 1 382 ? -22.425 5.585 30.203 1.00 83.06 382 GLY A N 1
ATOM 2981 C CA . GLY A 1 382 ? -21.123 4.915 30.317 1.00 83.06 382 GLY A CA 1
ATOM 2982 C C . GLY A 1 382 ? -20.179 5.107 29.123 1.00 83.06 382 GLY A C 1
ATOM 2983 O O . GLY A 1 382 ? -19.066 4.585 29.149 1.00 83.06 382 GLY A O 1
ATOM 2984 N N . TYR A 1 383 ? -20.580 5.866 28.099 1.00 88.31 383 TYR A N 1
ATOM 2985 C CA . TYR A 1 383 ? -19.720 6.209 26.971 1.00 88.31 383 TYR A CA 1
ATOM 2986 C C . TYR A 1 383 ? -18.641 7.225 27.364 1.00 88.31 383 TYR A C 1
ATOM 2988 O O . TYR A 1 383 ? -18.887 8.194 28.089 1.00 88.31 383 TYR A O 1
ATOM 2996 N N . HIS A 1 384 ? -17.427 7.019 26.855 1.00 88.25 384 HIS A N 1
ATOM 2997 C CA . HIS A 1 384 ? -16.323 7.943 27.073 1.00 88.25 384 HIS A CA 1
ATOM 2998 C C . HIS A 1 384 ? -16.502 9.207 26.228 1.00 88.25 384 HIS A C 1
ATOM 3000 O O . HIS A 1 384 ? -16.324 9.181 25.020 1.00 88.25 384 HIS A O 1
ATOM 3006 N N . VAL A 1 385 ? -16.806 10.340 26.857 1.00 88.38 385 VAL A N 1
ATOM 3007 C CA . VAL A 1 385 ? -16.962 11.610 26.135 1.00 88.38 385 VAL A CA 1
ATOM 3008 C C . VAL A 1 385 ? -15.591 12.214 25.822 1.00 88.38 385 VAL A C 1
ATOM 3010 O O . VAL A 1 385 ? -14.798 12.484 26.729 1.00 88.38 385 VAL A O 1
ATOM 3013 N N . SER A 1 386 ? -15.323 12.502 24.549 1.00 84.19 386 SER A N 1
ATOM 3014 C CA . SER A 1 386 ? -14.036 13.056 24.117 1.00 84.19 386 SER A CA 1
ATOM 3015 C C . SER A 1 386 ? -13.914 14.574 24.252 1.00 84.19 386 SER A C 1
ATOM 3017 O O . SER A 1 386 ? -14.881 15.274 24.568 1.00 84.19 386 SER A O 1
ATOM 3019 N N . VAL A 1 387 ? -12.711 15.119 24.016 1.00 85.00 387 VAL A N 1
ATOM 3020 C CA . VAL A 1 387 ? -12.500 16.575 23.993 1.00 85.00 387 VAL A CA 1
ATOM 3021 C C . VAL A 1 387 ? -13.254 17.192 22.818 1.00 85.00 387 VAL A C 1
ATOM 3023 O O . VAL A 1 387 ? -13.847 18.261 22.983 1.00 85.00 387 VAL A O 1
ATOM 3026 N N . PHE A 1 388 ? -13.241 16.544 21.648 1.00 87.62 388 PHE A N 1
ATOM 3027 C CA . PHE A 1 388 ? -14.025 16.994 20.498 1.00 87.62 388 PHE A CA 1
ATOM 3028 C C . PHE A 1 388 ? -15.515 17.039 20.836 1.00 87.62 388 PHE A C 1
ATOM 3030 O O . PHE A 1 388 ? -16.140 18.089 20.690 1.00 87.62 388 PHE A O 1
ATOM 3037 N N . GLU A 1 389 ? -16.066 15.948 21.369 1.00 90.25 389 GLU A N 1
ATOM 3038 C CA . GLU A 1 389 ? -17.489 15.872 21.689 1.00 90.25 389 GLU A CA 1
ATOM 3039 C C . GLU A 1 389 ? -17.915 16.926 22.716 1.00 90.25 389 GLU A C 1
ATOM 3041 O O . GLU A 1 389 ? -18.905 17.623 22.494 1.00 90.25 389 GLU A O 1
ATOM 3046 N N . ARG A 1 390 ? -17.141 17.120 23.797 1.00 91.06 390 ARG A N 1
ATOM 3047 C CA . ARG A 1 390 ? -17.416 18.178 24.787 1.00 91.06 390 ARG A CA 1
ATOM 3048 C C . ARG A 1 390 ? -17.535 19.552 24.133 1.00 91.06 390 ARG A C 1
ATOM 3050 O O . ARG A 1 390 ? -18.445 20.306 24.465 1.00 91.06 390 ARG A O 1
ATOM 3057 N N . LYS A 1 391 ? -16.648 19.871 23.184 1.00 91.31 391 LYS A N 1
ATOM 3058 C CA . LYS A 1 391 ? -16.693 21.144 22.448 1.00 91.31 391 LYS A CA 1
ATOM 3059 C C . LYS A 1 391 ? -17.938 21.262 21.575 1.00 91.31 391 LYS A C 1
ATOM 3061 O O . LYS A 1 391 ? -18.526 22.335 21.516 1.00 91.31 391 LYS A O 1
ATOM 3066 N N . ARG A 1 392 ? -18.349 20.182 20.906 1.00 93.44 392 ARG A N 1
ATOM 3067 C CA . ARG A 1 392 ? -19.557 20.176 20.065 1.00 93.44 392 ARG A CA 1
ATOM 3068 C C . ARG A 1 392 ? -20.825 20.317 20.902 1.00 93.44 392 ARG A C 1
ATOM 3070 O O . ARG A 1 392 ? -21.655 21.160 20.578 1.00 93.44 392 ARG A O 1
ATOM 3077 N N . ARG A 1 393 ? -20.922 19.600 22.024 1.00 93.69 393 ARG A N 1
ATOM 3078 C CA . ARG A 1 393 ? -22.028 19.745 22.986 1.00 93.69 393 ARG A CA 1
ATOM 3079 C C . ARG A 1 393 ? -22.102 21.158 23.566 1.00 93.69 393 ARG A C 1
ATOM 3081 O O . ARG A 1 393 ? -23.178 21.741 23.590 1.00 93.69 393 ARG A O 1
ATOM 3088 N N . ALA A 1 394 ? -20.967 21.743 23.955 1.00 94.69 394 ALA A N 1
ATOM 3089 C CA . ALA A 1 394 ? -20.911 23.130 24.429 1.00 94.69 394 ALA A CA 1
ATOM 3090 C C . ALA A 1 394 ? -21.333 24.150 23.353 1.00 94.69 394 ALA A C 1
ATOM 3092 O O . ALA A 1 394 ? -21.876 25.198 23.679 1.00 94.69 394 ALA A O 1
ATOM 3093 N N . ALA A 1 395 ? -21.128 23.827 22.073 1.00 94.75 395 ALA A N 1
ATOM 3094 C CA . ALA A 1 395 ? -21.617 24.604 20.935 1.00 94.75 395 ALA A CA 1
ATOM 3095 C C . ALA A 1 395 ? -23.085 24.295 20.560 1.00 94.75 395 ALA A C 1
ATOM 3097 O O . ALA A 1 395 ? -23.530 24.683 19.482 1.00 94.75 395 ALA A O 1
ATOM 3098 N N . GLY A 1 396 ? -23.827 23.567 21.404 1.00 95.38 396 GLY A N 1
ATOM 3099 C CA . GLY A 1 396 ? -25.239 23.234 21.192 1.00 95.38 396 GLY A CA 1
ATOM 3100 C C . GLY A 1 396 ? -25.498 22.135 20.157 1.00 95.38 396 GLY A C 1
ATOM 3101 O O . GLY A 1 396 ? -26.641 21.933 19.759 1.00 95.38 396 GLY A O 1
ATOM 3102 N N . CYS A 1 397 ? -24.465 21.424 19.696 1.00 95.38 397 CYS A N 1
ATOM 3103 C CA . CYS A 1 397 ? -24.638 20.345 18.725 1.00 95.38 397 CYS A CA 1
ATOM 3104 C C . CYS A 1 397 ? -25.149 19.070 19.412 1.00 95.38 397 CYS A C 1
ATOM 3106 O O . CYS A 1 397 ? -24.590 18.629 20.420 1.00 95.38 397 CYS A O 1
ATOM 3108 N N . THR A 1 398 ? -26.171 18.444 18.829 1.00 96.56 398 THR A N 1
ATOM 3109 C CA . THR A 1 398 ? -26.626 17.102 19.212 1.00 96.56 398 THR A CA 1
ATOM 3110 C C . THR A 1 398 ? -25.658 16.051 18.676 1.00 96.56 398 THR A C 1
ATOM 3112 O O . THR A 1 398 ? -25.195 16.145 17.543 1.00 96.56 398 THR A O 1
ATOM 3115 N N . ILE A 1 399 ? -25.355 15.042 19.492 1.00 97.19 399 ILE A N 1
ATOM 3116 C CA . ILE A 1 399 ? -24.525 13.900 19.098 1.00 97.19 399 ILE A CA 1
ATOM 3117 C C . ILE A 1 399 ? -25.447 12.726 18.795 1.00 97.19 399 ILE A C 1
ATOM 3119 O O . ILE A 1 399 ? -26.371 12.468 19.557 1.00 97.19 399 ILE A O 1
ATOM 3123 N N . HIS A 1 400 ? -25.194 12.029 17.696 1.00 97.81 400 HIS A N 1
ATOM 3124 C CA . HIS A 1 400 ? -25.979 10.904 17.213 1.00 97.81 400 HIS A CA 1
ATOM 3125 C C . HIS A 1 400 ? -25.153 9.625 17.338 1.00 97.81 400 HIS A C 1
ATOM 3127 O O . HIS A 1 400 ? -24.112 9.485 16.691 1.00 97.81 400 HIS A O 1
ATOM 3133 N N . PHE A 1 401 ? -25.626 8.697 18.167 1.00 97.94 401 PHE A N 1
ATOM 3134 C CA . PHE A 1 401 ? -25.022 7.386 18.381 1.00 97.94 401 PHE A CA 1
ATOM 3135 C C . PHE A 1 401 ? -25.825 6.325 17.636 1.00 97.94 401 PHE A C 1
ATOM 3137 O O . PHE A 1 401 ? -26.963 6.023 18.003 1.00 97.94 401 PHE A O 1
ATOM 3144 N N . MET A 1 402 ? -25.226 5.728 16.613 1.00 98.25 402 MET A N 1
ATOM 3145 C CA . MET A 1 402 ? -25.809 4.621 15.858 1.00 98.25 402 MET A CA 1
ATOM 3146 C C . MET A 1 402 ? -25.080 3.337 16.235 1.00 98.25 402 MET A C 1
ATOM 3148 O O . MET A 1 402 ? -23.850 3.283 16.188 1.00 98.25 402 MET A O 1
ATOM 3152 N N . ARG A 1 403 ? -25.835 2.323 16.661 1.00 97.94 403 ARG A N 1
ATOM 3153 C CA . ARG A 1 403 ? -25.291 1.051 17.141 1.00 97.94 403 ARG A CA 1
ATOM 3154 C C . ARG A 1 403 ? -25.878 -0.071 16.316 1.00 97.94 403 ARG A C 1
ATOM 3156 O O . ARG A 1 403 ? -27.090 -0.234 16.261 1.00 97.94 403 ARG A O 1
ATOM 3163 N N . PHE A 1 404 ? -25.014 -0.877 15.736 1.00 98.19 404 PHE A N 1
ATOM 3164 C CA . PHE A 1 404 ? -25.370 -1.994 14.886 1.00 98.19 404 PHE A CA 1
ATOM 3165 C C . PHE A 1 404 ? -24.696 -3.271 15.387 1.00 98.19 404 PHE A C 1
ATOM 3167 O O . PHE A 1 404 ? -23.707 -3.227 16.124 1.00 98.19 404 PHE A O 1
ATOM 3174 N N . ALA A 1 405 ? -25.223 -4.421 14.983 1.00 97.50 405 ALA A N 1
ATOM 3175 C CA . ALA A 1 405 ? -24.519 -5.688 15.120 1.00 97.50 405 ALA A CA 1
ATOM 3176 C C . ALA A 1 405 ? -24.697 -6.541 13.871 1.00 97.50 405 ALA A C 1
ATOM 3178 O O . ALA A 1 405 ? -25.795 -6.573 13.309 1.00 97.50 405 ALA A O 1
ATOM 3179 N N . LYS A 1 406 ? -23.646 -7.266 13.483 1.00 97.44 406 LYS A N 1
ATOM 3180 C CA . LYS A 1 406 ? -23.756 -8.311 12.465 1.00 97.44 406 LYS A CA 1
ATOM 3181 C C . LYS A 1 406 ? -24.662 -9.421 12.995 1.00 97.44 406 LYS A C 1
ATOM 3183 O O . LYS A 1 406 ? -24.551 -9.813 14.161 1.00 97.44 406 LYS A O 1
ATOM 3188 N N . LYS A 1 407 ? -25.583 -9.907 12.169 1.00 94.06 407 LYS A N 1
ATOM 3189 C CA . LYS A 1 407 ? -26.431 -11.052 12.505 1.00 94.06 407 LYS A CA 1
ATOM 3190 C C . LYS A 1 407 ? -25.532 -12.265 12.765 1.00 94.06 407 LYS A C 1
ATOM 3192 O O . LYS A 1 407 ? -24.490 -12.420 12.132 1.00 94.06 407 LYS A O 1
ATOM 3197 N N . ALA A 1 408 ? -25.897 -13.084 13.748 1.00 82.88 408 ALA A N 1
ATOM 3198 C CA . ALA A 1 408 ? -25.260 -14.386 13.892 1.00 82.88 408 ALA A CA 1
ATOM 3199 C C . ALA A 1 408 ? -25.598 -15.223 12.650 1.00 82.88 408 ALA A C 1
ATOM 3201 O O . ALA A 1 408 ? -26.704 -15.085 12.117 1.00 82.88 408 ALA A O 1
ATOM 3202 N N . GLU A 1 409 ? -24.677 -16.073 12.195 1.00 68.50 409 GLU A N 1
ATOM 3203 C CA . GLU A 1 409 ? -25.048 -17.103 11.227 1.00 68.50 409 GLU A CA 1
ATOM 3204 C C . GLU A 1 409 ? -26.213 -17.914 11.811 1.00 68.50 409 GLU A C 1
ATOM 3206 O O . GLU A 1 409 ? -26.230 -18.180 13.022 1.00 68.50 409 GLU A O 1
ATOM 3211 N N . PRO A 1 410 ? -27.227 -18.272 11.005 1.00 54.03 410 PRO A N 1
ATOM 3212 C CA . PRO A 1 410 ? -28.232 -19.210 11.471 1.00 54.03 410 PRO A CA 1
ATOM 3213 C C . PRO A 1 410 ? -27.505 -20.479 11.919 1.00 54.03 410 PRO A C 1
ATOM 3215 O O . PRO A 1 410 ? -26.668 -20.997 11.183 1.00 54.03 410 PRO A O 1
ATOM 3218 N N . ALA A 1 411 ? -27.795 -20.955 13.134 1.00 44.56 411 ALA A N 1
ATOM 3219 C CA . ALA A 1 411 ? -27.235 -22.209 13.620 1.00 44.56 411 ALA A CA 1
ATOM 3220 C C . ALA A 1 411 ? -27.433 -23.282 12.541 1.00 44.56 411 ALA A C 1
ATOM 3222 O O . ALA A 1 411 ? -28.562 -23.468 12.071 1.00 44.56 411 ALA A O 1
ATOM 3223 N N . ALA A 1 412 ? -26.346 -23.943 12.129 1.00 45.34 412 ALA A N 1
ATOM 3224 C CA . ALA A 1 412 ? -26.429 -25.069 11.212 1.00 45.34 412 ALA A CA 1
ATOM 3225 C C . ALA A 1 412 ? -27.495 -26.029 11.748 1.00 45.34 412 ALA A C 1
ATOM 3227 O O . ALA A 1 412 ? -27.460 -26.415 12.922 1.00 45.34 412 ALA A O 1
ATOM 3228 N N . LYS A 1 413 ? -28.490 -26.356 10.916 1.00 41.00 413 LYS A N 1
ATOM 3229 C CA . LYS A 1 413 ? -29.489 -27.351 11.298 1.00 41.00 413 LYS A CA 1
ATOM 3230 C C . LYS A 1 413 ? -28.727 -28.636 11.636 1.00 41.00 413 LYS A C 1
ATOM 3232 O O . LYS A 1 413 ? -27.932 -29.079 10.809 1.00 41.00 413 LYS A O 1
ATOM 3237 N N . PRO A 1 414 ? -28.927 -29.234 12.819 1.00 39.78 414 PRO A N 1
ATOM 3238 C CA . PRO A 1 414 ? -28.302 -30.510 13.120 1.00 39.78 414 PRO A CA 1
ATOM 3239 C C . PRO A 1 414 ? -28.849 -31.550 12.133 1.00 39.78 414 PRO A C 1
ATOM 3241 O O . PRO A 1 414 ? -30.020 -31.913 12.228 1.00 39.78 414 PRO A O 1
ATOM 3244 N N . GLY A 1 415 ? -28.034 -31.993 11.167 1.00 52.84 415 GLY A N 1
ATOM 3245 C CA . GLY A 1 415 ? -28.371 -33.162 10.348 1.00 52.84 415 GLY A CA 1
ATOM 3246 C C . GLY A 1 415 ? -28.037 -33.173 8.854 1.00 52.84 415 GLY A C 1
ATOM 3247 O O . GLY A 1 415 ? -28.468 -34.123 8.211 1.00 52.84 415 GLY A O 1
ATOM 3248 N N . GLU A 1 416 ? -27.296 -32.224 8.275 1.00 35.72 416 GLU A N 1
ATOM 3249 C CA . GLU A 1 416 ? -26.813 -32.395 6.889 1.00 35.72 416 GLU A CA 1
ATOM 3250 C C . GLU A 1 416 ? -25.352 -32.884 6.878 1.00 35.72 416 GLU A C 1
ATOM 3252 O O . GLU A 1 416 ? -24.480 -32.185 7.398 1.00 35.72 416 GLU A O 1
ATOM 3257 N N . PRO A 1 417 ? -25.077 -34.107 6.376 1.00 46.56 417 PRO A N 1
ATOM 3258 C CA . PRO A 1 417 ? -23.736 -34.678 6.366 1.00 46.56 417 PRO A CA 1
ATOM 3259 C C . PRO A 1 417 ? -22.868 -34.037 5.274 1.00 46.56 417 PRO A C 1
ATOM 3261 O O . PRO A 1 417 ? -23.339 -33.807 4.160 1.00 46.56 417 PRO A O 1
ATOM 3264 N N . THR A 1 418 ? -21.606 -33.774 5.622 1.00 51.56 418 THR A N 1
ATOM 3265 C CA . THR A 1 418 ? -20.507 -33.420 4.704 1.00 51.56 418 THR A CA 1
ATOM 3266 C C . THR A 1 418 ? -20.102 -34.571 3.805 1.00 51.56 418 THR A C 1
ATOM 3268 O O . THR A 1 418 ? -20.045 -35.707 4.338 1.00 51.56 418 THR A O 1
#

Radius of gyration: 28.26 Å; Cα contacts (8 Å, |Δi|>4): 814; chains: 1; bounding box: 66×59×78 Å

Solvent-accessible surface area (backbone atoms only — not comparable to full-atom values): 22887 Å² total; per-residue (Å²): 135,89,79,45,76,67,23,30,30,37,21,46,80,52,67,60,44,52,50,56,45,46,74,68,42,44,58,58,39,76,44,69,46,83,70,85,83,83,70,71,84,84,50,55,69,64,57,47,17,27,51,51,1,36,49,23,12,51,52,40,53,76,71,53,91,59,69,55,34,37,23,39,9,55,22,62,42,26,35,44,94,90,42,75,32,58,57,50,90,47,73,66,51,28,49,53,39,45,57,51,47,28,74,38,71,25,39,32,30,22,8,30,16,28,34,33,51,65,78,69,47,76,48,73,49,69,51,70,20,38,40,33,35,46,76,70,53,73,67,59,48,50,51,46,61,73,66,51,66,27,65,93,20,42,40,28,50,73,60,50,96,93,60,40,101,50,58,74,45,76,54,66,51,68,45,26,63,55,39,46,43,65,86,55,46,58,79,68,47,61,64,65,55,36,55,66,61,72,68,40,58,68,69,48,51,70,76,36,54,90,36,51,49,53,70,64,40,25,81,36,95,64,37,57,43,64,72,40,98,56,52,86,37,53,33,33,39,35,39,41,54,57,92,48,56,59,66,57,54,51,37,70,76,37,74,71,31,36,36,42,36,32,34,69,53,55,81,35,50,52,54,45,50,56,45,38,60,75,67,67,57,78,42,52,36,34,35,70,39,61,63,66,58,42,48,74,54,53,47,52,72,48,60,26,48,31,42,37,38,40,61,66,68,66,45,89,53,74,94,41,46,86,72,26,72,74,36,58,67,51,38,50,48,56,57,44,21,29,21,67,58,13,39,36,39,42,37,36,65,46,66,82,49,52,55,46,46,46,54,36,45,69,72,37,90,58,45,44,55,74,61,38,88,98,42,60,38,73,72,64,91,92,60,86,81,42,67,65,53,52,54,39,47,76,70,70,44,63,45,40,42,35,41,35,29,30,49,61,73,77,76,76,71,91,81,78,85,132

pLDDT: mean 85.59, std 13.93, range [29.81, 98.25]

Mean predicted aligned error: 14.77 Å

Nearest PDB structures (foldseek):
  4jhc-assembly1_A  TM=9.077E-01  e=4.913E-17  Escherichia coli K-12
  3dxz-assembly1_A  TM=8.721E-01  e=1.023E-17  Escherichia coli K-12
  3dxy-assembly1_A  TM=8.635E-01  e=1.302E-17  Escherichia coli K-12
  4oo0-assembly1_B  TM=9.171E-01  e=2.482E-15  Burkholderia cenocepacia J2315
  2amh-assembly1_A  TM=8.759E-01  e=3.716E-13  Trypanosoma brucei

Sequence (418 aa):
MIFRKGDLTLASASPRRRALLEEMGYTFDVVTPEVEEDVAAELPPAEQAVLLARRKAEAVASRLEAEEGIVLGADTLVACDGRVMGKAADEAEAREFLRLLTSHRHAVITGLCAVDLGTGQVHTLHDTTWVEMRPLADDELDAYIASTGWRDKAGAYALQEGGDPYVERLDGSFTNVVGLPTERVGELVPHSFREYLGKLHRGTVARHRELILTVDDLDRSDALVSRFSRPEAPLEVEIGPGKDDFVIHAARRAPETNFVAIERIRERVDKLCGKIKRAGVANVRVYFGDARDALHRMLHPGQVEAVTIHFPDPWPKRRHAKHRLVQPETARRVVECLKPGGRLNVVTDVRPYAEQILEAFEALPDVVNRNGAGQWLTELPGYHVSVFERKRRAAGCTIHFMRFAKKAEPAAKPGEPT